Protein AF-A0A8S2TP00-F1 (afdb_monomer_lite)

Structure (mmCIF, N/CA/C/O backbone):
data_AF-A0A8S2TP00-F1
#
_entry.id   AF-A0A8S2TP00-F1
#
loop_
_atom_site.group_PDB
_atom_site.id
_atom_site.type_symbol
_atom_site.label_atom_id
_atom_site.label_alt_id
_atom_site.label_comp_id
_atom_site.label_asym_id
_atom_site.label_entity_id
_atom_site.label_seq_id
_atom_site.pdbx_PDB_ins_code
_atom_site.Cartn_x
_atom_site.Cartn_y
_atom_site.Cartn_z
_atom_site.occupancy
_atom_site.B_iso_or_equiv
_atom_site.auth_seq_id
_atom_site.auth_comp_id
_atom_site.auth_asym_id
_atom_site.auth_atom_id
_atom_site.pdbx_PDB_model_num
ATOM 1 N N . TYR A 1 1 ? -0.326 8.324 -39.942 1.00 64.06 1 TYR A N 1
ATOM 2 C CA . TYR A 1 1 ? -1.657 8.036 -39.369 1.00 64.06 1 TYR A CA 1
ATOM 3 C C . TYR A 1 1 ? -2.188 9.284 -38.681 1.00 64.06 1 TYR A C 1
ATOM 5 O O . TYR A 1 1 ? -1.411 9.909 -37.972 1.00 64.06 1 TYR A O 1
ATOM 13 N N . THR A 1 2 ? -3.453 9.662 -38.902 1.00 80.19 2 THR A N 1
ATOM 14 C CA . THR A 1 2 ? -4.056 10.900 -38.358 1.00 80.19 2 THR A CA 1
ATOM 15 C C . THR A 1 2 ? -4.770 10.684 -37.022 1.00 80.19 2 THR A C 1
ATOM 17 O O . THR A 1 2 ? -4.674 11.535 -36.150 1.00 80.19 2 THR A O 1
ATOM 20 N N . ASN A 1 3 ? -5.406 9.522 -36.819 1.00 90.06 3 ASN A N 1
ATOM 21 C CA . ASN A 1 3 ? -6.131 9.177 -35.587 1.00 90.06 3 ASN A CA 1
ATOM 22 C C . ASN A 1 3 ? -5.691 7.820 -35.016 1.00 90.06 3 ASN A C 1
ATOM 24 O O . ASN A 1 3 ? -5.372 6.902 -35.771 1.00 90.06 3 ASN A O 1
ATOM 28 N N . LEU A 1 4 ? -5.752 7.637 -33.692 1.00 88.31 4 LEU A N 1
ATOM 29 C CA . LEU A 1 4 ? -5.392 6.368 -33.029 1.00 88.31 4 LEU A CA 1
ATOM 30 C C . LEU A 1 4 ? -6.287 5.207 -33.504 1.00 88.31 4 LEU A C 1
ATOM 32 O O . LEU A 1 4 ? -5.800 4.117 -33.792 1.00 88.31 4 LEU A O 1
ATOM 36 N N . PHE A 1 5 ? -7.576 5.487 -33.720 1.00 88.88 5 PHE A N 1
ATOM 37 C CA . PHE A 1 5 ? -8.517 4.540 -34.322 1.00 88.88 5 PHE A CA 1
ATOM 38 C C . PHE A 1 5 ? -8.131 4.162 -35.760 1.00 88.88 5 PHE A C 1
ATOM 40 O O . PHE A 1 5 ? -8.208 2.995 -36.127 1.00 88.88 5 PHE A O 1
ATOM 47 N N . SER A 1 6 ? -7.630 5.118 -36.556 1.00 87.25 6 SER A N 1
ATOM 48 C CA . SER A 1 6 ? -7.151 4.834 -37.919 1.00 87.25 6 SER A CA 1
ATOM 49 C C . SER A 1 6 ? -5.919 3.922 -37.922 1.00 87.25 6 SER A C 1
ATOM 51 O O . SER A 1 6 ? -5.821 3.045 -38.775 1.00 87.25 6 SER A O 1
ATOM 53 N N . VAL A 1 7 ? -5.016 4.066 -36.939 1.00 86.06 7 VAL A N 1
ATOM 54 C CA . VAL A 1 7 ? -3.868 3.159 -36.754 1.00 86.06 7 VAL A CA 1
ATOM 55 C C . VAL A 1 7 ? -4.367 1.757 -36.437 1.00 86.06 7 VAL A C 1
ATOM 57 O O . VAL A 1 7 ? -3.971 0.804 -37.099 1.00 86.06 7 VAL A O 1
ATOM 60 N N . PHE A 1 8 ? -5.258 1.640 -35.450 1.00 87.00 8 PHE A N 1
ATOM 61 C CA . PHE A 1 8 ? -5.793 0.356 -35.011 1.00 87.00 8 PHE A CA 1
ATOM 62 C C . PHE A 1 8 ? -6.496 -0.387 -36.152 1.00 87.00 8 PHE A C 1
ATOM 64 O O . PHE A 1 8 ? -6.173 -1.543 -36.410 1.00 87.00 8 PHE A O 1
ATOM 71 N N . LEU A 1 9 ? -7.392 0.290 -36.882 1.00 87.38 9 LEU A N 1
ATOM 72 C CA . LEU A 1 9 ? -8.110 -0.309 -38.009 1.00 87.38 9 LEU A CA 1
ATOM 73 C C . LEU A 1 9 ? -7.167 -0.733 -39.139 1.00 87.38 9 LEU A C 1
ATOM 75 O O . LEU A 1 9 ? -7.379 -1.778 -39.752 1.00 87.38 9 LEU A O 1
ATOM 79 N N . THR A 1 10 ? -6.133 0.072 -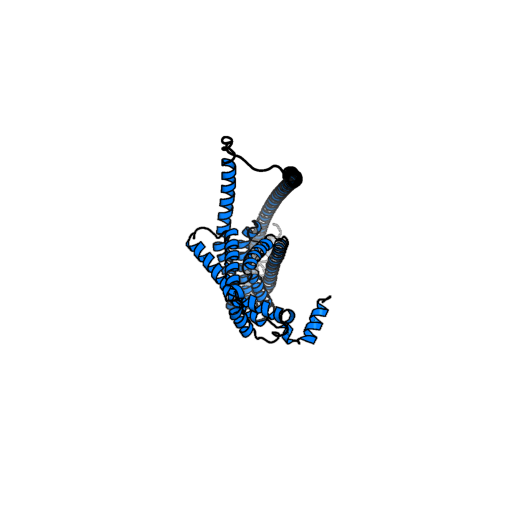39.411 1.00 85.25 10 THR A N 1
ATOM 80 C CA . THR A 1 10 ? -5.141 -0.249 -40.444 1.00 85.25 10 THR A CA 1
ATOM 81 C C . THR A 1 10 ? -4.357 -1.491 -40.045 1.00 85.25 10 THR A C 1
ATOM 83 O O . THR A 1 10 ? -4.354 -2.449 -40.802 1.00 85.25 10 THR A O 1
ATOM 86 N N . VAL A 1 11 ? -3.791 -1.529 -38.833 1.00 84.69 11 VAL A N 1
ATOM 87 C CA . VAL A 1 11 ? -3.021 -2.682 -38.329 1.00 84.69 11 VAL A CA 1
ATOM 88 C C . VAL A 1 11 ? -3.878 -3.949 -38.291 1.00 84.69 11 VAL A C 1
ATOM 90 O O . VAL A 1 11 ? -3.428 -5.007 -38.725 1.00 84.69 11 VAL A O 1
ATOM 93 N N . PHE A 1 12 ? -5.132 -3.838 -37.844 1.00 86.69 12 PHE A N 1
ATOM 94 C CA . PHE A 1 12 ? -6.063 -4.963 -37.799 1.00 86.69 12 PHE A CA 1
ATOM 95 C C . PHE A 1 12 ? -6.345 -5.542 -39.194 1.00 86.69 12 PHE A C 1
ATOM 97 O O . PHE A 1 12 ? -6.377 -6.760 -39.349 1.00 86.69 12 PHE A O 1
ATOM 104 N N . ARG A 1 13 ? -6.508 -4.688 -40.217 1.00 84.69 13 ARG A N 1
ATOM 105 C CA . ARG A 1 13 ? -6.754 -5.117 -41.604 1.00 84.69 13 ARG A CA 1
ATOM 106 C C . ARG A 1 13 ? -5.498 -5.585 -42.341 1.00 84.69 13 ARG A C 1
ATOM 108 O O . ARG A 1 13 ? -5.607 -6.487 -43.161 1.00 84.69 13 ARG A O 1
ATOM 115 N N . THR A 1 14 ? -4.333 -4.984 -42.091 1.00 82.19 14 THR A N 1
ATOM 116 C CA . THR A 1 14 ? -3.101 -5.282 -42.844 1.00 82.19 14 THR A CA 1
ATOM 117 C C . THR A 1 14 ? -2.278 -6.416 -42.247 1.00 82.19 14 THR A C 1
ATOM 119 O O . THR A 1 14 ? -1.632 -7.145 -42.992 1.00 82.19 14 THR A O 1
ATOM 122 N N . GLU A 1 15 ? -2.250 -6.550 -40.918 1.00 77.44 15 GLU A N 1
ATOM 123 C CA . GLU A 1 15 ? -1.380 -7.507 -40.213 1.00 77.44 15 GLU A CA 1
ATOM 124 C C . GLU A 1 15 ? -2.163 -8.556 -39.401 1.00 77.44 15 GLU A C 1
ATOM 126 O O . GLU A 1 15 ? -1.587 -9.542 -38.938 1.00 77.44 15 GLU A O 1
ATOM 131 N N . GLY A 1 16 ? -3.479 -8.372 -39.249 1.00 83.00 16 GLY A N 1
ATOM 132 C CA . GLY A 1 16 ? -4.364 -9.283 -38.526 1.00 83.00 16 GLY A CA 1
ATOM 133 C C . GLY A 1 16 ? -4.326 -9.121 -37.002 1.00 83.00 16 GLY A C 1
ATOM 134 O O . GLY A 1 16 ? -3.577 -8.326 -36.433 1.00 83.00 16 GLY A O 1
ATOM 135 N N . VAL A 1 17 ? -5.150 -9.913 -36.308 1.00 81.56 17 VAL A N 1
ATOM 136 C CA . VAL A 1 17 ? -5.346 -9.817 -34.845 1.00 81.56 17 VAL A CA 1
ATOM 137 C C . VAL A 1 17 ? -4.069 -10.154 -34.064 1.00 81.56 17 VAL A C 1
ATOM 139 O O . VAL A 1 17 ? -3.757 -9.519 -33.057 1.00 81.56 17 VAL A O 1
ATOM 142 N N . PHE A 1 18 ? -3.287 -11.122 -34.548 1.00 79.06 18 PHE A N 1
ATOM 143 C CA . PHE A 1 18 ? -2.065 -11.579 -33.879 1.00 79.06 18 PHE A CA 1
ATOM 144 C C . PHE A 1 18 ? -0.935 -10.542 -33.890 1.00 79.06 18 PHE A C 1
ATOM 146 O O . PHE A 1 18 ? -0.057 -10.584 -33.025 1.00 79.06 18 PHE A O 1
ATOM 153 N N . ALA A 1 19 ? -0.966 -9.575 -34.809 1.00 77.62 19 ALA A N 1
ATOM 154 C CA . ALA A 1 19 ? 0.017 -8.500 -34.853 1.00 77.62 19 ALA A CA 1
ATOM 155 C C . ALA A 1 19 ? -0.063 -7.579 -33.626 1.00 77.62 19 ALA A C 1
ATOM 157 O O . ALA A 1 19 ? 0.966 -7.109 -33.143 1.00 77.62 19 ALA A O 1
ATOM 158 N N . LEU A 1 20 ? -1.255 -7.401 -33.046 1.00 80.44 20 LEU A N 1
ATOM 159 C CA . LEU A 1 20 ? -1.452 -6.596 -31.833 1.00 80.44 20 LEU A CA 1
ATOM 160 C C . LEU A 1 20 ? -0.750 -7.198 -30.605 1.00 80.44 20 LEU A C 1
ATOM 162 O O . LEU A 1 20 ? -0.315 -6.470 -29.714 1.00 80.44 20 LEU A O 1
ATOM 166 N N . TYR A 1 21 ? -0.590 -8.523 -30.574 1.00 82.75 21 TYR A N 1
ATOM 167 C CA . TYR A 1 21 ? 0.076 -9.247 -29.487 1.00 82.75 21 TYR A CA 1
ATOM 168 C C . TYR A 1 21 ? 1.584 -9.415 -29.710 1.00 82.75 21 TYR A C 1
ATOM 170 O O . TYR A 1 21 ? 2.290 -10.002 -28.881 1.00 82.75 21 TYR A O 1
ATOM 178 N N . ARG A 1 22 ? 2.119 -8.876 -30.810 1.00 77.19 22 ARG A N 1
ATOM 179 C CA . ARG A 1 22 ? 3.536 -8.967 -31.143 1.00 77.19 22 ARG A CA 1
ATOM 180 C C . ARG A 1 22 ? 4.386 -8.270 -30.071 1.00 77.19 22 ARG A C 1
ATOM 182 O O . ARG A 1 22 ? 4.360 -7.055 -29.887 1.00 77.19 22 ARG A O 1
ATOM 189 N N . GLY A 1 23 ? 5.154 -9.073 -29.335 1.00 77.69 23 GLY A N 1
ATOM 190 C CA . GLY A 1 23 ? 6.022 -8.615 -28.243 1.00 77.69 23 GLY A CA 1
ATOM 191 C C . GLY A 1 23 ? 5.385 -8.649 -26.852 1.00 77.69 23 GLY A C 1
ATOM 192 O O . GLY A 1 23 ? 6.093 -8.401 -25.877 1.00 77.69 23 GLY A O 1
ATOM 193 N N . ALA A 1 24 ? 4.102 -9.011 -26.730 1.00 82.69 24 ALA A N 1
ATOM 194 C CA . ALA A 1 24 ? 3.435 -9.156 -25.434 1.00 82.69 24 ALA A CA 1
ATOM 195 C C . ALA A 1 24 ? 4.078 -10.263 -24.580 1.00 82.69 24 ALA A C 1
ATOM 197 O O . ALA A 1 24 ? 4.386 -10.035 -23.413 1.00 82.69 24 ALA A O 1
ATOM 198 N N . LEU A 1 25 ? 4.386 -11.416 -25.185 1.00 84.62 25 LEU A N 1
ATOM 199 C CA . LEU A 1 25 ? 5.043 -12.539 -24.503 1.00 84.62 25 LEU A CA 1
ATOM 200 C C . LEU A 1 25 ? 6.401 -12.140 -23.897 1.00 84.62 25 LEU A C 1
ATOM 202 O O . LEU A 1 25 ? 6.693 -12.449 -22.747 1.00 84.62 25 LEU A O 1
ATOM 206 N N . TRP A 1 26 ? 7.204 -11.378 -24.640 1.00 83.88 26 TRP A N 1
ATOM 207 C CA . TRP A 1 26 ? 8.517 -10.907 -24.183 1.00 83.88 26 TRP A CA 1
ATOM 208 C C . TRP A 1 26 ? 8.419 -9.838 -23.107 1.00 83.88 26 TRP A C 1
ATOM 210 O O . TRP A 1 26 ? 9.272 -9.779 -22.227 1.00 83.88 26 TRP A O 1
ATOM 220 N N . SER A 1 27 ? 7.352 -9.037 -23.130 1.00 84.50 27 SER A N 1
ATOM 221 C CA . SER A 1 27 ? 7.041 -8.155 -22.009 1.00 84.50 27 SER A CA 1
ATOM 222 C C . SER A 1 27 ? 6.787 -8.950 -20.732 1.00 84.50 27 SER A C 1
ATOM 224 O O . SER A 1 27 ? 7.265 -8.544 -19.683 1.00 84.50 27 SER A O 1
ATOM 226 N N . MET A 1 28 ? 6.046 -10.058 -20.803 1.00 86.62 28 MET A N 1
ATOM 227 C CA . MET A 1 28 ? 5.752 -10.881 -19.624 1.00 86.62 28 MET A CA 1
ATOM 228 C C . MET A 1 28 ? 7.015 -11.562 -19.094 1.00 86.62 28 MET A C 1
ATOM 230 O O . MET A 1 28 ? 7.300 -11.485 -17.901 1.00 86.62 28 MET A O 1
ATOM 234 N N . ILE A 1 29 ? 7.818 -12.145 -19.991 1.00 88.94 29 ILE A N 1
ATOM 235 C CA . ILE A 1 29 ? 9.091 -12.784 -19.634 1.00 88.94 29 ILE A CA 1
ATOM 236 C C . ILE A 1 29 ? 10.066 -11.777 -19.015 1.00 88.94 29 ILE A C 1
ATOM 238 O O . ILE A 1 29 ? 10.766 -12.143 -18.084 1.00 88.94 29 ILE A O 1
ATOM 242 N N . GLY A 1 30 ? 10.101 -10.522 -19.481 1.00 85.12 30 GLY A N 1
ATOM 243 C CA . GLY A 1 30 ? 10.967 -9.477 -18.918 1.00 85.12 30 GLY A CA 1
ATOM 244 C C . GLY A 1 30 ? 10.524 -8.959 -17.542 1.00 85.12 30 GLY A C 1
ATOM 245 O O . GLY A 1 30 ? 11.361 -8.604 -16.715 1.00 85.12 30 GLY A O 1
ATOM 246 N N . VAL A 1 31 ? 9.221 -8.966 -17.240 1.00 88.38 31 VAL A N 1
ATOM 247 C CA . VAL A 1 31 ? 8.714 -8.489 -15.939 1.00 88.38 31 VAL A CA 1
ATOM 248 C C . VAL A 1 31 ? 9.195 -9.368 -14.783 1.00 88.38 31 VAL A C 1
ATOM 250 O O . VAL A 1 31 ? 9.556 -8.831 -13.740 1.00 88.38 31 VAL A O 1
ATOM 253 N N . LEU A 1 32 ? 9.260 -10.689 -14.973 1.00 91.19 32 LEU A N 1
ATOM 254 C CA . LEU A 1 32 ? 9.692 -11.640 -13.942 1.00 91.19 32 LEU A CA 1
ATOM 255 C C . LEU A 1 32 ? 11.114 -11.365 -13.398 1.00 91.19 32 LEU A C 1
ATOM 257 O O . LEU A 1 32 ? 11.244 -11.136 -12.190 1.00 91.19 32 LEU A O 1
ATOM 261 N N . PRO A 1 33 ? 12.180 -11.328 -14.229 1.00 90.62 33 PRO A N 1
ATOM 262 C CA . PRO A 1 33 ? 13.526 -11.023 -13.765 1.00 90.62 33 PRO A CA 1
ATOM 263 C C . PRO A 1 33 ? 13.629 -9.585 -13.259 1.00 90.62 33 PRO A C 1
ATOM 265 O O . PRO A 1 33 ? 14.331 -9.354 -12.279 1.00 90.62 33 PRO A O 1
ATOM 268 N N . TYR A 1 34 ? 12.899 -8.631 -13.851 1.00 89.00 34 TYR A N 1
ATOM 269 C CA . TYR A 1 34 ? 12.852 -7.266 -13.331 1.00 89.00 34 TYR A CA 1
ATOM 270 C C . TYR A 1 34 ? 12.365 -7.243 -11.876 1.00 89.00 34 TYR A C 1
ATOM 272 O O . TYR A 1 34 ? 13.080 -6.762 -11.000 1.00 89.00 34 TYR A O 1
ATOM 280 N N . SER A 1 35 ? 11.184 -7.800 -11.591 1.00 87.94 35 SER A N 1
ATOM 281 C CA . SER A 1 35 ? 10.630 -7.800 -10.233 1.00 87.94 35 SER A CA 1
ATOM 282 C C . SER A 1 35 ? 11.483 -8.603 -9.255 1.00 87.94 35 SER A C 1
ATOM 284 O O . SER A 1 35 ? 11.704 -8.150 -8.133 1.00 87.94 35 SER A O 1
ATOM 286 N N . GLY A 1 36 ? 12.000 -9.757 -9.691 1.00 92.44 36 GLY A N 1
ATOM 287 C CA . GLY A 1 36 ? 12.833 -10.622 -8.859 1.00 92.44 36 GLY A CA 1
ATOM 288 C C . GLY A 1 36 ? 14.122 -9.925 -8.433 1.00 92.44 36 GLY A C 1
ATOM 289 O O . GLY A 1 36 ? 14.407 -9.840 -7.242 1.00 92.44 36 GLY A O 1
ATOM 290 N N . PHE A 1 37 ? 14.863 -9.348 -9.385 1.00 92.69 37 PHE A N 1
ATOM 291 C CA . PHE A 1 37 ? 16.110 -8.649 -9.077 1.00 92.69 37 PHE A CA 1
ATOM 292 C C . PHE A 1 37 ? 15.890 -7.346 -8.315 1.00 92.69 37 PHE A C 1
ATOM 294 O O . PHE A 1 37 ? 16.686 -7.048 -7.428 1.00 92.69 37 PHE A O 1
ATOM 301 N N . VAL A 1 38 ? 14.826 -6.582 -8.595 1.00 89.56 38 VAL A N 1
ATOM 302 C CA . VAL A 1 38 ? 14.499 -5.386 -7.797 1.00 89.56 38 VAL A CA 1
ATOM 303 C C . VAL A 1 38 ? 14.259 -5.770 -6.338 1.00 89.56 38 VAL A C 1
ATOM 305 O O . VAL A 1 38 ? 14.838 -5.154 -5.448 1.00 89.56 38 VAL A O 1
ATOM 308 N N . PHE A 1 39 ? 13.452 -6.802 -6.080 1.00 91.69 39 PHE A N 1
ATOM 309 C CA . PHE A 1 39 ? 13.169 -7.240 -4.714 1.00 91.69 39 PHE A CA 1
ATOM 310 C C . PHE A 1 39 ? 14.415 -7.803 -4.025 1.00 91.69 39 PHE A C 1
ATOM 312 O O . PHE A 1 39 ? 14.748 -7.379 -2.921 1.00 91.69 39 PHE A O 1
ATOM 319 N N . PHE A 1 40 ? 15.139 -8.693 -4.709 1.00 94.00 40 PHE A N 1
ATOM 320 C CA . PHE A 1 40 ? 16.367 -9.297 -4.201 1.00 94.00 40 PHE A CA 1
ATOM 321 C C . PHE A 1 40 ? 17.394 -8.230 -3.820 1.00 94.00 40 PHE A C 1
ATOM 323 O O . PHE A 1 40 ? 17.829 -8.169 -2.677 1.00 94.00 40 PHE A O 1
ATOM 330 N N . THR A 1 41 ? 17.726 -7.329 -4.746 1.00 92.88 41 THR A N 1
ATOM 331 C CA . THR A 1 41 ? 18.731 -6.287 -4.494 1.00 92.88 41 THR A CA 1
ATOM 332 C C . THR A 1 41 ? 18.291 -5.293 -3.427 1.00 92.88 41 THR A C 1
ATOM 334 O O . THR A 1 41 ? 19.120 -4.878 -2.621 1.00 92.88 41 THR A O 1
ATOM 337 N N . TYR A 1 42 ? 17.005 -4.928 -3.377 1.00 90.69 42 TYR A N 1
ATOM 338 C CA . TYR A 1 42 ? 16.477 -4.062 -2.325 1.00 90.69 42 TYR A CA 1
ATOM 339 C C . TYR A 1 42 ? 16.640 -4.695 -0.940 1.00 90.69 42 TYR A C 1
ATOM 341 O O . TYR A 1 42 ? 17.124 -4.034 -0.018 1.00 90.69 42 TYR A O 1
ATOM 349 N N . GLU A 1 43 ? 16.275 -5.971 -0.799 1.00 90.25 43 GLU A N 1
ATOM 350 C CA . GLU A 1 43 ? 16.356 -6.676 0.478 1.00 90.25 43 GLU A CA 1
ATOM 351 C C . GLU A 1 43 ? 17.814 -6.972 0.861 1.00 90.25 43 GLU A C 1
ATOM 353 O O . GLU A 1 43 ? 18.185 -6.769 2.014 1.00 90.25 43 GLU A O 1
ATOM 358 N N . SER A 1 44 ? 18.686 -7.306 -0.097 1.00 92.06 44 SER A N 1
ATOM 359 C CA . SER A 1 44 ? 20.131 -7.432 0.141 1.00 92.06 44 SER A CA 1
ATOM 360 C C . SER A 1 44 ? 20.756 -6.118 0.621 1.00 92.06 44 SER A C 1
ATOM 362 O O . SER A 1 44 ? 21.469 -6.110 1.621 1.00 92.06 44 SER A O 1
ATOM 364 N N . LEU A 1 45 ? 20.467 -4.986 -0.037 1.00 89.00 45 LEU A N 1
ATOM 365 C CA . LEU A 1 45 ? 20.955 -3.659 0.377 1.00 89.00 45 LEU A CA 1
ATOM 366 C C . LEU A 1 45 ? 20.475 -3.295 1.784 1.00 89.00 45 LEU A C 1
ATOM 368 O O . LEU A 1 45 ? 21.217 -2.718 2.581 1.00 89.00 45 LEU A O 1
ATOM 372 N N . LYS A 1 46 ? 19.228 -3.646 2.093 1.00 85.94 46 LYS A N 1
ATOM 373 C CA . LYS A 1 46 ? 18.629 -3.445 3.406 1.00 85.94 46 LYS A CA 1
ATOM 374 C C . LYS A 1 46 ? 19.300 -4.312 4.474 1.00 85.94 46 LYS A C 1
ATOM 376 O O . LYS A 1 46 ? 19.633 -3.766 5.521 1.00 85.94 46 LYS A O 1
ATOM 381 N N . HIS A 1 47 ? 19.542 -5.598 4.213 1.00 86.75 47 HIS A N 1
ATOM 382 C CA . HIS A 1 47 ? 20.257 -6.491 5.130 1.00 86.75 47 HIS A CA 1
ATOM 383 C C . HIS A 1 47 ? 21.678 -6.002 5.402 1.00 86.75 47 HIS A C 1
ATOM 385 O O . HIS A 1 47 ? 22.014 -5.754 6.553 1.00 86.75 47 HIS A O 1
ATOM 391 N N . ILE A 1 48 ? 22.452 -5.701 4.354 1.00 87.56 48 ILE A N 1
ATOM 392 C CA . ILE A 1 48 ? 23.818 -5.171 4.488 1.00 87.56 48 ILE A CA 1
ATOM 393 C C . ILE A 1 48 ? 23.830 -3.896 5.344 1.00 87.56 48 ILE A C 1
ATOM 395 O O . ILE A 1 48 ? 24.692 -3.713 6.202 1.00 87.56 48 ILE A O 1
ATOM 399 N N . ARG A 1 49 ? 22.856 -2.998 5.145 1.00 84.75 49 ARG A N 1
ATOM 400 C CA . ARG A 1 49 ? 22.742 -1.762 5.932 1.00 84.75 49 ARG A CA 1
ATOM 401 C C . ARG A 1 49 ? 22.436 -2.031 7.405 1.00 84.75 49 ARG A C 1
ATOM 403 O O . ARG A 1 49 ? 22.962 -1.315 8.261 1.00 84.75 49 ARG A O 1
ATOM 410 N N . LEU A 1 50 ? 21.557 -2.993 7.679 1.00 82.38 50 LEU A N 1
ATOM 411 C CA . LEU A 1 50 ? 21.151 -3.376 9.031 1.00 82.38 50 LEU A CA 1
ATOM 412 C C . LEU A 1 50 ? 22.283 -4.094 9.776 1.00 82.38 50 LEU A C 1
ATOM 414 O O . LEU A 1 50 ? 22.471 -3.820 10.959 1.00 82.38 50 LEU A O 1
ATOM 418 N N . ASP A 1 51 ? 23.076 -4.908 9.084 1.00 82.44 51 ASP A N 1
ATOM 419 C CA . ASP A 1 51 ? 24.244 -5.591 9.651 1.00 82.44 51 ASP A CA 1
ATOM 420 C C . ASP A 1 51 ? 25.354 -4.592 10.004 1.00 82.44 51 ASP A C 1
ATOM 422 O O . ASP A 1 51 ? 25.954 -4.663 11.074 1.00 82.44 51 ASP A O 1
ATOM 426 N N . TYR A 1 52 ? 25.582 -3.585 9.153 1.00 80.00 52 TYR A N 1
ATOM 427 C CA . TYR A 1 52 ? 26.616 -2.572 9.392 1.00 80.00 52 TYR A CA 1
ATOM 428 C C . TYR A 1 52 ? 26.243 -1.555 10.484 1.00 80.00 52 TYR A C 1
ATOM 430 O O . TYR A 1 52 ? 27.113 -0.912 11.073 1.00 80.00 52 TYR A O 1
ATOM 438 N N . GLN A 1 53 ? 24.947 -1.316 10.719 1.00 72.25 53 GLN A N 1
ATOM 439 C CA . GLN A 1 53 ? 24.501 -0.282 11.656 1.00 72.25 53 GLN A CA 1
ATOM 440 C C . GLN A 1 53 ? 23.157 -0.630 12.311 1.00 72.25 53 GLN A C 1
ATOM 442 O O . GLN A 1 53 ? 22.179 0.111 12.193 1.00 72.25 53 GLN A O 1
ATOM 447 N N . SER A 1 54 ? 23.126 -1.735 13.064 1.00 62.91 54 SER A N 1
ATOM 448 C CA . SER A 1 54 ? 21.901 -2.314 13.650 1.00 62.91 54 SER A CA 1
ATOM 449 C C . SER A 1 54 ? 21.124 -1.381 14.584 1.00 62.91 54 SER A C 1
ATOM 451 O O . SER A 1 54 ? 19.925 -1.551 14.780 1.00 62.91 54 SER A O 1
ATOM 453 N N . HIS A 1 55 ? 21.771 -0.349 15.131 1.00 58.34 55 HIS A N 1
ATOM 454 C CA . HIS A 1 55 ? 21.158 0.575 16.089 1.00 58.34 55 HIS A CA 1
ATOM 455 C C . HIS A 1 55 ? 20.479 1.793 15.445 1.00 58.34 55 HIS A C 1
ATOM 457 O O . HIS A 1 55 ? 19.906 2.620 16.161 1.00 58.34 55 HIS A O 1
ATOM 463 N N . ARG A 1 56 ? 20.541 1.957 14.111 1.00 65.56 56 ARG A N 1
ATOM 464 C CA . ARG A 1 56 ? 19.901 3.089 13.427 1.00 65.56 56 ARG A CA 1
ATOM 465 C C . ARG A 1 56 ? 18.835 2.640 12.436 1.00 65.56 56 ARG A C 1
ATOM 467 O O . ARG A 1 56 ? 19.086 1.809 11.569 1.00 65.56 56 ARG A O 1
ATOM 474 N N . PRO A 1 57 ? 17.637 3.234 12.506 1.00 68.06 57 PRO A N 1
ATOM 475 C CA . PRO A 1 57 ? 16.596 2.926 11.553 1.00 68.06 57 PRO A CA 1
ATOM 476 C C . PRO A 1 57 ? 16.886 3.536 10.185 1.00 68.06 57 PRO A C 1
ATOM 478 O O . PRO A 1 57 ? 17.303 4.686 10.094 1.00 68.06 57 PRO A O 1
ATOM 481 N N . ILE A 1 58 ? 16.588 2.780 9.127 1.00 74.06 58 ILE A N 1
ATOM 482 C CA . ILE A 1 58 ? 16.842 3.200 7.743 1.00 74.06 58 ILE A CA 1
ATOM 483 C C . ILE A 1 58 ? 16.082 4.491 7.435 1.00 74.06 58 ILE A C 1
ATOM 485 O O . ILE A 1 58 ? 14.841 4.518 7.475 1.00 74.06 58 ILE A O 1
ATOM 489 N N . ASN A 1 59 ? 16.839 5.531 7.095 1.00 74.88 59 ASN A N 1
ATOM 490 C CA . ASN A 1 59 ? 16.329 6.853 6.765 1.00 74.88 59 ASN A CA 1
ATOM 491 C C . ASN A 1 59 ? 15.485 6.818 5.487 1.00 74.88 59 ASN A C 1
ATOM 493 O O . ASN A 1 59 ? 15.664 5.980 4.604 1.00 74.88 59 ASN A O 1
ATOM 497 N N . LYS A 1 60 ? 14.567 7.781 5.343 1.00 70.69 60 LYS A N 1
ATOM 498 C CA . LYS A 1 60 ? 13.720 7.887 4.143 1.00 70.69 60 LYS A CA 1
ATOM 499 C C . LYS A 1 60 ? 14.554 8.064 2.866 1.00 70.69 60 LYS A C 1
ATOM 501 O O . LYS A 1 60 ? 14.221 7.476 1.845 1.00 70.69 60 LYS A O 1
ATOM 506 N N . THR A 1 61 ? 15.647 8.819 2.952 1.00 75.62 61 THR A N 1
ATOM 507 C CA . THR A 1 61 ? 16.616 9.010 1.864 1.00 75.62 61 THR A CA 1
ATOM 508 C C . THR A 1 61 ? 17.364 7.722 1.532 1.00 75.62 61 THR A C 1
ATOM 510 O O . THR A 1 61 ? 17.464 7.377 0.366 1.00 75.62 61 THR A O 1
ATOM 513 N N . GLU A 1 62 ? 17.801 6.954 2.532 1.00 81.12 62 GLU A N 1
ATOM 514 C CA . GLU A 1 62 ? 18.459 5.656 2.317 1.00 81.12 62 GLU A CA 1
ATOM 515 C C . GLU A 1 62 ? 17.521 4.658 1.630 1.00 81.12 62 GLU A C 1
ATOM 517 O O . GLU A 1 62 ? 17.912 4.021 0.659 1.00 81.12 62 GLU A O 1
ATOM 522 N N . ARG A 1 63 ? 16.247 4.585 2.046 1.00 80.50 63 ARG A N 1
ATOM 523 C CA . ARG A 1 63 ? 15.244 3.751 1.357 1.00 80.50 63 ARG A CA 1
ATOM 524 C C . ARG A 1 63 ? 15.027 4.181 -0.090 1.00 80.50 63 ARG A C 1
ATOM 526 O O . ARG A 1 63 ? 14.829 3.324 -0.946 1.00 80.50 63 ARG A O 1
ATOM 533 N N . MET A 1 64 ? 15.048 5.489 -0.359 1.00 80.12 64 MET A N 1
ATOM 534 C CA . MET A 1 64 ? 14.974 6.010 -1.725 1.00 80.12 64 MET A CA 1
ATOM 535 C C . MET A 1 64 ? 16.209 5.609 -2.535 1.00 80.12 64 MET A C 1
ATOM 537 O O . MET A 1 64 ? 16.051 5.151 -3.663 1.00 80.12 64 MET A O 1
ATOM 541 N N . CYS A 1 65 ? 17.408 5.696 -1.957 1.00 84.94 65 CYS A N 1
ATOM 542 C CA . CYS A 1 65 ? 18.639 5.249 -2.606 1.00 84.94 65 CYS A CA 1
ATOM 543 C C . CYS A 1 65 ? 18.610 3.744 -2.900 1.00 84.94 65 CYS A C 1
ATOM 545 O O . CYS A 1 65 ? 18.910 3.345 -4.020 1.00 84.94 65 CYS A O 1
ATOM 547 N N . PHE A 1 66 ? 18.184 2.908 -1.949 1.00 89.00 66 PHE A N 1
ATOM 548 C CA . PHE A 1 66 ? 18.058 1.462 -2.167 1.00 89.00 66 PHE A CA 1
ATOM 549 C C . PHE A 1 66 ? 17.028 1.139 -3.249 1.00 89.00 66 PHE A C 1
ATOM 551 O O . PHE A 1 66 ? 17.280 0.293 -4.103 1.00 89.00 66 PHE A O 1
ATOM 558 N N . GLY A 1 67 ? 15.900 1.855 -3.274 1.00 86.44 67 GLY A N 1
ATOM 559 C CA . GLY A 1 67 ? 14.905 1.748 -4.343 1.00 86.44 67 GLY A CA 1
ATOM 560 C C . GLY A 1 67 ? 15.452 2.160 -5.715 1.00 86.44 67 GLY A C 1
ATOM 561 O O . GLY A 1 67 ? 15.183 1.499 -6.713 1.00 86.44 67 GLY A O 1
ATOM 562 N N . ALA A 1 68 ? 16.259 3.221 -5.776 1.00 87.19 68 ALA A N 1
ATOM 563 C CA . ALA A 1 68 ? 16.883 3.665 -7.019 1.00 87.19 68 ALA A CA 1
ATOM 564 C C . ALA A 1 68 ? 17.926 2.655 -7.526 1.00 87.19 68 ALA A C 1
ATOM 566 O O . ALA A 1 68 ? 17.884 2.275 -8.693 1.00 87.19 68 ALA A O 1
ATOM 567 N N . ILE A 1 69 ? 18.820 2.180 -6.653 1.00 89.88 69 ILE A N 1
ATOM 568 C CA . ILE A 1 69 ? 19.878 1.218 -7.003 1.00 89.88 69 ILE A CA 1
ATOM 569 C C . ILE A 1 69 ? 19.273 -0.122 -7.433 1.00 89.88 69 ILE A C 1
ATOM 571 O O . ILE A 1 69 ? 19.636 -0.648 -8.483 1.00 89.88 69 ILE A O 1
ATOM 575 N N . SER A 1 70 ? 18.309 -0.646 -6.672 1.00 90.44 70 SER A N 1
ATOM 576 C CA . SER A 1 70 ? 17.610 -1.887 -7.032 1.00 90.44 70 SER A CA 1
ATOM 577 C C . SER A 1 70 ? 16.881 -1.770 -8.371 1.00 90.44 70 SER A C 1
ATOM 579 O O . SER A 1 70 ? 16.989 -2.661 -9.212 1.00 90.44 70 SER A O 1
ATOM 581 N N . GLY A 1 71 ? 16.220 -0.635 -8.621 1.00 88.50 71 GLY A N 1
ATOM 582 C CA . GLY A 1 71 ? 15.602 -0.321 -9.909 1.00 88.50 71 GLY A CA 1
ATOM 583 C C . GLY A 1 71 ? 16.599 -0.315 -11.070 1.00 88.50 71 GLY A C 1
ATOM 584 O O . GLY A 1 71 ? 16.311 -0.888 -12.119 1.00 88.50 71 GLY A O 1
ATOM 585 N N . LEU A 1 72 ? 17.782 0.282 -10.890 1.00 89.62 72 LEU A N 1
ATOM 586 C CA . LEU A 1 72 ? 18.838 0.305 -11.911 1.00 89.62 72 LEU A CA 1
ATOM 587 C C . LEU A 1 72 ? 19.362 -1.099 -12.231 1.00 89.62 72 LEU A C 1
ATOM 589 O O . LEU A 1 72 ? 19.517 -1.449 -13.405 1.00 89.62 72 LEU A O 1
ATOM 593 N N . ILE A 1 73 ? 19.596 -1.921 -11.206 1.00 91.00 73 ILE A N 1
ATOM 594 C CA . ILE A 1 73 ? 20.073 -3.297 -11.388 1.00 91.00 73 ILE A CA 1
ATOM 595 C C . ILE A 1 73 ? 18.990 -4.137 -12.069 1.00 91.00 73 ILE A C 1
ATOM 597 O O . ILE A 1 73 ? 19.262 -4.778 -13.084 1.00 91.00 73 ILE A O 1
ATOM 601 N N . GLY A 1 74 ? 17.745 -4.063 -11.590 1.00 89.88 74 GLY A N 1
ATOM 602 C CA . GLY A 1 74 ? 16.613 -4.765 -12.192 1.00 89.88 74 GLY A CA 1
ATOM 603 C C . GLY A 1 74 ? 16.393 -4.386 -13.657 1.00 89.88 74 GLY A C 1
ATOM 604 O O . GLY A 1 74 ? 16.192 -5.258 -14.503 1.00 89.88 74 GLY A O 1
ATOM 605 N N . GLN A 1 75 ? 16.500 -3.095 -13.991 1.00 88.19 75 GLN A N 1
ATOM 606 C CA . GLN A 1 75 ? 16.441 -2.636 -15.381 1.00 88.19 75 GLN A CA 1
ATOM 607 C C . GLN A 1 75 ? 17.581 -3.198 -16.221 1.00 88.19 75 GLN A C 1
ATOM 609 O O . GLN A 1 75 ? 17.341 -3.572 -17.361 1.00 88.19 75 GLN A O 1
ATOM 614 N N . THR A 1 76 ? 18.797 -3.271 -15.681 1.00 90.06 76 THR A N 1
ATOM 615 C CA . THR A 1 76 ? 19.966 -3.795 -16.403 1.00 90.06 76 THR A CA 1
ATOM 616 C C . THR A 1 76 ? 19.794 -5.276 -16.734 1.00 90.06 76 THR A C 1
ATOM 618 O O . THR A 1 76 ? 20.072 -5.689 -17.858 1.00 90.06 76 THR A O 1
ATOM 621 N N . VAL A 1 77 ? 19.261 -6.067 -15.799 1.00 91.00 77 VAL A N 1
ATOM 622 C CA . VAL A 1 77 ? 18.996 -7.496 -16.023 1.00 91.00 77 VAL A CA 1
ATOM 623 C C . VAL A 1 77 ? 17.860 -7.710 -17.027 1.00 91.00 77 VAL A C 1
ATOM 625 O O . VAL A 1 77 ? 17.963 -8.565 -17.902 1.00 91.00 77 VAL A O 1
ATOM 628 N N . SER A 1 78 ? 16.789 -6.917 -16.947 1.00 89.75 78 SER A N 1
ATOM 629 C CA . SER A 1 78 ? 15.642 -7.040 -17.858 1.00 89.75 78 SER A CA 1
ATOM 630 C C . SER A 1 78 ? 15.860 -6.379 -19.230 1.00 89.75 78 SER A C 1
ATOM 632 O O . SER A 1 78 ? 15.051 -6.566 -20.145 1.00 89.75 78 SER A O 1
ATOM 634 N N . TYR A 1 79 ? 16.935 -5.606 -19.400 1.00 90.00 79 TYR A N 1
ATOM 635 C CA . TYR A 1 79 ? 17.166 -4.788 -20.591 1.00 90.00 79 TYR A CA 1
ATOM 636 C C . TYR A 1 79 ? 17.209 -5.576 -21.918 1.00 90.00 79 TYR A C 1
ATOM 638 O O . TYR A 1 79 ? 16.598 -5.119 -22.889 1.00 90.00 79 TYR A O 1
ATOM 646 N N . PRO A 1 80 ? 17.837 -6.769 -21.996 1.00 89.62 80 PRO A N 1
ATOM 647 C CA . PRO A 1 80 ? 17.848 -7.575 -23.219 1.00 89.62 80 PRO A CA 1
ATOM 648 C C . PRO A 1 80 ? 16.439 -7.929 -23.716 1.00 89.62 80 PRO A C 1
ATOM 650 O O . PRO A 1 80 ? 16.151 -7.829 -24.912 1.00 89.62 80 PRO A O 1
ATOM 653 N N . PHE A 1 81 ? 15.532 -8.280 -22.799 1.00 89.38 81 PHE A N 1
ATOM 654 C CA . PHE A 1 81 ? 14.142 -8.610 -23.128 1.00 89.38 81 PHE A CA 1
ATOM 655 C C . PHE A 1 81 ? 13.376 -7.388 -23.641 1.00 89.38 81 PHE A C 1
ATOM 657 O O . PHE A 1 81 ? 12.614 -7.491 -24.608 1.00 89.38 81 PHE A O 1
ATOM 664 N N . ASP A 1 82 ? 13.635 -6.214 -23.063 1.00 88.44 82 ASP A N 1
ATOM 665 C CA . ASP A 1 82 ? 13.060 -4.956 -23.534 1.00 88.44 82 ASP A CA 1
ATOM 666 C C . ASP A 1 82 ? 13.529 -4.595 -24.947 1.00 88.44 82 ASP A C 1
ATOM 668 O O . ASP A 1 82 ? 12.728 -4.130 -25.763 1.00 88.44 82 ASP A O 1
ATOM 672 N N . VAL A 1 83 ? 14.809 -4.808 -25.269 1.00 88.62 83 VAL A N 1
ATOM 673 C CA . VAL A 1 83 ? 15.336 -4.538 -26.614 1.00 88.62 83 VAL A CA 1
ATOM 674 C C . VAL A 1 83 ? 14.716 -5.479 -27.642 1.00 88.62 83 VAL A C 1
ATOM 676 O O . VAL A 1 83 ? 14.254 -5.007 -28.683 1.00 88.62 83 VAL A O 1
ATOM 679 N N . ILE A 1 84 ? 14.617 -6.776 -27.339 1.00 88.38 84 ILE A N 1
ATOM 680 C CA . ILE A 1 84 ? 13.958 -7.758 -28.215 1.00 88.38 84 ILE A CA 1
ATOM 681 C C . ILE A 1 84 ? 12.495 -7.365 -28.449 1.00 88.38 84 ILE A C 1
ATOM 683 O O . ILE A 1 84 ? 12.046 -7.320 -29.597 1.00 88.38 84 ILE A O 1
ATOM 687 N N . ARG A 1 85 ?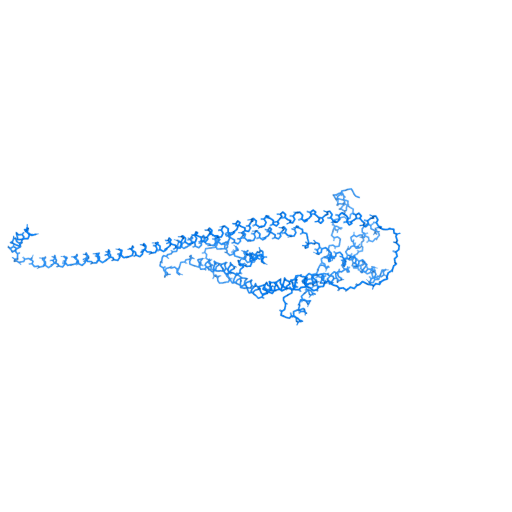 11.762 -6.996 -27.389 1.00 87.50 85 ARG A N 1
ATOM 688 C CA . ARG A 1 85 ? 10.380 -6.507 -27.490 1.00 87.50 85 ARG A CA 1
ATOM 689 C C . ARG A 1 85 ? 10.273 -5.290 -28.408 1.00 87.50 85 ARG A C 1
ATOM 691 O O . ARG A 1 85 ? 9.451 -5.296 -29.323 1.00 87.50 85 ARG A O 1
ATOM 698 N N . ARG A 1 86 ? 11.085 -4.249 -28.184 1.00 87.56 86 ARG A N 1
ATOM 699 C CA . ARG A 1 86 ? 11.051 -3.008 -28.984 1.00 87.56 86 ARG A CA 1
ATOM 700 C C . ARG A 1 86 ? 11.379 -3.281 -30.450 1.00 87.56 86 ARG A C 1
ATOM 702 O O . ARG A 1 86 ? 10.726 -2.734 -31.336 1.00 87.56 86 ARG A O 1
ATOM 709 N N . ARG A 1 87 ? 12.357 -4.149 -30.724 1.00 85.31 87 ARG A N 1
ATOM 710 C CA . ARG A 1 87 ? 12.725 -4.561 -32.088 1.00 85.31 87 ARG A CA 1
ATOM 711 C C . ARG A 1 87 ? 11.594 -5.328 -32.765 1.00 85.31 87 ARG A C 1
ATOM 713 O O . ARG A 1 87 ? 11.286 -5.042 -33.913 1.00 85.31 87 ARG A O 1
ATOM 720 N N . LEU A 1 88 ? 10.919 -6.223 -32.047 1.00 84.44 88 LEU A N 1
ATOM 721 C CA . LEU A 1 88 ? 9.789 -6.977 -32.585 1.00 84.44 88 LEU A CA 1
ATOM 722 C C . LEU A 1 88 ? 8.578 -6.075 -32.893 1.00 84.44 88 LEU A C 1
ATOM 724 O O . LEU A 1 88 ? 7.924 -6.257 -33.914 1.00 84.44 88 LEU A O 1
ATOM 728 N N . GLN A 1 89 ? 8.313 -5.070 -32.053 1.00 84.62 89 GLN A N 1
ATOM 729 C CA . GLN A 1 89 ? 7.237 -4.092 -32.272 1.00 84.62 89 GLN A CA 1
ATOM 730 C C . GLN A 1 89 ? 7.541 -3.108 -33.412 1.00 84.62 89 GLN A C 1
ATOM 732 O O . GLN A 1 89 ? 6.632 -2.664 -34.104 1.00 84.62 89 GLN A O 1
ATOM 737 N N . THR A 1 90 ? 8.816 -2.775 -33.633 1.00 83.75 90 THR A N 1
ATOM 738 C CA . THR A 1 90 ? 9.239 -1.843 -34.695 1.00 83.75 90 THR A CA 1
ATOM 739 C C . THR A 1 90 ? 9.567 -2.529 -36.022 1.00 83.75 90 THR A C 1
ATOM 741 O O . THR A 1 90 ? 9.586 -1.859 -37.055 1.00 83.75 90 THR A O 1
ATOM 744 N N . ALA A 1 91 ? 9.767 -3.852 -36.034 1.00 75.62 91 ALA A N 1
ATOM 745 C CA . ALA A 1 91 ? 10.065 -4.630 -37.238 1.00 75.62 91 ALA A CA 1
ATOM 746 C C . ALA A 1 91 ? 9.010 -4.442 -38.340 1.00 75.62 91 ALA A C 1
ATOM 748 O O . ALA A 1 91 ? 9.365 -4.322 -39.508 1.00 75.62 91 ALA A O 1
ATOM 749 N N . ALA A 1 92 ? 7.731 -4.323 -37.968 1.00 67.06 92 ALA A N 1
ATOM 750 C CA . ALA A 1 92 ? 6.626 -4.119 -38.908 1.00 67.06 92 ALA A CA 1
ATOM 751 C C . ALA A 1 92 ? 6.743 -2.828 -39.744 1.00 67.06 92 ALA A C 1
ATOM 753 O O . ALA A 1 92 ? 6.305 -2.800 -40.898 1.00 67.06 92 ALA A O 1
ATOM 754 N N . VAL A 1 93 ? 7.364 -1.792 -39.165 1.00 69.31 93 VAL A N 1
ATOM 755 C CA . VAL A 1 93 ? 7.499 -0.449 -39.749 1.00 69.31 93 VAL A CA 1
ATOM 756 C C . VAL A 1 93 ? 8.864 -0.255 -40.405 1.00 69.31 93 VAL A C 1
ATOM 758 O O . VAL A 1 93 ? 8.948 0.293 -41.496 1.00 69.31 93 VAL A O 1
ATOM 761 N N . ILE A 1 94 ? 9.939 -0.691 -39.743 1.00 68.12 94 ILE A N 1
ATOM 762 C CA . ILE A 1 94 ? 11.315 -0.380 -40.158 1.00 68.12 94 ILE A CA 1
ATOM 763 C C . ILE A 1 94 ? 11.845 -1.409 -41.166 1.00 68.12 94 ILE A C 1
ATOM 765 O O . ILE A 1 94 ? 12.695 -1.075 -41.988 1.00 68.12 94 ILE A O 1
ATOM 769 N N . ARG A 1 95 ? 11.382 -2.667 -41.109 1.00 66.00 95 ARG A N 1
ATOM 770 C CA . ARG A 1 95 ? 11.935 -3.768 -41.915 1.00 66.00 95 ARG A CA 1
ATOM 771 C C . ARG A 1 95 ? 10.827 -4.679 -42.463 1.00 66.00 95 ARG A C 1
ATOM 773 O O . ARG A 1 95 ? 10.584 -5.749 -41.903 1.00 66.00 95 ARG A O 1
ATOM 780 N N . PRO A 1 96 ? 10.170 -4.307 -43.577 1.00 63.38 96 PRO A N 1
ATOM 781 C CA . PRO A 1 96 ? 9.072 -5.091 -44.149 1.00 63.38 96 PRO A CA 1
ATOM 782 C C . PRO A 1 96 ? 9.468 -6.535 -44.517 1.00 63.38 96 PRO A C 1
ATOM 784 O O . PRO A 1 96 ? 8.657 -7.438 -44.329 1.00 63.38 96 PRO A O 1
ATOM 787 N N . ASN A 1 97 ? 10.723 -6.783 -44.920 1.00 64.31 97 ASN A N 1
ATOM 788 C CA . ASN A 1 97 ? 11.234 -8.134 -45.220 1.00 64.31 97 ASN A CA 1
ATOM 789 C C . ASN A 1 97 ? 11.452 -9.017 -43.977 1.00 64.31 97 ASN A C 1
ATOM 791 O O . ASN A 1 97 ? 11.577 -10.231 -44.093 1.00 64.31 97 ASN A O 1
ATOM 795 N N . GLU A 1 98 ? 11.482 -8.437 -42.776 1.00 63.28 98 GLU A N 1
ATOM 796 C CA . GLU A 1 98 ? 11.696 -9.160 -41.513 1.00 63.28 98 GLU A CA 1
ATOM 797 C C . GLU A 1 98 ? 10.399 -9.333 -40.716 1.00 63.28 98 GLU A C 1
ATOM 799 O O . GLU A 1 98 ? 10.417 -9.722 -39.545 1.00 63.28 98 GLU A O 1
ATOM 804 N N . ARG A 1 99 ? 9.253 -9.075 -41.359 1.00 59.81 99 ARG A N 1
ATOM 805 C CA . ARG A 1 99 ? 7.923 -9.116 -40.747 1.00 59.81 99 ARG A CA 1
ATOM 806 C C . ARG A 1 99 ? 7.559 -10.452 -40.112 1.00 59.81 99 ARG A C 1
ATOM 808 O O . ARG A 1 99 ? 6.579 -10.453 -39.384 1.00 59.81 99 ARG A O 1
ATOM 815 N N . TYR A 1 100 ? 8.303 -11.540 -40.311 1.00 57.38 100 TYR A N 1
ATOM 816 C CA . TYR A 1 100 ? 7.967 -12.871 -39.787 1.00 57.38 100 TYR A CA 1
ATOM 817 C C . TYR A 1 100 ? 9.054 -13.526 -38.927 1.00 57.38 100 TYR A C 1
ATOM 819 O O . TYR A 1 100 ? 8.920 -14.696 -38.573 1.00 57.38 100 TYR A O 1
ATOM 827 N N . LEU A 1 101 ? 10.113 -12.806 -38.532 1.00 66.25 101 LEU A N 1
ATOM 828 C CA . LEU A 1 101 ? 11.078 -13.396 -37.604 1.00 66.25 101 LEU A CA 1
ATOM 829 C C . LEU A 1 101 ? 10.456 -13.563 -36.210 1.00 66.25 101 LEU A C 1
ATOM 831 O O . LEU A 1 101 ? 10.000 -12.606 -35.581 1.00 66.25 101 LEU A O 1
ATOM 835 N N . GLY A 1 102 ? 10.473 -14.801 -35.713 1.00 77.00 102 GLY A N 1
ATOM 836 C CA . GLY A 1 102 ? 10.215 -15.092 -34.308 1.00 77.00 102 GLY A CA 1
ATOM 837 C C . GLY A 1 102 ? 11.259 -14.410 -33.425 1.00 77.00 102 GLY A C 1
ATOM 838 O O . GLY A 1 102 ? 12.408 -14.223 -33.815 1.00 77.00 102 GLY A O 1
ATOM 839 N N . ALA A 1 103 ? 10.891 -14.057 -32.201 1.00 80.12 103 ALA A N 1
ATOM 840 C CA . ALA A 1 103 ? 11.744 -13.232 -31.348 1.00 80.12 103 ALA A CA 1
ATOM 841 C C . ALA A 1 103 ? 13.106 -13.848 -30.986 1.00 80.12 103 ALA A C 1
ATOM 843 O O . ALA A 1 103 ? 14.071 -13.115 -30.792 1.00 80.12 103 ALA A O 1
ATOM 844 N N . ILE A 1 104 ? 13.212 -15.180 -30.945 1.00 84.88 104 ILE A N 1
ATOM 845 C CA . ILE A 1 104 ? 14.494 -15.883 -30.767 1.00 84.88 104 ILE A CA 1
ATOM 846 C C . ILE A 1 104 ? 15.388 -15.674 -31.996 1.00 84.88 104 ILE A C 1
ATOM 848 O O . ILE A 1 104 ? 16.591 -15.452 -31.862 1.00 84.88 104 ILE A O 1
ATOM 852 N N . ALA A 1 105 ? 14.804 -15.697 -33.196 1.00 85.75 105 ALA A N 1
ATOM 853 C CA . ALA A 1 105 ? 15.522 -15.395 -34.428 1.00 85.75 105 ALA A CA 1
ATOM 854 C C . ALA A 1 105 ? 15.959 -13.921 -34.453 1.00 85.75 105 ALA A C 1
ATOM 856 O O . ALA A 1 105 ? 17.108 -13.636 -34.780 1.00 85.75 105 ALA A O 1
ATOM 857 N N . THR A 1 106 ? 15.099 -13.000 -34.003 1.00 85.38 106 THR A N 1
ATOM 858 C CA . THR A 1 106 ? 15.448 -11.581 -33.832 1.00 85.38 106 THR A CA 1
ATOM 859 C C . THR A 1 106 ? 16.595 -11.395 -32.834 1.00 85.38 106 THR A C 1
ATOM 861 O O . THR A 1 106 ? 17.536 -10.664 -33.123 1.00 85.38 106 THR A O 1
ATOM 864 N N . ALA A 1 107 ? 16.571 -12.085 -31.689 1.00 86.75 107 ALA A N 1
ATOM 865 C CA . ALA A 1 107 ? 17.637 -12.021 -30.690 1.00 86.75 107 ALA A CA 1
ATOM 866 C C . ALA A 1 107 ? 18.978 -12.530 -31.243 1.00 86.75 107 ALA A C 1
ATOM 868 O O . ALA A 1 107 ? 19.991 -11.841 -31.129 1.00 86.75 107 ALA A O 1
ATOM 869 N N . ARG A 1 108 ? 18.982 -13.693 -31.912 1.00 88.62 108 ARG A N 1
ATOM 870 C CA . ARG A 1 108 ? 20.184 -14.235 -32.571 1.00 88.62 108 ARG A CA 1
ATOM 871 C C . ARG A 1 108 ? 20.728 -13.290 -33.636 1.00 88.62 108 ARG A C 1
ATOM 873 O O . ARG A 1 108 ? 21.938 -13.112 -33.728 1.00 88.62 108 ARG A O 1
ATOM 880 N N . LYS A 1 109 ? 19.841 -12.665 -34.413 1.00 86.31 109 LYS A N 1
ATOM 881 C CA . LYS A 1 109 ? 20.219 -11.695 -35.440 1.00 86.31 109 LYS A CA 1
ATOM 882 C C . LYS A 1 109 ? 20.888 -10.461 -34.836 1.00 86.31 109 LYS A C 1
ATOM 884 O O . LYS A 1 109 ? 21.961 -10.086 -35.289 1.00 86.31 109 LYS A O 1
ATOM 889 N N . ILE A 1 110 ? 20.315 -9.894 -33.771 1.00 87.12 110 ILE A N 1
ATOM 890 C CA . ILE A 1 110 ? 20.910 -8.757 -33.046 1.00 87.12 110 ILE A CA 1
ATOM 891 C C . ILE A 1 110 ? 22.307 -9.121 -32.538 1.00 87.12 110 ILE A C 1
ATOM 893 O O . ILE A 1 110 ? 23.244 -8.354 -32.733 1.00 87.12 110 ILE A O 1
ATOM 897 N N . ILE A 1 111 ? 22.461 -10.302 -31.936 1.00 88.81 111 ILE A N 1
ATOM 898 C CA . ILE A 1 111 ? 23.754 -10.760 -31.414 1.00 88.81 111 ILE A CA 1
ATOM 899 C C . ILE A 1 111 ? 24.783 -10.926 -32.542 1.00 88.81 111 ILE A C 1
ATOM 901 O O . ILE A 1 111 ? 25.942 -10.575 -32.352 1.00 88.81 111 ILE A O 1
ATOM 905 N N . ARG A 1 112 ? 24.371 -11.428 -33.712 1.00 89.19 112 ARG A N 1
ATOM 906 C CA . ARG A 1 112 ? 25.264 -11.657 -34.857 1.00 89.19 112 ARG A CA 1
ATOM 907 C C . ARG A 1 112 ? 25.658 -10.369 -35.591 1.00 89.19 112 ARG A C 1
ATOM 909 O O . ARG A 1 112 ? 26.789 -10.277 -36.045 1.00 89.19 112 ARG A O 1
ATOM 916 N N . GLU A 1 113 ? 24.740 -9.413 -35.731 1.00 87.44 113 GLU A N 1
ATOM 917 C CA . GLU A 1 113 ? 24.957 -8.178 -36.506 1.00 87.44 113 GLU A CA 1
ATOM 918 C C . GLU A 1 113 ? 25.499 -7.020 -35.659 1.00 87.44 113 GLU A C 1
ATOM 920 O O . GLU A 1 113 ? 26.370 -6.281 -36.105 1.00 87.44 113 GLU A O 1
ATOM 925 N N . GLU A 1 114 ? 24.971 -6.838 -34.447 1.00 86.19 114 GLU A N 1
ATOM 926 C CA . GLU A 1 114 ? 25.278 -5.691 -33.579 1.00 86.19 114 GLU A CA 1
ATOM 927 C C . GLU A 1 114 ? 26.095 -6.092 -32.338 1.00 86.19 114 GLU A C 1
ATOM 929 O O . GLU A 1 114 ? 26.588 -5.223 -31.617 1.00 86.19 114 GLU A O 1
ATOM 934 N N . GLY A 1 115 ? 26.255 -7.392 -32.071 1.00 87.94 115 GLY A N 1
ATOM 935 C CA . GLY A 1 115 ? 26.950 -7.902 -30.891 1.00 87.94 115 GLY A CA 1
ATOM 936 C C . GLY A 1 115 ? 26.103 -7.886 -29.611 1.00 87.94 115 GLY A C 1
ATOM 937 O O . GLY A 1 115 ? 25.002 -7.333 -29.547 1.00 87.94 115 GLY A O 1
ATOM 938 N N . ILE A 1 116 ? 26.634 -8.504 -28.551 1.00 83.94 116 ILE A N 1
ATOM 939 C CA . ILE A 1 116 ? 25.930 -8.656 -27.265 1.00 83.94 116 ILE A CA 1
ATOM 940 C C . ILE A 1 116 ? 25.815 -7.308 -26.539 1.00 83.94 116 ILE A C 1
ATOM 942 O O . ILE A 1 116 ? 24.720 -6.893 -26.174 1.00 83.94 116 ILE A O 1
ATOM 946 N N . THR A 1 117 ? 26.923 -6.592 -26.349 1.00 81.56 117 THR A N 1
ATOM 947 C CA . THR A 1 117 ? 26.945 -5.327 -25.594 1.00 81.56 117 THR A CA 1
ATOM 948 C C . THR A 1 117 ? 26.387 -4.163 -26.413 1.00 81.56 117 THR A C 1
ATOM 950 O O . THR A 1 117 ? 25.503 -3.443 -25.954 1.00 81.56 117 THR A O 1
ATOM 953 N N . SER A 1 118 ? 26.836 -4.009 -27.656 1.00 81.12 118 SER A N 1
ATOM 954 C CA . SER A 1 118 ? 26.430 -2.897 -28.523 1.00 81.12 118 SER A CA 1
ATOM 955 C C . SER A 1 118 ? 25.020 -3.047 -29.109 1.00 81.12 118 SER A C 1
ATOM 957 O O . SER A 1 118 ? 24.400 -2.033 -29.434 1.00 81.12 118 SER A O 1
ATOM 959 N N . GLY A 1 119 ? 24.490 -4.274 -29.204 1.00 85.19 119 GLY A N 1
ATOM 960 C CA . GLY A 1 119 ? 23.127 -4.563 -29.657 1.00 85.19 119 GLY A CA 1
ATOM 961 C C . GLY A 1 119 ? 22.108 -4.624 -28.516 1.00 85.19 119 GLY A C 1
ATOM 962 O O . GLY A 1 119 ? 21.214 -3.778 -28.428 1.00 85.19 119 GLY A O 1
ATOM 963 N N . LEU A 1 120 ? 22.237 -5.606 -27.610 1.00 85.50 120 LEU A N 1
ATOM 964 C CA . LEU A 1 120 ? 21.240 -5.846 -26.550 1.00 85.50 120 LEU A CA 1
ATOM 965 C C . LEU A 1 120 ? 21.230 -4.763 -25.469 1.00 85.50 120 LEU A C 1
ATOM 967 O O . LEU A 1 120 ? 20.186 -4.570 -24.858 1.00 85.50 120 LEU A O 1
ATOM 971 N N . TYR A 1 121 ? 22.332 -4.036 -25.255 1.00 88.94 121 TYR A N 1
ATOM 972 C CA . TYR A 1 121 ? 22.419 -2.948 -24.266 1.00 88.94 121 TYR A CA 1
ATOM 973 C C . TYR A 1 121 ? 22.412 -1.543 -24.882 1.00 88.94 121 TYR A C 1
ATOM 975 O O . TYR A 1 121 ? 22.630 -0.539 -24.196 1.00 88.94 121 TYR A O 1
ATOM 983 N N . LYS A 1 122 ? 22.065 -1.431 -26.168 1.00 84.56 122 LYS A N 1
ATOM 984 C CA . LYS A 1 122 ? 21.979 -0.143 -26.860 1.00 84.56 122 LYS A CA 1
ATOM 985 C C . LYS A 1 122 ? 20.951 0.773 -26.197 1.00 84.56 122 LYS A C 1
ATOM 987 O O . LYS A 1 122 ? 19.763 0.454 -26.150 1.00 84.56 122 LYS A O 1
ATOM 992 N N . GLY A 1 123 ? 21.397 1.925 -25.695 1.00 84.06 123 GLY A N 1
ATOM 993 C CA . GLY A 1 123 ? 20.537 2.925 -25.048 1.00 84.06 123 GLY A CA 1
ATOM 994 C C . GLY A 1 123 ? 20.222 2.671 -23.568 1.00 84.06 123 GLY A C 1
ATOM 995 O O . GLY A 1 123 ? 19.370 3.368 -23.016 1.00 84.06 123 GLY A O 1
ATOM 996 N N . VAL A 1 124 ? 20.903 1.720 -22.913 1.00 84.94 124 VAL A N 1
ATOM 997 C CA . VAL A 1 124 ? 20.702 1.423 -21.481 1.00 84.94 124 VAL A CA 1
ATOM 998 C C . VAL A 1 124 ? 20.959 2.643 -20.588 1.00 84.94 124 VAL A C 1
ATOM 1000 O O . VAL A 1 124 ? 20.218 2.884 -19.637 1.00 84.94 124 VAL A O 1
ATOM 1003 N N . THR A 1 125 ? 21.923 3.488 -20.964 1.00 86.31 125 THR A N 1
ATOM 1004 C CA . THR A 1 125 ? 22.282 4.718 -20.244 1.00 86.31 125 THR A CA 1
ATOM 1005 C C . THR A 1 125 ? 21.106 5.688 -20.125 1.00 86.31 125 THR A C 1
ATOM 1007 O O . THR A 1 125 ? 20.869 6.240 -19.055 1.00 86.31 125 THR A O 1
ATOM 1010 N N . MET A 1 126 ? 20.298 5.843 -21.179 1.00 84.31 126 MET A N 1
ATOM 1011 C CA . MET A 1 126 ? 19.093 6.681 -21.143 1.00 84.31 126 MET A CA 1
ATOM 1012 C C . MET A 1 126 ? 18.062 6.143 -20.143 1.00 84.31 126 MET A C 1
ATOM 1014 O O . MET A 1 126 ? 17.377 6.915 -19.470 1.00 84.31 126 MET A O 1
ATOM 1018 N N . ASN A 1 127 ? 17.959 4.817 -20.021 1.00 83.75 127 ASN A N 1
ATOM 1019 C CA . ASN A 1 127 ? 17.042 4.183 -19.080 1.00 83.75 127 ASN A CA 1
ATOM 1020 C C . ASN A 1 127 ? 17.503 4.387 -17.629 1.00 83.75 127 ASN A C 1
ATOM 1022 O O . ASN A 1 127 ? 16.684 4.723 -16.773 1.00 83.75 127 ASN A O 1
ATOM 1026 N N . TRP A 1 128 ? 18.817 4.304 -17.387 1.00 84.50 128 TRP A N 1
ATOM 1027 C CA . TRP A 1 128 ? 19.419 4.594 -16.085 1.00 84.50 128 TRP A CA 1
ATOM 1028 C C . TRP A 1 128 ? 19.208 6.032 -15.621 1.00 84.50 128 TRP A C 1
ATOM 1030 O O . TRP A 1 128 ? 19.037 6.256 -14.430 1.00 84.50 128 TRP A O 1
ATOM 1040 N N . PHE A 1 129 ? 19.164 7.010 -16.527 1.00 84.31 129 PHE A N 1
ATOM 1041 C CA . PHE A 1 129 ? 18.780 8.375 -16.157 1.00 84.31 129 PHE A CA 1
ATOM 1042 C C . PHE A 1 129 ? 17.268 8.497 -15.942 1.00 84.31 129 PHE A C 1
ATOM 1044 O O . PHE A 1 129 ? 16.815 9.056 -14.945 1.00 84.31 129 PHE A O 1
ATOM 1051 N N . LYS A 1 130 ? 16.459 7.945 -16.851 1.00 81.19 130 LYS A N 1
ATOM 1052 C CA . LYS A 1 130 ? 14.997 8.084 -16.817 1.00 81.19 130 LYS A CA 1
ATOM 1053 C C . LYS A 1 130 ? 14.356 7.449 -15.578 1.00 81.19 130 LYS A C 1
ATOM 1055 O O . LYS A 1 130 ? 13.430 8.035 -15.017 1.00 81.19 130 LYS A O 1
ATOM 1060 N N . GLY A 1 131 ? 14.807 6.262 -15.170 1.00 78.88 131 GLY A N 1
ATOM 1061 C CA . GLY A 1 131 ? 14.211 5.491 -14.074 1.00 78.88 131 GLY A CA 1
ATOM 1062 C C . GLY A 1 131 ? 14.223 6.233 -12.729 1.00 78.88 131 GLY A C 1
ATOM 1063 O O . GLY A 1 131 ? 13.149 6.566 -12.220 1.00 78.88 131 GLY A O 1
ATOM 1064 N N . PRO A 1 132 ? 15.405 6.550 -12.172 1.00 77.44 132 PRO A N 1
ATOM 1065 C CA . PRO A 1 132 ? 15.549 7.273 -10.909 1.00 77.44 132 PRO A CA 1
ATOM 1066 C C . PRO A 1 132 ? 14.880 8.650 -10.930 1.00 77.44 132 PRO A C 1
ATOM 1068 O O . PRO A 1 132 ? 14.136 8.975 -10.006 1.00 77.44 132 PRO A O 1
ATOM 1071 N N . ILE A 1 133 ? 15.046 9.417 -12.018 1.00 80.38 133 ILE A N 1
ATOM 1072 C CA . ILE A 1 133 ? 14.423 10.743 -12.166 1.00 80.38 133 ILE A CA 1
ATOM 1073 C C . ILE A 1 133 ? 12.895 10.629 -12.103 1.00 80.38 133 ILE A C 1
ATOM 1075 O O . ILE A 1 133 ? 12.240 11.428 -11.438 1.00 80.38 133 ILE A O 1
ATOM 1079 N N . SER A 1 134 ? 12.300 9.622 -12.751 1.00 76.12 134 SER A N 1
ATOM 1080 C CA . SER A 1 134 ? 10.849 9.409 -12.716 1.00 76.12 134 SER A CA 1
ATOM 1081 C C . SER A 1 134 ? 10.341 9.044 -11.317 1.00 76.12 134 SER A C 1
ATOM 1083 O O . SER A 1 134 ? 9.272 9.511 -10.915 1.00 76.12 134 SER A O 1
ATOM 1085 N N . ILE A 1 135 ? 11.081 8.216 -10.574 1.00 73.00 135 ILE A N 1
ATOM 1086 C CA . ILE A 1 135 ? 10.721 7.814 -9.205 1.00 73.00 135 ILE A CA 1
ATOM 1087 C C . ILE A 1 135 ? 10.791 9.023 -8.267 1.00 73.00 135 ILE A C 1
ATOM 1089 O O . ILE A 1 135 ? 9.844 9.290 -7.524 1.00 73.00 135 ILE A O 1
ATOM 1093 N N . GLU A 1 136 ? 11.871 9.798 -8.341 1.00 70.56 136 GLU A N 1
ATOM 1094 C CA . GLU A 1 136 ? 12.058 10.993 -7.520 1.00 70.56 136 GLU A CA 1
ATOM 1095 C C . GLU A 1 136 ? 10.997 12.060 -7.823 1.00 70.56 136 GLU A C 1
ATOM 1097 O O . GLU A 1 136 ? 10.353 12.590 -6.911 1.00 70.56 136 GLU A O 1
ATOM 1102 N N . LEU A 1 137 ? 10.709 12.296 -9.107 1.00 71.25 137 LEU A N 1
ATOM 1103 C CA . LEU A 1 137 ? 9.657 13.217 -9.529 1.00 71.25 137 LEU A CA 1
ATOM 1104 C C . LEU A 1 137 ? 8.269 12.752 -9.060 1.00 71.25 137 LEU A C 1
ATOM 1106 O O . LEU A 1 137 ? 7.449 13.579 -8.667 1.00 71.25 137 LEU A O 1
ATOM 1110 N N . SER A 1 138 ? 7.998 11.442 -9.051 1.00 71.06 138 SER A N 1
ATOM 1111 C CA . SER A 1 138 ? 6.741 10.880 -8.535 1.00 71.06 138 SER A CA 1
ATOM 1112 C C . SER A 1 138 ? 6.532 11.192 -7.049 1.00 71.06 138 SER A C 1
ATOM 1114 O O . SER A 1 138 ? 5.440 11.588 -6.640 1.00 71.06 138 SER A O 1
ATOM 1116 N N . CYS A 1 139 ? 7.594 11.109 -6.245 1.00 64.12 139 CYS A N 1
ATOM 1117 C CA . CYS A 1 139 ? 7.563 11.465 -4.825 1.00 64.12 139 CYS A CA 1
ATOM 1118 C C . CYS A 1 139 ? 7.369 12.974 -4.585 1.00 64.12 139 CYS A C 1
ATOM 1120 O O . CYS A 1 139 ? 6.790 13.378 -3.574 1.00 64.12 139 CYS A O 1
ATOM 1122 N N . LEU A 1 140 ? 7.834 13.812 -5.514 1.00 65.19 140 LEU A N 1
ATOM 1123 C CA . LEU A 1 140 ? 7.684 15.270 -5.463 1.00 65.19 140 LEU A CA 1
ATOM 1124 C C . LEU A 1 140 ? 6.318 15.752 -5.974 1.00 65.19 140 LEU A C 1
ATOM 1126 O O . LEU A 1 140 ? 5.898 16.867 -5.648 1.00 65.19 140 LEU A O 1
ATOM 1130 N N . ARG A 1 141 ? 5.598 14.927 -6.745 1.00 70.25 141 ARG A N 1
ATOM 1131 C CA . ARG A 1 141 ? 4.300 15.298 -7.317 1.00 70.25 141 ARG A CA 1
ATOM 1132 C C . ARG A 1 141 ? 3.258 15.554 -6.229 1.00 70.25 141 ARG A C 1
ATOM 1134 O O . ARG A 1 141 ? 2.984 14.718 -5.369 1.00 70.25 141 ARG A O 1
ATOM 1141 N N . SER A 1 142 ? 2.596 16.706 -6.341 1.00 65.69 142 SER A N 1
ATOM 1142 C CA . SER A 1 142 ? 1.462 17.091 -5.489 1.00 65.69 142 SER A CA 1
ATOM 1143 C C . SER A 1 142 ? 0.325 16.056 -5.522 1.00 65.69 142 SER A C 1
ATOM 1145 O O . SER A 1 142 ? -0.320 15.814 -4.505 1.00 65.69 142 SER A O 1
ATOM 1147 N N . THR A 1 143 ? 0.134 15.366 -6.653 1.00 69.19 143 THR A N 1
ATOM 1148 C CA . THR A 1 143 ? -0.871 14.301 -6.808 1.00 69.19 143 THR A CA 1
ATOM 1149 C C . THR A 1 143 ? -0.637 13.121 -5.868 1.00 69.19 143 THR A C 1
ATOM 1151 O O . THR A 1 143 ? -1.598 12.609 -5.308 1.00 69.19 143 THR A O 1
ATOM 1154 N N . SER A 1 144 ? 0.620 12.741 -5.611 1.00 67.81 144 SER A N 1
ATOM 1155 C CA . SER A 1 144 ? 0.962 11.682 -4.651 1.00 67.81 144 SER A CA 1
ATOM 1156 C C . SER A 1 144 ? 0.583 12.084 -3.221 1.00 67.81 144 SER A C 1
ATOM 1158 O O . SER A 1 144 ? -0.024 11.307 -2.486 1.00 67.81 144 SER A O 1
ATOM 1160 N N . LYS A 1 145 ? 0.829 13.348 -2.844 1.00 71.69 145 LYS A N 1
ATOM 1161 C CA . LYS A 1 145 ? 0.418 13.890 -1.536 1.00 71.69 145 LYS A CA 1
ATOM 1162 C C . LYS A 1 145 ? -1.102 13.972 -1.396 1.00 71.69 145 LYS A C 1
ATOM 1164 O O . LYS A 1 145 ? -1.631 13.662 -0.332 1.00 71.69 145 LYS A O 1
ATOM 1169 N N . HIS A 1 146 ? -1.797 14.381 -2.456 1.00 77.06 146 HIS A N 1
ATOM 1170 C CA . HIS A 1 146 ? -3.257 14.439 -2.478 1.00 77.06 146 HIS A CA 1
ATOM 1171 C C . HIS A 1 146 ? -3.876 13.041 -2.371 1.00 77.06 146 HIS A C 1
ATOM 1173 O O . HIS A 1 146 ? -4.742 12.821 -1.532 1.00 77.06 146 HIS A O 1
ATOM 1179 N N . PHE A 1 147 ? -3.369 12.076 -3.141 1.00 78.31 147 PHE A N 1
ATOM 1180 C CA . PHE A 1 147 ? -3.788 10.679 -3.065 1.00 78.31 147 PHE A CA 1
ATOM 1181 C C . PHE A 1 147 ? -3.542 10.087 -1.673 1.00 78.31 147 PHE A C 1
ATOM 1183 O O . PHE A 1 147 ? -4.421 9.436 -1.115 1.00 78.31 147 PHE A O 1
ATOM 1190 N N . HIS A 1 148 ? -2.382 10.371 -1.075 1.00 77.06 148 HIS A N 1
ATOM 1191 C CA . HIS A 1 148 ? -2.066 9.932 0.281 1.00 77.06 148 HIS A CA 1
ATOM 1192 C C . HIS A 1 148 ? -3.041 10.507 1.316 1.00 77.06 148 HIS A C 1
ATOM 1194 O O . HIS A 1 148 ? -3.515 9.773 2.181 1.00 77.06 148 HIS A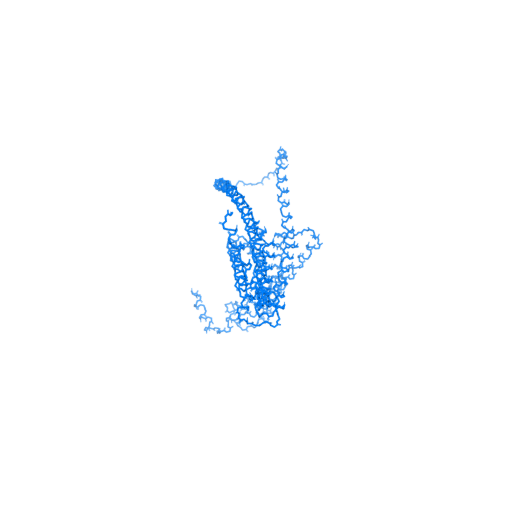 O 1
ATOM 1200 N N . ARG A 1 149 ? -3.394 11.795 1.195 1.00 80.81 149 ARG A N 1
ATOM 1201 C CA . ARG A 1 149 ? -4.412 12.432 2.041 1.00 80.81 149 ARG A CA 1
ATOM 1202 C C . ARG A 1 149 ? -5.784 11.776 1.859 1.00 80.81 149 ARG A C 1
ATOM 1204 O O . ARG A 1 149 ? -6.398 11.412 2.852 1.00 80.81 149 ARG A O 1
ATOM 1211 N N . LEU A 1 150 ? -6.232 11.564 0.621 1.00 84.44 150 LEU A N 1
ATOM 1212 C CA . LEU A 1 150 ? -7.526 10.931 0.340 1.00 84.44 150 LEU A CA 1
ATOM 1213 C C . LEU A 1 150 ? -7.606 9.495 0.871 1.00 84.44 150 LEU A C 1
ATOM 1215 O O . LEU A 1 150 ? -8.609 9.118 1.472 1.00 84.44 150 LEU A O 1
ATOM 1219 N N . CYS A 1 151 ? -6.556 8.694 0.675 1.00 81.00 151 CYS A N 1
ATOM 1220 C CA . CYS A 1 151 ? -6.506 7.328 1.197 1.00 81.00 151 CYS A CA 1
ATOM 1221 C C . CYS A 1 151 ? -6.525 7.323 2.725 1.00 81.00 151 CYS A C 1
ATOM 1223 O O . CYS A 1 151 ? -7.278 6.564 3.326 1.00 81.00 151 CYS A O 1
ATOM 1225 N N . SER A 1 152 ? -5.741 8.207 3.346 1.00 83.44 152 SER A N 1
ATOM 1226 C CA . SER A 1 152 ? -5.728 8.408 4.796 1.00 83.44 152 SER A CA 1
ATOM 1227 C C . SER A 1 152 ? -7.117 8.756 5.336 1.00 83.44 152 SER A C 1
ATOM 1229 O O . SER A 1 152 ? -7.596 8.108 6.264 1.00 83.44 152 SER A O 1
ATOM 1231 N N . GLU A 1 153 ? -7.807 9.714 4.715 1.00 84.62 153 GLU A N 1
ATOM 1232 C CA . GLU A 1 153 ? -9.167 10.104 5.095 1.00 84.62 153 GLU A CA 1
ATOM 1233 C C . GLU A 1 153 ? -10.165 8.951 4.932 1.00 84.62 153 GLU A C 1
ATOM 1235 O O . GLU A 1 153 ? -10.952 8.687 5.842 1.00 84.62 153 GLU A O 1
ATOM 1240 N N . LYS A 1 154 ? -10.111 8.227 3.807 1.00 85.50 154 LYS A N 1
ATOM 1241 C CA . LYS A 1 154 ? -10.966 7.060 3.536 1.00 85.50 154 LYS A CA 1
ATOM 1242 C C . LYS A 1 154 ? -10.770 5.952 4.571 1.00 85.50 154 LYS A C 1
ATOM 1244 O O . LYS A 1 154 ? -11.757 5.465 5.113 1.00 85.50 154 LYS A O 1
ATOM 1249 N N . LEU A 1 155 ? -9.524 5.583 4.867 1.00 84.38 155 LEU A N 1
ATOM 1250 C CA . LEU A 1 155 ? -9.188 4.524 5.826 1.00 84.38 155 LEU A CA 1
ATOM 1251 C C . LEU A 1 155 ? -9.567 4.911 7.258 1.00 84.38 155 LEU A C 1
ATOM 1253 O O . LEU A 1 155 ? -10.175 4.114 7.966 1.00 84.38 155 LEU A O 1
ATOM 1257 N N . ASN A 1 156 ? -9.282 6.147 7.674 1.00 86.25 156 ASN A N 1
ATOM 1258 C CA . ASN A 1 156 ? -9.651 6.628 9.007 1.00 86.25 156 ASN A CA 1
ATOM 1259 C C . ASN A 1 156 ? -11.174 6.710 9.174 1.00 86.25 156 ASN A C 1
ATOM 1261 O O . ASN A 1 156 ? -11.700 6.333 10.217 1.00 86.25 156 ASN A O 1
ATOM 1265 N N . ARG A 1 157 ? -11.898 7.135 8.130 1.00 87.19 157 ARG A N 1
ATOM 1266 C CA . ARG A 1 157 ? -13.365 7.094 8.120 1.00 87.19 157 ARG A CA 1
ATOM 1267 C C . ARG A 1 157 ? -13.886 5.659 8.184 1.00 87.19 157 ARG A C 1
ATOM 1269 O O . ARG A 1 157 ? -14.815 5.407 8.944 1.00 87.19 157 ARG A O 1
ATOM 1276 N N . GLY A 1 158 ? -13.284 4.743 7.426 1.00 84.56 158 GLY A N 1
ATOM 1277 C CA . GLY A 1 158 ? -13.625 3.321 7.435 1.00 84.56 158 GLY A CA 1
ATOM 1278 C C . GLY A 1 158 ? -13.454 2.696 8.817 1.00 84.56 158 GLY A C 1
ATOM 1279 O O . GLY A 1 158 ? -14.366 2.018 9.278 1.00 84.56 158 GLY A O 1
ATOM 1280 N N . TYR A 1 159 ? -12.351 3.001 9.508 1.00 87.38 159 TYR A N 1
ATOM 1281 C CA . TYR A 1 159 ? -12.109 2.596 10.896 1.00 87.38 159 TYR A CA 1
ATOM 1282 C C . TYR A 1 159 ? -13.187 3.136 11.850 1.00 87.38 159 TYR A C 1
ATOM 1284 O O . TYR A 1 159 ? -13.782 2.363 12.597 1.00 87.38 159 TYR A O 1
ATOM 1292 N N . SER A 1 160 ? -13.492 4.440 11.802 1.00 86.19 160 SER A N 1
ATOM 1293 C CA . SER A 1 160 ? -14.509 5.038 12.682 1.00 86.19 160 SER A CA 1
ATOM 1294 C C . SER A 1 160 ? -15.906 4.470 12.432 1.00 86.19 160 SER A C 1
ATOM 1296 O O . SER A 1 160 ? -16.680 4.289 13.366 1.00 86.19 160 SER A O 1
ATOM 1298 N N . GLN A 1 161 ? -16.240 4.179 11.172 1.00 88.00 161 GLN A N 1
ATOM 1299 C CA . GLN A 1 161 ? -17.490 3.503 10.823 1.00 88.00 161 GLN A CA 1
ATOM 1300 C C . GLN A 1 161 ? -17.532 2.082 11.388 1.00 88.00 161 GLN A C 1
ATOM 1302 O O . GLN A 1 161 ? -18.559 1.672 11.922 1.00 88.00 161 GLN A O 1
ATOM 1307 N N . LEU A 1 162 ? -16.413 1.360 11.320 1.00 86.81 162 LEU A N 1
ATOM 1308 C CA . LEU A 1 162 ? -16.288 0.013 11.865 1.00 86.81 162 LEU A CA 1
ATOM 1309 C C . LEU A 1 162 ? -16.497 -0.002 13.388 1.00 86.81 162 LEU A C 1
ATOM 1311 O O . LEU A 1 162 ? -17.263 -0.819 13.891 1.00 86.81 162 LEU A O 1
ATOM 1315 N N . GLU A 1 163 ? -15.889 0.947 14.107 1.00 87.44 163 GLU A N 1
ATOM 1316 C CA . GLU A 1 163 ? -16.050 1.111 15.560 1.00 87.44 163 GLU A CA 1
ATOM 1317 C C . GLU A 1 163 ? -17.529 1.301 15.949 1.00 87.44 163 GLU A C 1
ATOM 1319 O O . GLU A 1 163 ? -18.022 0.641 16.863 1.00 87.44 163 GLU A O 1
ATOM 1324 N N . ILE A 1 164 ? -18.266 2.134 15.205 1.00 88.56 164 ILE A N 1
ATOM 1325 C CA . ILE A 1 164 ? -19.703 2.359 15.432 1.00 88.56 164 ILE A CA 1
ATOM 1326 C C . ILE A 1 164 ? -20.513 1.085 15.159 1.00 88.56 164 ILE A C 1
ATOM 1328 O O . ILE A 1 164 ? -21.345 0.702 15.979 1.00 88.56 164 ILE A O 1
ATOM 1332 N N . ILE A 1 165 ? -20.259 0.405 14.034 1.00 87.75 165 ILE A N 1
ATOM 1333 C CA . ILE A 1 165 ? -20.990 -0.812 13.645 1.00 87.75 165 ILE A CA 1
ATOM 1334 C C . ILE A 1 165 ? -20.824 -1.911 14.698 1.00 87.75 165 ILE A C 1
ATOM 1336 O O . ILE A 1 165 ? -21.807 -2.548 15.076 1.00 87.75 165 ILE A O 1
ATOM 1340 N N . ILE A 1 166 ? -19.598 -2.142 15.174 1.00 85.81 166 ILE A N 1
ATOM 1341 C CA . ILE A 1 166 ? -19.329 -3.167 16.189 1.00 85.81 166 ILE A CA 1
ATOM 1342 C C . ILE A 1 166 ? -20.024 -2.825 17.505 1.00 85.81 166 ILE A C 1
ATOM 1344 O O . ILE A 1 166 ? -20.700 -3.686 18.069 1.00 85.81 166 ILE A O 1
ATOM 1348 N N . HIS A 1 167 ? -19.931 -1.573 17.956 1.00 87.31 167 HIS A N 1
ATOM 1349 C CA . HIS A 1 167 ? -20.574 -1.130 19.189 1.00 87.31 167 HIS A CA 1
ATOM 1350 C C . HIS A 1 167 ? -22.109 -1.265 19.128 1.00 87.31 167 HIS A C 1
ATOM 1352 O O . HIS A 1 167 ? -22.736 -1.755 20.072 1.00 87.31 167 HIS A O 1
ATOM 1358 N N . ASP A 1 168 ? -22.728 -0.898 18.004 1.00 87.06 168 ASP A N 1
ATOM 1359 C CA . ASP A 1 168 ? -24.173 -1.043 17.810 1.00 87.06 168 ASP A CA 1
ATOM 13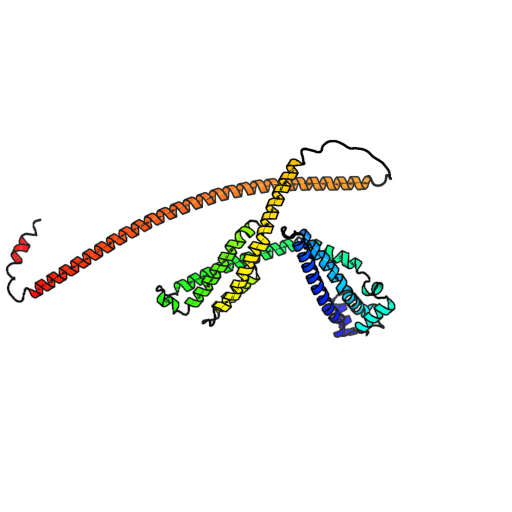60 C C . ASP A 1 168 ? -24.607 -2.513 17.767 1.00 87.06 168 ASP A C 1
ATOM 1362 O O . ASP A 1 168 ? -25.596 -2.879 18.407 1.00 87.06 168 ASP A O 1
ATOM 1366 N N . LEU A 1 169 ? -23.856 -3.383 17.081 1.00 84.31 169 LEU A N 1
ATOM 1367 C CA . LEU A 1 169 ? -24.126 -4.825 17.063 1.00 84.31 169 LEU A CA 1
ATOM 1368 C C . LEU A 1 169 ? -23.993 -5.444 18.457 1.00 84.31 169 LEU A C 1
ATOM 1370 O O . LEU A 1 169 ? -24.846 -6.232 18.870 1.00 84.31 169 LEU A O 1
ATOM 1374 N N . GLN A 1 170 ? -22.968 -5.053 19.213 1.00 84.50 170 GLN A N 1
ATOM 1375 C CA . GLN A 1 170 ? -22.768 -5.509 20.585 1.00 84.50 170 GLN A CA 1
ATOM 1376 C C . GLN A 1 170 ? -23.935 -5.080 21.483 1.00 84.50 170 GLN A C 1
ATOM 1378 O O . GLN A 1 170 ? -24.443 -5.891 22.260 1.00 84.50 170 GLN A O 1
ATOM 1383 N N . LYS A 1 171 ? -24.425 -3.842 21.336 1.00 85.31 171 LYS A N 1
ATOM 1384 C CA . LYS A 1 171 ? -25.599 -3.341 22.063 1.00 85.31 171 LYS A CA 1
ATOM 1385 C C . LYS A 1 171 ? -26.871 -4.112 21.694 1.00 85.31 171 LYS A C 1
ATOM 1387 O O . LYS A 1 171 ? -27.599 -4.521 22.594 1.00 85.31 171 LYS A O 1
ATOM 1392 N N . GLN A 1 172 ? -27.116 -4.355 20.405 1.00 83.88 172 GLN A N 1
ATOM 1393 C CA . GLN A 1 172 ? -28.287 -5.101 19.918 1.00 83.88 172 GLN A CA 1
ATOM 1394 C C . GLN A 1 172 ? -28.302 -6.567 20.364 1.00 83.88 172 GLN A C 1
ATOM 1396 O O . GLN A 1 172 ? -29.366 -7.131 20.604 1.00 83.88 172 GLN A O 1
ATOM 1401 N N . ILE A 1 173 ? -27.137 -7.208 20.449 1.00 82.19 173 ILE A N 1
ATOM 1402 C CA . ILE A 1 173 ? -27.044 -8.597 20.906 1.00 82.19 173 ILE A CA 1
ATOM 1403 C C . ILE A 1 173 ? -27.169 -8.656 22.430 1.00 82.19 173 ILE A C 1
ATOM 1405 O O . ILE A 1 173 ? -27.879 -9.516 22.946 1.00 82.19 173 ILE A O 1
ATOM 1409 N N . LYS A 1 174 ? -26.580 -7.695 23.156 1.00 82.88 174 LYS A N 1
ATOM 1410 C CA . LYS A 1 174 ? -26.681 -7.597 24.620 1.00 82.88 174 LYS A CA 1
ATOM 1411 C C . LYS A 1 174 ? -28.117 -7.405 25.112 1.00 82.88 174 LYS A C 1
ATOM 1413 O O . LYS A 1 174 ? -28.452 -7.936 26.165 1.00 82.88 174 LYS A O 1
ATOM 1418 N N . THR A 1 175 ? -28.972 -6.701 24.367 1.00 81.81 175 THR A N 1
ATOM 1419 C CA . THR A 1 175 ? -30.401 -6.559 24.713 1.00 81.81 175 THR A CA 1
ATOM 1420 C C . THR A 1 175 ? -31.218 -7.828 24.468 1.00 81.81 175 THR A C 1
ATOM 1422 O O . THR A 1 175 ? -32.246 -8.008 25.111 1.00 81.81 175 THR A O 1
ATOM 1425 N N . LYS A 1 176 ? -30.768 -8.707 23.563 1.00 80.38 176 LYS A N 1
ATOM 1426 C CA . LYS A 1 176 ? -31.424 -9.984 23.229 1.00 80.38 176 LYS A CA 1
ATOM 1427 C C . LYS A 1 176 ? -30.913 -11.169 24.057 1.00 80.38 176 LYS A C 1
ATOM 1429 O O . LYS A 1 176 ? -31.462 -12.260 23.948 1.00 80.38 176 LYS A O 1
ATOM 1434 N N . LEU A 1 177 ? -29.852 -10.981 24.843 1.00 78.25 177 LEU A N 1
ATOM 1435 C CA . LEU A 1 177 ? -29.255 -12.029 25.669 1.00 78.25 177 LEU A CA 1
ATOM 1436 C C . LEU A 1 177 ? -29.985 -12.164 27.020 1.00 78.25 177 LEU A C 1
ATOM 1438 O O . LEU A 1 177 ? -30.350 -11.150 27.622 1.00 78.25 177 LEU A O 1
ATOM 1442 N N . PRO A 1 178 ? -30.143 -13.394 27.545 1.00 71.88 178 PRO A N 1
ATOM 1443 C CA . PRO A 1 178 ? -30.712 -13.621 28.870 1.00 71.88 178 PRO A CA 1
ATOM 1444 C C . PRO A 1 178 ? -29.905 -12.918 29.973 1.00 71.88 178 PRO A C 1
ATOM 1446 O O . PRO A 1 178 ? -28.666 -12.858 29.939 1.00 71.88 178 PRO A O 1
ATOM 1449 N N . ARG A 1 179 ? -30.605 -12.401 30.994 1.00 66.31 179 ARG A N 1
ATOM 1450 C CA . ARG A 1 179 ? -29.970 -11.738 32.149 1.00 66.31 179 ARG A CA 1
ATOM 1451 C C . ARG A 1 179 ? -29.132 -12.705 32.992 1.00 66.31 179 ARG A C 1
ATOM 1453 O O . ARG A 1 179 ? -28.104 -12.276 33.504 1.00 66.31 179 ARG A O 1
ATOM 1460 N N . ARG A 1 180 ? -29.521 -13.982 33.092 1.00 66.31 180 ARG A N 1
ATOM 1461 C CA . ARG A 1 180 ? -28.770 -15.022 33.815 1.00 66.31 180 ARG A CA 1
ATOM 1462 C C . ARG A 1 180 ? -27.596 -15.543 32.982 1.00 66.31 180 ARG A C 1
ATOM 1464 O O . ARG A 1 180 ? -27.761 -15.933 31.831 1.00 66.31 180 ARG A O 1
ATOM 1471 N N . GLU A 1 181 ? -26.410 -15.560 33.580 1.00 62.41 181 GLU A N 1
ATOM 1472 C CA . GLU A 1 181 ? -25.147 -15.936 32.926 1.00 62.41 181 GLU A CA 1
ATOM 1473 C C . GLU A 1 181 ? -25.081 -17.432 32.571 1.00 62.41 181 GLU A C 1
ATOM 1475 O O . GLU A 1 181 ? -24.642 -17.804 31.485 1.00 62.41 181 GLU A O 1
ATOM 1480 N N . SER A 1 182 ? -25.660 -18.289 33.411 1.00 67.00 182 SER A N 1
ATOM 1481 C CA . SER A 1 182 ? -25.783 -19.736 33.188 1.00 67.00 182 SER A CA 1
ATOM 1482 C C . SER A 1 182 ? -26.693 -20.117 32.007 1.00 67.00 182 SER A C 1
ATOM 1484 O O . SER A 1 182 ? -26.462 -21.135 31.354 1.00 67.00 182 SER A O 1
ATOM 1486 N N . GLU A 1 183 ? -27.694 -19.293 31.685 1.00 63.06 183 GLU A N 1
ATOM 1487 C CA . GLU A 1 183 ? -28.545 -19.442 30.489 1.00 63.06 183 GLU A CA 1
ATOM 1488 C C . GLU A 1 183 ? -27.877 -18.857 29.238 1.00 63.06 183 GLU A C 1
ATOM 1490 O O . GLU A 1 183 ? -28.175 -19.255 28.111 1.00 63.06 183 GLU A O 1
ATOM 1495 N N . ARG A 1 184 ? -26.930 -17.933 29.433 1.00 66.12 184 ARG A N 1
ATOM 1496 C CA . ARG A 1 184 ? -26.228 -17.233 28.362 1.00 66.12 184 ARG A CA 1
ATOM 1497 C C . ARG A 1 184 ? -25.289 -18.165 27.605 1.00 66.12 184 ARG A C 1
ATOM 1499 O O . ARG A 1 184 ? -25.367 -18.209 26.385 1.00 66.12 184 ARG A O 1
ATOM 1506 N N . HIS A 1 185 ? -24.504 -18.983 28.305 1.00 64.00 185 HIS A N 1
ATOM 1507 C CA . HIS A 1 185 ? -23.565 -19.925 27.678 1.00 64.00 185 HIS A CA 1
ATOM 1508 C C . HIS A 1 185 ? -24.226 -20.987 26.786 1.00 64.00 185 HIS A C 1
ATOM 1510 O O . HIS A 1 185 ? -23.578 -21.526 25.895 1.00 64.00 185 HIS A O 1
ATOM 1516 N N . LYS A 1 186 ? -25.515 -21.278 26.995 1.00 64.69 186 LYS A N 1
ATOM 1517 C CA . LYS A 1 186 ? -26.281 -22.242 26.186 1.00 64.69 186 LYS A CA 1
ATOM 1518 C C . LYS A 1 186 ? -26.969 -21.597 24.975 1.00 64.69 186 LYS A C 1
ATOM 1520 O O . LYS A 1 186 ? -27.553 -22.298 24.155 1.00 64.69 186 LYS A O 1
ATOM 1525 N N . HIS A 1 187 ? -26.931 -20.270 24.862 1.00 71.31 187 HIS A N 1
ATOM 1526 C CA . HIS A 1 187 ? -27.680 -19.522 23.860 1.00 71.31 187 HIS A CA 1
ATOM 1527 C C . HIS A 1 187 ? -26.891 -19.364 22.550 1.00 71.31 187 HIS A C 1
ATOM 1529 O O . HIS A 1 187 ? -25.734 -18.950 22.557 1.00 71.31 187 HIS A O 1
ATOM 1535 N N . ILE A 1 188 ? -27.545 -19.574 21.401 1.00 68.38 188 ILE A N 1
ATOM 1536 C CA . ILE A 1 188 ? -26.947 -19.481 20.047 1.00 68.38 188 ILE A CA 1
ATOM 1537 C C . ILE A 1 188 ? -26.309 -18.101 19.774 1.00 68.38 188 ILE A C 1
ATOM 1539 O O . ILE A 1 188 ? -25.335 -17.978 19.031 1.00 68.38 188 ILE A O 1
ATOM 1543 N N . LEU A 1 189 ? -26.826 -17.039 20.405 1.00 75.50 189 LEU A N 1
ATOM 1544 C CA . LEU A 1 189 ? -26.267 -15.683 20.292 1.00 75.50 189 LEU A CA 1
ATOM 1545 C C . LEU A 1 189 ? -25.038 -15.424 21.180 1.00 75.50 189 LEU A C 1
ATOM 1547 O O . LEU A 1 189 ? -24.384 -14.404 20.976 1.00 75.50 189 LEU A O 1
ATOM 1551 N N . SER A 1 190 ? -24.705 -16.303 22.131 1.00 75.38 190 SER A N 1
ATOM 1552 C CA . SER A 1 190 ? -23.521 -16.135 22.990 1.00 75.38 190 SER A CA 1
ATOM 1553 C C . SER A 1 190 ? -22.243 -16.196 22.171 1.00 75.38 190 SER A C 1
ATOM 1555 O O . SER A 1 190 ? -21.423 -15.292 22.246 1.00 75.38 190 SER A O 1
ATOM 1557 N N . THR A 1 191 ? -22.134 -17.174 21.272 1.00 75.38 191 THR A N 1
ATOM 1558 C CA . THR A 1 191 ? -20.980 -17.300 20.376 1.00 75.38 191 THR A CA 1
ATOM 1559 C C . THR A 1 191 ? -20.832 -16.077 19.468 1.00 75.38 191 THR A C 1
ATOM 1561 O O . THR A 1 191 ? -19.726 -15.586 19.261 1.00 75.38 191 THR A O 1
ATOM 1564 N N . LYS A 1 192 ? -21.947 -15.524 18.964 1.00 79.50 192 LYS A N 1
ATOM 1565 C CA . LYS A 1 192 ? -21.932 -14.268 18.190 1.00 79.50 192 LYS A CA 1
ATOM 1566 C C . LYS A 1 192 ? -21.442 -13.089 19.035 1.00 79.50 192 LYS A C 1
ATOM 1568 O O . LYS A 1 192 ? -20.668 -12.272 18.542 1.00 79.50 192 LYS A O 1
ATOM 1573 N N . PHE A 1 193 ? -21.881 -13.002 20.289 1.00 82.12 193 PHE A N 1
ATOM 1574 C CA . PHE A 1 193 ? -21.450 -11.966 21.225 1.00 82.12 193 PHE A CA 1
ATOM 1575 C C . PHE A 1 193 ? -19.957 -12.070 21.552 1.00 82.12 193 PHE A C 1
ATOM 1577 O O . PHE A 1 193 ? -19.266 -11.055 21.511 1.00 82.12 193 PHE A O 1
ATOM 1584 N N . ASP A 1 194 ? -19.447 -13.278 21.790 1.00 82.06 194 ASP A N 1
ATOM 1585 C CA . ASP A 1 194 ? -18.037 -13.517 22.109 1.00 82.06 194 ASP A CA 1
ATOM 1586 C C . ASP A 1 194 ? -17.123 -13.134 20.937 1.00 82.06 194 ASP A C 1
ATOM 1588 O O . ASP A 1 194 ? -16.107 -12.460 21.129 1.00 82.06 194 ASP A O 1
ATOM 1592 N N . ILE A 1 195 ? -17.521 -13.471 19.701 1.00 82.81 195 ILE A N 1
ATOM 1593 C CA . ILE A 1 195 ? -16.794 -13.065 18.489 1.00 82.81 195 ILE A CA 1
ATOM 1594 C C . ILE A 1 195 ? -16.756 -11.537 18.370 1.00 82.81 195 ILE A C 1
ATOM 1596 O O . ILE A 1 195 ? -15.689 -10.957 18.170 1.00 82.81 195 ILE A O 1
ATOM 1600 N N . ILE A 1 196 ? -17.898 -10.869 18.541 1.00 84.69 196 ILE A N 1
ATOM 1601 C CA . ILE A 1 196 ? -17.994 -9.405 18.447 1.00 84.69 196 ILE A CA 1
ATOM 1602 C C . ILE A 1 196 ? -17.197 -8.724 19.564 1.00 84.69 196 ILE A C 1
ATOM 1604 O O . ILE A 1 196 ? -16.491 -7.756 19.295 1.00 84.69 196 ILE A O 1
ATOM 1608 N N . SER A 1 197 ? -17.234 -9.252 20.790 1.00 83.31 197 SER A N 1
ATOM 1609 C CA . SER A 1 197 ? -16.452 -8.734 21.919 1.00 83.31 197 SER A CA 1
ATOM 1610 C C . SER A 1 197 ? -14.942 -8.907 21.707 1.00 83.31 197 SER A C 1
ATOM 1612 O O . SER A 1 197 ? -14.148 -8.052 22.112 1.00 83.31 197 SER A O 1
ATOM 1614 N N . SER A 1 198 ? -14.528 -9.991 21.041 1.00 83.81 198 SER A N 1
ATOM 1615 C CA . SER A 1 198 ? -13.133 -10.199 20.636 1.00 83.81 198 SER A CA 1
ATOM 1616 C C . SER A 1 198 ? -12.696 -9.179 19.578 1.00 83.81 198 SER A C 1
ATOM 1618 O O . SER A 1 198 ? -11.612 -8.601 19.689 1.00 83.81 198 SER A O 1
ATOM 1620 N N . LEU A 1 199 ? -13.547 -8.905 18.581 1.00 85.56 199 LEU A N 1
ATOM 1621 C CA . LEU A 1 199 ? -13.283 -7.896 17.550 1.00 85.56 199 LEU A CA 1
ATOM 1622 C C . LEU A 1 199 ? -13.230 -6.472 18.125 1.00 85.56 199 LEU A C 1
ATOM 1624 O O . LEU A 1 199 ? -12.307 -5.731 17.792 1.00 85.56 199 LEU A O 1
ATOM 1628 N N . ASP A 1 200 ? -14.156 -6.109 19.019 1.00 85.88 200 ASP A N 1
ATOM 1629 C CA . ASP A 1 200 ? -14.163 -4.811 19.714 1.00 85.88 200 ASP A CA 1
ATOM 1630 C C . ASP A 1 200 ? -12.851 -4.584 20.471 1.00 85.88 200 ASP A C 1
ATOM 1632 O O . ASP A 1 200 ? -12.161 -3.585 20.257 1.00 85.88 200 ASP A O 1
ATOM 1636 N N . SER A 1 201 ? -12.428 -5.580 21.256 1.00 84.56 201 SER A N 1
ATOM 1637 C CA . SER A 1 201 ? -11.149 -5.532 21.968 1.00 84.56 201 SER A CA 1
ATOM 1638 C C . SER A 1 201 ? -9.996 -5.233 21.003 1.00 84.56 201 SER A C 1
ATOM 1640 O O . SER A 1 201 ? -9.187 -4.341 21.255 1.00 84.56 201 SER A O 1
ATOM 1642 N N . ARG A 1 202 ? -9.926 -5.916 19.853 1.00 83.62 202 ARG A N 1
ATOM 1643 C CA . ARG A 1 202 ? -8.850 -5.717 18.861 1.00 83.62 202 ARG A CA 1
ATOM 1644 C C . ARG A 1 202 ? -8.880 -4.339 18.206 1.00 83.62 202 ARG A C 1
ATOM 1646 O O . ARG A 1 202 ? -7.821 -3.738 18.022 1.00 83.62 202 ARG A O 1
ATOM 1653 N N . ILE A 1 203 ? -10.063 -3.808 17.902 1.00 84.75 203 ILE A N 1
ATOM 1654 C CA . ILE A 1 203 ? -10.211 -2.433 17.409 1.00 84.75 203 ILE A CA 1
ATOM 1655 C C . ILE A 1 203 ? -9.728 -1.432 18.458 1.00 84.75 203 ILE A C 1
ATOM 1657 O O . ILE A 1 203 ? -8.960 -0.526 18.134 1.00 84.75 203 ILE A O 1
ATOM 1661 N N . GLN A 1 204 ? -10.071 -1.627 19.729 1.00 85.06 204 GLN A N 1
ATOM 1662 C CA . GLN A 1 204 ? -9.587 -0.771 20.811 1.00 85.06 204 GLN A CA 1
ATOM 1663 C C . GLN A 1 204 ? -8.060 -0.848 20.975 1.00 85.06 204 GLN A C 1
ATOM 1665 O O . GLN A 1 204 ? -7.408 0.188 21.131 1.00 85.06 204 GLN A O 1
ATOM 1670 N N . TRP A 1 205 ? -7.457 -2.035 20.849 1.00 83.50 205 TRP A N 1
ATOM 1671 C CA . TRP A 1 205 ? -5.997 -2.201 20.841 1.00 83.50 205 TRP A CA 1
ATOM 1672 C C . TRP A 1 205 ? -5.325 -1.448 19.682 1.00 83.50 205 TRP A C 1
ATOM 1674 O O . TRP A 1 205 ? -4.293 -0.792 19.882 1.00 83.50 205 TRP A O 1
ATOM 1684 N N . LEU A 1 206 ? -5.922 -1.472 18.485 1.00 81.88 206 LEU A N 1
ATOM 1685 C CA . LEU A 1 206 ? -5.470 -0.666 17.346 1.00 81.88 206 LEU A CA 1
ATOM 1686 C C . LEU A 1 206 ? -5.591 0.829 17.644 1.00 81.88 206 LEU A C 1
ATOM 1688 O O . LEU A 1 206 ? -4.642 1.578 17.398 1.00 81.88 206 LEU A O 1
ATOM 1692 N N . LYS A 1 207 ? -6.711 1.275 18.225 1.00 83.94 207 LYS A N 1
ATOM 1693 C CA . LYS A 1 207 ? -6.907 2.668 18.647 1.00 83.94 207 LYS A CA 1
ATOM 1694 C C . LYS A 1 207 ? -5.803 3.119 19.587 1.00 83.94 207 LYS A C 1
ATOM 1696 O O . LYS A 1 207 ? -5.151 4.124 19.323 1.00 83.94 207 LYS A O 1
ATOM 1701 N N . LEU A 1 208 ? -5.572 2.366 20.660 1.00 81.25 208 LEU A N 1
ATOM 1702 C CA . LEU A 1 208 ? -4.590 2.690 21.693 1.00 81.25 208 LEU A CA 1
ATOM 1703 C C . LEU A 1 208 ? -3.171 2.763 21.122 1.00 81.25 208 LEU A C 1
ATOM 1705 O O . LEU A 1 208 ? -2.387 3.628 21.509 1.00 81.25 208 LEU A O 1
ATOM 1709 N N . THR A 1 209 ? -2.856 1.891 20.166 1.00 79.12 209 THR A N 1
ATOM 1710 C CA . THR A 1 209 ? -1.522 1.814 19.567 1.00 79.12 209 THR A CA 1
ATOM 1711 C C . THR A 1 209 ? -1.281 2.925 18.542 1.00 79.12 209 THR A C 1
ATOM 1713 O O . THR A 1 209 ? -0.244 3.589 18.583 1.00 79.12 209 THR A O 1
ATOM 1716 N N . PHE A 1 210 ? -2.233 3.163 17.638 1.00 79.19 210 PHE A N 1
ATOM 1717 C CA . PHE A 1 210 ? -2.037 4.049 16.487 1.00 79.19 210 PHE A CA 1
ATOM 1718 C C . PHE A 1 210 ? -2.561 5.476 16.696 1.00 79.19 210 PHE A C 1
ATOM 1720 O O . PHE A 1 210 ? -2.053 6.392 16.051 1.00 79.19 210 PHE A O 1
ATOM 1727 N N . SER A 1 211 ? -3.505 5.720 17.614 1.00 78.06 211 SER A N 1
ATOM 1728 C CA . SER A 1 211 ? -4.124 7.047 17.808 1.00 78.06 211 SER A CA 1
ATOM 1729 C C . SER A 1 211 ? -3.093 8.135 18.119 1.00 78.06 211 SER A C 1
ATOM 1731 O O . SER A 1 211 ? -3.068 9.180 17.469 1.00 78.06 211 SER A O 1
ATOM 1733 N N . SER A 1 212 ? -2.153 7.860 19.031 1.00 69.56 212 SER A N 1
ATOM 1734 C CA . SER A 1 212 ? -1.077 8.807 19.351 1.00 69.56 212 SER A CA 1
ATOM 1735 C C . SER A 1 212 ? -0.157 9.072 18.148 1.00 69.56 212 SER A C 1
ATOM 1737 O O . SER A 1 212 ? 0.319 10.189 17.948 1.00 69.56 212 SER A O 1
ATOM 1739 N N . ALA A 1 213 ? 0.074 8.070 17.300 1.00 68.69 213 ALA A N 1
ATOM 1740 C CA . ALA A 1 213 ? 0.909 8.201 16.107 1.00 68.69 213 ALA A CA 1
ATOM 1741 C C . ALA A 1 213 ? 0.233 9.029 15.005 1.00 68.69 213 ALA A C 1
ATOM 1743 O O . ALA A 1 213 ? 0.894 9.815 14.325 1.00 68.69 213 ALA A O 1
ATOM 1744 N N . ILE A 1 214 ? -1.083 8.870 14.859 1.00 73.12 214 ILE A N 1
ATOM 1745 C CA . ILE A 1 214 ? -1.911 9.605 13.901 1.00 73.12 214 ILE A CA 1
ATOM 1746 C C . ILE A 1 214 ? -2.046 11.069 14.328 1.00 73.12 214 ILE A C 1
ATOM 1748 O O . ILE A 1 214 ? -1.826 11.969 13.521 1.00 73.12 214 ILE A O 1
ATOM 1752 N N . GLN A 1 215 ? -2.301 11.329 15.615 1.00 68.56 215 GLN A N 1
ATOM 1753 C CA . GLN A 1 215 ? -2.390 12.691 16.161 1.00 68.56 215 GLN A CA 1
ATOM 1754 C C . GLN A 1 215 ? -1.092 13.484 15.980 1.00 68.56 215 GLN A C 1
ATOM 1756 O O . GLN A 1 215 ? -1.119 14.679 15.696 1.00 68.56 215 GLN A O 1
ATOM 1761 N N . ASN A 1 216 ? 0.053 12.810 16.082 1.00 63.53 216 ASN A N 1
ATOM 1762 C CA . ASN A 1 216 ? 1.356 13.425 15.864 1.00 63.53 216 ASN A CA 1
ATOM 1763 C C . ASN A 1 216 ? 1.779 13.477 14.375 1.00 63.53 216 ASN A C 1
ATOM 1765 O O . ASN A 1 216 ? 2.919 13.828 14.080 1.00 63.53 216 ASN A O 1
ATOM 1769 N N . SER A 1 217 ? 0.882 13.154 13.429 1.00 60.16 217 SER A N 1
ATOM 1770 C CA . SER A 1 217 ? 1.135 13.138 11.973 1.00 60.16 217 SER A CA 1
ATOM 1771 C C . SER A 1 217 ? 2.261 12.193 11.521 1.00 60.16 217 SER A C 1
ATOM 1773 O O . SER A 1 217 ? 2.861 12.391 10.464 1.00 60.16 217 SER A O 1
ATOM 1775 N N . PHE A 1 218 ? 2.564 11.160 12.311 1.00 60.16 218 PHE A N 1
ATOM 1776 C CA . PHE A 1 218 ? 3.626 10.193 12.015 1.00 60.16 218 PHE A CA 1
ATOM 1777 C C . PHE A 1 218 ? 3.126 8.968 11.247 1.00 60.16 218 PHE A C 1
ATOM 1779 O O . PHE A 1 218 ? 3.866 8.400 10.446 1.00 60.16 218 PHE A O 1
ATOM 1786 N N . CYS A 1 219 ? 1.872 8.575 11.469 1.00 61.66 219 CYS A N 1
ATOM 1787 C CA . CYS A 1 219 ? 1.167 7.574 10.677 1.00 61.66 219 CYS A CA 1
ATOM 1788 C C . CYS A 1 219 ? -0.092 8.212 10.089 1.00 61.66 219 CYS A C 1
ATOM 1790 O O . CYS A 1 219 ? -0.747 9.004 10.761 1.00 61.66 219 CYS A O 1
ATOM 1792 N N . CYS A 1 220 ? -0.425 7.890 8.841 1.00 63.47 220 CYS A N 1
ATOM 1793 C CA . CYS A 1 220 ? -1.568 8.505 8.169 1.00 63.47 220 CYS A CA 1
ATOM 1794 C C . CYS A 1 220 ? -2.823 7.618 8.188 1.00 63.47 220 CYS A C 1
ATOM 1796 O O . CYS A 1 220 ? -3.915 8.141 7.986 1.00 63.47 220 CYS A O 1
ATOM 1798 N N . PHE A 1 221 ? -2.720 6.308 8.431 1.00 73.31 221 PHE A N 1
ATOM 1799 C CA . PHE A 1 221 ? -3.870 5.408 8.308 1.00 73.31 221 PHE A CA 1
ATOM 1800 C C . PHE A 1 221 ? -3.764 4.153 9.180 1.00 73.31 221 PHE A C 1
ATOM 1802 O O . PHE A 1 221 ? -2.668 3.697 9.507 1.00 73.31 221 PHE A O 1
ATOM 1809 N N . TYR A 1 222 ? -4.923 3.589 9.518 1.00 80.19 222 TYR A N 1
ATOM 1810 C CA . TYR A 1 222 ? -5.055 2.237 10.065 1.00 80.19 222 TYR A CA 1
ATOM 1811 C C . TYR A 1 222 ? -4.840 1.182 8.964 1.00 80.19 222 TYR A C 1
ATOM 1813 O O . TYR A 1 222 ? -5.193 1.444 7.813 1.00 80.19 222 TYR A O 1
ATOM 1821 N N . PRO A 1 223 ? -4.268 0.003 9.275 1.00 78.88 223 PRO A N 1
ATOM 1822 C CA . PRO A 1 223 ? -3.966 -1.028 8.279 1.00 78.88 223 PRO A CA 1
ATOM 1823 C C . PRO A 1 223 ? -5.232 -1.499 7.545 1.00 78.88 223 PRO A C 1
ATOM 1825 O O . PRO A 1 223 ? -6.121 -2.085 8.154 1.00 78.88 223 PRO A O 1
ATOM 1828 N N . GLY A 1 224 ? -5.298 -1.248 6.232 1.00 82.62 224 GLY A N 1
ATOM 1829 C CA . GLY A 1 224 ? -6.482 -1.525 5.407 1.00 82.62 224 GLY A CA 1
ATOM 1830 C C . GLY A 1 224 ? -6.860 -3.003 5.357 1.00 82.62 224 GLY A C 1
ATOM 1831 O O . GLY A 1 224 ? -7.998 -3.336 5.647 1.00 82.62 224 GLY A O 1
ATOM 1832 N N . GLN A 1 225 ? -5.885 -3.889 5.136 1.00 81.19 225 GLN A N 1
ATOM 1833 C CA . GLN A 1 225 ? -6.118 -5.338 5.086 1.00 81.19 225 GLN A CA 1
ATOM 1834 C C . GLN A 1 225 ? -6.750 -5.886 6.376 1.00 81.19 225 GLN A C 1
ATOM 1836 O O . GLN A 1 225 ? -7.573 -6.790 6.332 1.00 81.19 225 GLN A O 1
ATOM 1841 N N . LEU A 1 226 ? -6.404 -5.311 7.533 1.00 84.25 226 LEU A N 1
ATOM 1842 C CA . LEU A 1 226 ? -7.013 -5.687 8.807 1.00 84.25 226 LEU A CA 1
ATOM 1843 C C . LEU A 1 226 ? -8.462 -5.194 8.912 1.00 84.25 226 LEU A C 1
ATOM 1845 O O . LEU A 1 226 ? -9.307 -5.908 9.438 1.00 84.25 226 LEU A O 1
ATOM 1849 N N . LEU A 1 227 ? -8.758 -3.988 8.417 1.00 84.31 227 LEU A N 1
ATOM 1850 C CA . LEU A 1 227 ? -10.131 -3.478 8.357 1.00 84.31 227 LEU A CA 1
ATOM 1851 C C . LEU A 1 227 ? -10.994 -4.334 7.431 1.00 84.31 227 LEU A C 1
ATOM 1853 O O . LEU A 1 227 ? -12.115 -4.669 7.803 1.00 84.31 227 LEU A O 1
ATOM 1857 N N . ASP A 1 228 ? -10.462 -4.705 6.268 1.00 86.81 228 ASP A N 1
ATOM 1858 C CA . ASP A 1 228 ? -11.147 -5.543 5.284 1.00 86.81 228 ASP A CA 1
ATOM 1859 C C . ASP A 1 228 ? -11.476 -6.923 5.871 1.00 86.81 228 ASP A C 1
ATOM 1861 O O . ASP A 1 228 ? -12.609 -7.387 5.744 1.00 86.81 228 ASP A O 1
ATOM 1865 N N . GLU A 1 229 ? -10.542 -7.529 6.610 1.00 85.56 229 GLU A N 1
ATOM 1866 C CA . GLU A 1 229 ? -10.767 -8.817 7.275 1.00 85.56 229 GLU A CA 1
ATOM 1867 C C . GLU A 1 229 ? -11.821 -8.718 8.389 1.00 85.56 229 GLU A C 1
ATOM 1869 O O . GLU A 1 229 ? -12.713 -9.557 8.503 1.00 85.56 229 GLU A O 1
ATOM 1874 N N . ILE A 1 230 ? -11.809 -7.641 9.183 1.00 84.19 230 ILE A N 1
ATOM 1875 C CA . ILE A 1 230 ? -12.856 -7.413 10.190 1.00 84.19 230 ILE A CA 1
ATOM 1876 C C . ILE A 1 230 ? -14.223 -7.211 9.509 1.00 84.19 230 ILE A C 1
ATOM 1878 O O . ILE A 1 230 ? -15.226 -7.755 9.976 1.00 84.19 230 ILE A O 1
ATOM 1882 N N . TYR A 1 231 ? -14.288 -6.473 8.395 1.00 86.19 231 TYR A N 1
ATOM 1883 C CA . TYR A 1 231 ? -15.518 -6.335 7.607 1.00 86.19 231 TYR A CA 1
ATOM 1884 C C . TYR A 1 231 ? -15.995 -7.679 7.046 1.00 86.19 231 TYR A C 1
ATOM 1886 O O . TYR A 1 231 ? -17.197 -7.953 7.089 1.00 86.19 231 TYR A O 1
ATOM 1894 N N . SER A 1 232 ? -15.075 -8.525 6.575 1.00 85.56 232 SER A N 1
ATOM 1895 C CA . SER A 1 232 ? -15.364 -9.887 6.124 1.00 85.56 232 SER A CA 1
ATOM 1896 C C . SER A 1 232 ? -16.017 -10.696 7.244 1.00 85.56 232 SER A C 1
ATOM 1898 O O . SER A 1 232 ? -17.135 -11.190 7.074 1.00 85.56 232 SER A O 1
ATOM 1900 N N . VAL A 1 233 ? -15.404 -10.746 8.431 1.00 84.12 233 VAL A N 1
ATOM 1901 C CA . VAL A 1 233 ? -15.952 -11.463 9.595 1.00 84.12 233 VAL A CA 1
ATOM 1902 C C . VAL A 1 233 ? -17.329 -10.919 9.994 1.00 84.12 233 VAL A C 1
ATOM 1904 O O . VAL A 1 233 ? -18.256 -11.694 10.234 1.00 84.12 233 VAL A O 1
ATOM 1907 N N . LEU A 1 234 ? -17.523 -9.595 10.001 1.00 83.44 234 LEU A N 1
ATOM 1908 C CA . LEU A 1 234 ? -18.829 -8.986 10.287 1.00 83.44 234 LEU A CA 1
ATOM 1909 C C . LEU A 1 234 ? -19.902 -9.356 9.256 1.00 83.44 234 LEU A C 1
ATOM 1911 O O . LEU A 1 234 ? -21.069 -9.525 9.618 1.00 83.44 234 LEU A O 1
ATOM 1915 N N . ASN A 1 235 ? -19.534 -9.492 7.983 1.00 84.12 235 ASN A N 1
ATOM 1916 C CA . ASN A 1 235 ? -20.470 -9.893 6.938 1.00 84.12 235 ASN A CA 1
ATOM 1917 C C . ASN A 1 235 ? -20.864 -11.376 7.071 1.00 84.12 235 ASN A C 1
ATOM 1919 O O . ASN A 1 235 ? -22.040 -11.728 6.944 1.00 84.12 235 ASN A O 1
ATOM 1923 N N . HIS A 1 236 ? -19.913 -12.237 7.444 1.00 81.38 236 HIS A N 1
ATOM 1924 C CA . HIS A 1 236 ? -20.184 -13.638 7.779 1.00 81.38 236 HIS A CA 1
ATOM 1925 C C . HIS A 1 236 ? -21.097 -13.767 9.012 1.00 81.38 236 HIS A C 1
ATOM 1927 O O . HIS A 1 236 ? -22.029 -14.572 9.008 1.00 81.38 236 HIS A O 1
ATOM 1933 N N . LEU A 1 237 ? -20.916 -12.913 10.027 1.00 76.75 237 LEU A N 1
ATOM 1934 C CA . LEU A 1 237 ? -21.772 -12.858 11.222 1.00 76.75 237 LEU A CA 1
ATOM 1935 C C . LEU A 1 237 ? -23.230 -12.470 10.928 1.00 76.75 237 LEU A C 1
ATOM 1937 O O . LEU A 1 237 ? -24.147 -12.934 11.620 1.00 76.75 237 LEU A O 1
ATOM 1941 N N . LYS A 1 238 ? -23.446 -11.625 9.911 1.00 75.88 238 LYS A N 1
ATOM 1942 C CA . LYS A 1 238 ? -24.784 -11.250 9.431 1.00 75.88 238 LYS A CA 1
ATOM 1943 C C . LYS A 1 238 ? -25.456 -12.370 8.639 1.00 75.88 238 LYS A C 1
ATOM 1945 O O . LYS A 1 238 ? -26.669 -12.516 8.738 1.00 75.88 238 LYS A O 1
ATOM 1950 N N . THR A 1 239 ? -24.678 -13.148 7.889 1.00 75.31 239 THR A N 1
ATOM 1951 C CA . THR A 1 239 ? -25.200 -14.121 6.916 1.00 75.31 239 THR A CA 1
ATOM 1952 C C . THR A 1 239 ? -25.436 -15.507 7.526 1.00 75.31 239 THR A C 1
ATOM 1954 O O . THR A 1 239 ? -26.357 -16.201 7.108 1.00 75.31 239 THR A O 1
ATOM 1957 N N . GLN A 1 240 ? -24.656 -15.919 8.535 1.00 64.75 240 GLN A N 1
ATOM 1958 C CA . GLN A 1 240 ? -24.766 -17.260 9.128 1.00 64.75 240 GLN A CA 1
ATOM 1959 C C . GLN A 1 240 ? -25.370 -17.274 10.541 1.00 64.75 240 GLN A C 1
ATOM 1961 O O . GLN A 1 240 ? -25.131 -16.389 11.370 1.00 64.75 240 GLN A O 1
ATOM 1966 N N . GLN A 1 241 ? -26.185 -18.297 10.825 1.00 57.38 241 GLN A N 1
ATOM 1967 C CA . GLN A 1 241 ? -26.901 -18.483 12.096 1.00 57.38 241 GLN A CA 1
ATOM 1968 C C . GLN A 1 241 ? -26.142 -19.370 13.103 1.00 57.38 241 GLN A C 1
ATOM 1970 O O . GLN A 1 241 ? -26.317 -19.171 14.303 1.00 57.38 241 GLN A O 1
ATOM 1975 N N . SER A 1 242 ? -25.251 -20.257 12.644 1.00 56.44 242 SER A N 1
ATOM 1976 C CA . SER A 1 242 ? -24.460 -21.185 13.471 1.00 56.44 242 SER A CA 1
ATOM 1977 C C . SER A 1 242 ? -22.999 -21.244 13.010 1.00 56.44 242 SER A C 1
ATOM 1979 O O . SER A 1 242 ? -22.750 -21.356 11.813 1.00 56.44 242 SER A O 1
ATOM 1981 N N . PHE A 1 243 ? -22.039 -21.214 13.942 1.00 61.72 243 PHE A N 1
ATOM 1982 C CA . PHE A 1 243 ? -20.602 -21.288 13.638 1.00 61.72 243 PHE A CA 1
ATOM 1983 C C . PHE A 1 243 ? -20.010 -22.589 14.163 1.00 61.72 243 PHE A C 1
ATOM 1985 O O . PHE A 1 243 ? -20.089 -22.851 15.359 1.00 61.72 243 PHE A O 1
ATOM 1992 N N . SER A 1 244 ? -19.380 -23.370 13.282 1.00 54.50 244 SER A N 1
ATOM 1993 C CA . SER A 1 244 ? -18.718 -24.616 13.684 1.00 54.50 244 SER A CA 1
ATOM 1994 C C . SER A 1 244 ? -17.355 -24.367 14.341 1.00 54.50 244 SER A C 1
ATOM 1996 O O . SER A 1 244 ? -16.987 -25.135 15.216 1.00 54.50 244 SER A O 1
ATOM 1998 N N . ASN A 1 245 ? -16.626 -23.299 13.963 1.00 64.12 245 ASN A N 1
ATOM 1999 C CA . ASN A 1 245 ? -15.303 -22.972 14.520 1.00 64.12 245 ASN A CA 1
ATOM 2000 C C . ASN A 1 245 ? -15.057 -21.443 14.648 1.00 64.12 245 ASN A C 1
ATOM 2002 O O . ASN A 1 245 ? -14.463 -20.824 13.765 1.00 64.12 245 ASN A O 1
ATOM 2006 N N . PRO A 1 246 ? -15.488 -20.806 15.753 1.00 63.28 246 PRO A N 1
ATOM 2007 C CA . PRO A 1 246 ? -15.262 -19.379 16.023 1.00 63.28 246 PRO A CA 1
ATOM 2008 C C . PRO A 1 246 ? -13.780 -18.990 16.128 1.00 63.28 246 PRO A C 1
ATOM 2010 O O . PRO A 1 246 ? -13.394 -17.885 15.749 1.00 63.28 246 PRO A O 1
ATOM 2013 N N . CYS A 1 247 ? -12.945 -19.898 16.643 1.00 61.41 247 CYS A N 1
ATOM 2014 C CA . CYS A 1 247 ? -11.534 -19.627 16.899 1.00 61.41 247 CYS A CA 1
ATOM 2015 C C . CYS A 1 247 ? -10.714 -19.460 15.619 1.00 61.41 247 CYS A C 1
ATOM 2017 O O . CYS A 1 247 ? -9.919 -18.529 15.562 1.00 61.41 247 CYS A O 1
ATOM 2019 N N . THR A 1 248 ? -10.932 -20.288 14.592 1.00 68.25 248 THR A N 1
ATOM 2020 C CA . THR A 1 248 ? -10.225 -20.170 13.304 1.00 68.25 248 THR A CA 1
ATOM 2021 C C . THR A 1 248 ? -10.625 -18.905 12.553 1.00 68.25 248 THR A C 1
ATOM 2023 O O . THR A 1 248 ? -9.753 -18.205 12.052 1.00 68.25 248 THR A O 1
ATOM 2026 N N . LEU A 1 249 ? -11.912 -18.535 12.564 1.00 70.19 249 LEU A N 1
ATOM 2027 C CA . LEU A 1 249 ? -12.394 -17.279 11.965 1.00 70.19 249 LEU A CA 1
ATOM 2028 C C . LEU A 1 249 ? -11.760 -16.036 12.621 1.00 70.19 249 LEU A C 1
ATOM 2030 O O . LEU A 1 249 ? -11.492 -15.025 11.976 1.00 70.19 249 LEU A O 1
ATOM 2034 N N . LEU A 1 250 ? -11.513 -16.102 13.930 1.00 75.06 250 LEU A N 1
ATOM 2035 C CA . LEU A 1 250 ? -10.865 -15.033 14.685 1.00 75.06 250 LEU A CA 1
ATOM 2036 C C . LEU A 1 250 ? -9.337 -15.110 14.668 1.00 75.06 250 LEU A C 1
ATOM 2038 O O . LEU A 1 250 ? -8.707 -14.184 15.177 1.00 75.06 250 LEU A O 1
ATOM 2042 N N . GLN A 1 251 ? -8.736 -16.183 14.161 1.00 76.81 251 GLN A N 1
ATOM 2043 C CA . GLN A 1 251 ? -7.294 -16.394 14.236 1.00 76.81 251 GLN A CA 1
ATOM 2044 C C . GLN A 1 251 ? -6.560 -15.449 13.289 1.00 76.81 251 GLN A C 1
ATOM 2046 O O . GLN A 1 251 ? -5.709 -14.687 13.733 1.00 76.81 251 GLN A O 1
ATOM 2051 N N . GLU A 1 252 ? -7.000 -15.361 12.036 1.00 75.75 252 GLU A N 1
ATOM 2052 C CA . GLU A 1 252 ? -6.397 -14.469 11.039 1.00 75.75 252 GLU A CA 1
ATOM 2053 C C . GLU A 1 252 ? -6.482 -12.997 11.464 1.00 75.75 252 GLU A C 1
ATOM 2055 O O . GLU A 1 252 ? -5.489 -12.271 11.459 1.00 75.75 252 GLU A O 1
ATOM 2060 N N . THR A 1 253 ? -7.644 -12.557 11.957 1.00 74.69 253 THR A N 1
ATOM 2061 C CA . THR A 1 253 ? -7.799 -11.198 12.502 1.00 74.69 253 THR A CA 1
ATOM 2062 C C . THR A 1 253 ? -6.932 -10.959 13.746 1.00 74.69 253 THR A C 1
ATOM 2064 O O . THR A 1 253 ? -6.485 -9.831 13.973 1.00 74.69 253 THR A O 1
ATOM 2067 N N . ARG A 1 254 ? -6.657 -11.990 14.561 1.00 79.25 254 ARG A N 1
ATOM 2068 C CA . ARG A 1 254 ? -5.770 -11.898 15.735 1.00 79.25 254 ARG A CA 1
ATOM 2069 C C . ARG A 1 254 ? -4.323 -11.741 15.310 1.00 79.25 254 ARG A C 1
ATOM 2071 O O . ARG A 1 254 ? -3.654 -10.829 15.799 1.00 79.25 254 ARG A O 1
ATOM 2078 N N . ASP A 1 255 ? -3.878 -12.597 14.406 1.00 81.75 255 ASP A N 1
ATOM 2079 C CA . ASP A 1 255 ? -2.499 -12.675 13.946 1.00 81.75 255 ASP A CA 1
ATOM 2080 C C . ASP A 1 255 ? -2.146 -11.402 13.178 1.00 81.75 255 ASP A C 1
ATOM 2082 O O . ASP A 1 255 ? -1.153 -10.747 13.488 1.00 81.75 255 ASP A O 1
ATOM 2086 N N . MET A 1 256 ? -3.045 -10.936 12.304 1.00 78.44 256 MET A N 1
ATOM 2087 C CA . MET A 1 256 ? -2.892 -9.666 11.590 1.00 78.44 256 MET A CA 1
ATOM 2088 C C . MET A 1 256 ? -2.857 -8.460 12.537 1.00 78.44 256 MET A C 1
ATOM 2090 O O . MET A 1 256 ? -2.040 -7.555 12.354 1.00 78.44 256 MET A O 1
ATOM 2094 N N . SER A 1 257 ? -3.710 -8.428 13.571 1.00 79.19 257 SER A N 1
ATOM 2095 C CA . SER A 1 257 ? -3.699 -7.336 14.556 1.00 79.19 257 SER A CA 1
ATOM 2096 C C . SER A 1 257 ? -2.431 -7.336 15.418 1.00 79.19 257 SER A C 1
ATOM 2098 O O . SER A 1 257 ? -1.850 -6.273 15.645 1.00 79.19 257 SER A O 1
ATOM 2100 N N . SER A 1 258 ? -1.961 -8.515 15.834 1.00 81.75 258 SER A N 1
ATOM 2101 C CA . SER A 1 258 ? -0.742 -8.687 16.632 1.00 81.75 258 SER A CA 1
ATOM 2102 C C . SER A 1 258 ? 0.488 -8.295 15.820 1.00 81.75 258 SER A C 1
ATOM 2104 O O . SER A 1 258 ? 1.240 -7.422 16.248 1.00 81.75 258 SER A O 1
ATOM 2106 N N . MET A 1 259 ? 0.610 -8.816 14.594 1.00 81.62 259 MET A N 1
ATOM 2107 C CA . MET A 1 259 ? 1.692 -8.493 13.664 1.00 81.62 259 MET A CA 1
ATOM 2108 C C . MET A 1 259 ? 1.735 -6.993 13.345 1.00 81.62 259 MET A C 1
ATOM 2110 O O . MET A 1 259 ? 2.805 -6.387 13.335 1.00 81.62 259 MET A O 1
ATOM 2114 N N . ALA A 1 260 ? 0.580 -6.351 13.129 1.00 77.50 260 ALA A N 1
ATOM 2115 C CA . ALA A 1 260 ? 0.521 -4.913 12.868 1.00 77.50 260 ALA A CA 1
ATOM 2116 C C . ALA A 1 260 ? 0.961 -4.070 14.080 1.00 77.50 260 ALA A C 1
ATOM 2118 O O . ALA A 1 260 ? 1.666 -3.069 13.916 1.00 77.50 260 ALA A O 1
ATOM 2119 N N . ILE A 1 261 ? 0.553 -4.453 15.295 1.00 80.12 261 ILE A N 1
ATOM 2120 C CA . ILE A 1 261 ? 0.901 -3.751 16.539 1.00 80.12 261 ILE A CA 1
ATOM 2121 C C . ILE A 1 261 ? 2.381 -3.939 16.879 1.00 80.12 261 ILE A C 1
ATOM 2123 O O . ILE A 1 261 ? 3.047 -2.970 17.249 1.00 80.12 261 ILE A O 1
ATOM 2127 N N . GLU A 1 262 ? 2.896 -5.155 16.739 1.00 81.25 262 GLU A N 1
ATOM 2128 C CA . GLU A 1 262 ? 4.294 -5.503 16.982 1.00 81.25 262 GLU A CA 1
ATOM 2129 C C . GLU A 1 262 ? 5.204 -4.793 15.984 1.00 81.25 262 GLU A C 1
ATOM 2131 O O . GLU A 1 262 ? 6.078 -4.025 16.386 1.00 81.25 262 GLU A O 1
ATOM 2136 N N . HIS A 1 263 ? 4.884 -4.875 14.689 1.00 78.00 263 HIS A N 1
ATOM 2137 C CA . HIS A 1 263 ? 5.588 -4.111 13.666 1.00 78.00 263 HIS A CA 1
ATOM 2138 C C . HIS A 1 263 ? 5.562 -2.609 13.973 1.00 78.00 263 HIS A C 1
ATOM 2140 O O . HIS A 1 263 ? 6.578 -1.921 13.874 1.00 78.00 263 HIS A O 1
ATOM 2146 N N . PHE A 1 264 ? 4.427 -2.058 14.406 1.00 76.12 264 PHE A N 1
ATOM 2147 C CA . PHE A 1 264 ? 4.384 -0.650 14.778 1.00 76.12 264 PHE A CA 1
ATOM 2148 C C . PHE A 1 264 ? 5.279 -0.331 15.986 1.00 76.12 264 PHE A C 1
ATOM 2150 O O . PHE A 1 264 ? 6.007 0.667 15.967 1.00 76.12 264 PHE A O 1
ATOM 2157 N N . ARG A 1 265 ? 5.263 -1.157 17.033 1.00 74.69 265 ARG A N 1
ATOM 2158 C CA . ARG A 1 265 ? 6.052 -0.934 18.252 1.00 74.69 265 ARG A CA 1
ATOM 2159 C C . ARG A 1 265 ? 7.548 -1.111 18.030 1.00 74.69 265 ARG A C 1
ATOM 2161 O O . ARG A 1 265 ? 8.303 -0.289 18.535 1.00 74.69 265 ARG A O 1
ATOM 2168 N N . GLU A 1 266 ? 7.962 -2.114 17.272 1.00 74.44 266 GLU A N 1
ATOM 2169 C CA . GLU A 1 266 ? 9.373 -2.450 17.071 1.00 74.44 266 GLU A CA 1
ATOM 2170 C C . GLU A 1 266 ? 9.993 -1.700 15.898 1.00 74.44 266 GLU A C 1
ATOM 2172 O O . GLU A 1 266 ? 11.106 -1.187 15.975 1.00 74.44 266 GLU A O 1
ATOM 2177 N N . GLN A 1 267 ? 9.263 -1.596 14.789 1.00 66.31 267 GLN A N 1
ATOM 2178 C CA . GLN A 1 267 ? 9.817 -1.081 13.543 1.00 66.31 267 GLN A CA 1
ATOM 2179 C C . GLN A 1 267 ? 9.451 0.363 13.273 1.00 66.31 267 GLN A C 1
ATOM 2181 O O . GLN A 1 267 ? 10.114 0.970 12.436 1.00 66.31 267 GLN A O 1
ATOM 2186 N N . ILE A 1 268 ? 8.407 0.918 13.889 1.00 66.75 268 ILE A N 1
ATOM 2187 C CA . ILE A 1 268 ? 7.932 2.270 13.566 1.00 66.75 268 ILE A CA 1
ATOM 2188 C C . ILE A 1 268 ? 8.182 3.216 14.743 1.00 66.75 268 ILE A C 1
ATOM 2190 O O . ILE A 1 268 ? 8.860 4.227 14.574 1.00 66.75 268 ILE A O 1
ATOM 2194 N N . LYS A 1 269 ? 7.735 2.877 15.953 1.00 67.62 269 LYS A N 1
A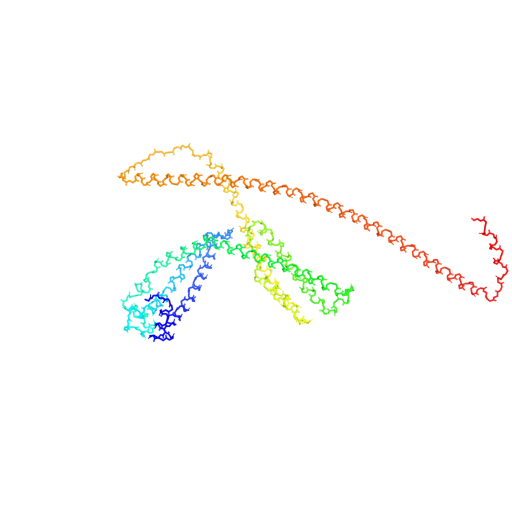TOM 2195 C CA . LYS A 1 269 ? 7.840 3.718 17.157 1.00 67.62 269 LYS A CA 1
ATOM 2196 C C . LYS A 1 269 ? 9.275 4.158 17.517 1.00 67.62 269 LYS A C 1
ATOM 2198 O O . LYS A 1 269 ? 9.461 5.362 17.717 1.00 67.62 269 LYS A O 1
ATOM 2203 N N . PRO A 1 270 ? 10.308 3.292 17.545 1.00 62.75 270 PRO A N 1
ATOM 2204 C CA . PRO A 1 270 ? 11.679 3.730 17.828 1.00 62.75 270 PRO A CA 1
ATOM 2205 C C . PRO A 1 270 ? 12.261 4.603 16.708 1.00 62.75 270 PRO A C 1
ATOM 2207 O O . PRO A 1 270 ? 13.004 5.545 16.993 1.00 62.75 270 PRO A O 1
ATOM 2210 N N . LYS A 1 271 ? 11.848 4.394 15.443 1.00 59.91 271 LYS A N 1
ATOM 2211 C CA . LYS A 1 271 ? 12.226 5.283 14.323 1.00 59.91 271 LYS A CA 1
ATOM 2212 C C . LYS A 1 271 ? 11.698 6.703 14.506 1.00 59.91 271 LYS A C 1
ATOM 2214 O O . LYS A 1 271 ? 12.316 7.660 14.053 1.00 59.91 271 LYS A O 1
ATOM 2219 N N . LEU A 1 272 ? 10.563 6.841 15.184 1.00 57.06 272 LEU A N 1
ATOM 2220 C CA . LEU A 1 272 ? 9.921 8.126 15.446 1.00 57.06 272 LEU A CA 1
ATOM 2221 C C . LEU A 1 272 ? 10.570 8.874 16.618 1.00 57.06 272 LEU A C 1
ATOM 2223 O O . LEU A 1 272 ? 10.723 10.096 16.562 1.00 57.06 272 LEU A O 1
ATOM 2227 N N . GLN A 1 273 ? 10.998 8.160 17.662 1.00 56.81 273 GLN A N 1
ATOM 2228 C CA . GLN A 1 273 ? 11.689 8.763 18.808 1.00 56.81 273 GLN A CA 1
ATOM 2229 C C . GLN A 1 273 ? 13.093 9.267 18.439 1.00 56.81 273 GLN A C 1
ATOM 2231 O O . GLN A 1 273 ? 13.474 10.367 18.850 1.00 56.81 273 GLN A O 1
ATOM 2236 N N . SER A 1 274 ? 13.828 8.536 17.596 1.00 52.69 274 SER A N 1
ATOM 2237 C CA . SER A 1 274 ? 15.152 8.961 17.121 1.00 52.69 274 SER A CA 1
ATOM 2238 C C . SER A 1 274 ? 15.087 10.197 16.208 1.00 52.69 274 SER A C 1
ATOM 2240 O O . SER A 1 274 ? 15.919 11.101 16.322 1.00 52.69 274 SER A O 1
ATOM 2242 N N . MET A 1 275 ? 14.059 10.311 15.360 1.00 46.72 275 MET A N 1
ATOM 2243 C CA . MET A 1 275 ? 13.845 11.471 14.484 1.00 46.72 275 MET A CA 1
ATOM 2244 C C . MET A 1 275 ? 13.526 12.752 15.278 1.00 46.72 275 MET A C 1
ATOM 2246 O O . MET A 1 275 ? 14.031 13.831 14.959 1.00 46.72 275 MET A O 1
ATOM 2250 N N . ARG A 1 276 ? 12.761 12.629 16.373 1.00 45.97 276 ARG A N 1
ATOM 2251 C CA . ARG A 1 276 ? 12.468 13.735 17.300 1.00 45.97 276 ARG A CA 1
ATOM 2252 C C . ARG A 1 276 ? 13.724 14.216 18.039 1.00 45.97 276 ARG A C 1
ATOM 2254 O O . ARG A 1 276 ? 13.949 15.424 18.100 1.00 45.97 276 ARG A O 1
ATOM 2261 N N . MET A 1 277 ? 14.571 13.300 18.516 1.00 39.72 277 MET A N 1
ATOM 2262 C CA . MET A 1 277 ? 15.844 13.630 19.183 1.00 39.72 277 MET A CA 1
ATOM 2263 C C . MET A 1 277 ? 16.852 14.294 18.236 1.00 39.72 277 MET A C 1
ATOM 2265 O O . MET A 1 277 ? 17.510 15.265 18.604 1.00 39.72 277 MET A O 1
ATOM 2269 N N . THR A 1 278 ? 16.914 13.835 16.985 1.00 44.19 278 THR A N 1
ATOM 2270 C CA . THR A 1 278 ? 17.810 14.414 15.974 1.00 44.19 278 THR A CA 1
ATOM 2271 C C . THR A 1 278 ? 17.406 15.853 15.641 1.00 44.19 278 THR A C 1
ATOM 2273 O O . THR A 1 278 ? 18.258 16.734 15.635 1.00 44.19 278 THR A O 1
ATOM 2276 N N . SER A 1 279 ? 16.102 16.128 15.480 1.00 33.44 279 SER A N 1
ATOM 2277 C CA . SER A 1 279 ? 15.592 17.484 15.205 1.00 33.44 279 SER A CA 1
ATOM 2278 C C . SER A 1 279 ? 15.893 18.495 16.322 1.00 33.44 279 SER A C 1
ATOM 2280 O O . SER A 1 279 ? 16.174 19.662 16.048 1.00 33.44 279 SER A O 1
ATOM 2282 N N . LEU A 1 280 ? 15.893 18.040 17.581 1.00 35.00 280 LEU A N 1
ATOM 2283 C CA . LEU A 1 280 ? 16.223 18.866 18.743 1.00 35.00 280 LEU A CA 1
ATOM 2284 C C . LEU A 1 280 ? 17.725 19.170 18.806 1.00 35.00 280 LEU A C 1
ATOM 2286 O O . LEU A 1 280 ? 18.100 20.306 19.087 1.00 35.00 280 LEU A O 1
ATOM 2290 N N . ASN A 1 281 ? 18.579 18.201 18.466 1.00 40.28 281 ASN A N 1
ATOM 2291 C CA . ASN A 1 281 ? 20.028 18.406 18.410 1.00 40.28 281 ASN A CA 1
ATOM 2292 C C . ASN A 1 281 ? 20.454 19.306 17.239 1.00 40.28 281 ASN A C 1
ATOM 2294 O O . ASN A 1 281 ? 21.344 20.135 17.413 1.00 40.28 281 ASN A O 1
ATOM 2298 N N . THR A 1 282 ? 19.794 19.232 16.077 1.00 38.81 282 THR A N 1
ATOM 2299 C CA . THR A 1 282 ? 20.069 20.148 14.951 1.00 38.81 282 THR A CA 1
ATOM 2300 C C . THR A 1 282 ? 19.656 21.589 15.274 1.00 38.81 282 THR A C 1
ATOM 2302 O O . THR A 1 282 ? 20.361 22.529 14.916 1.00 38.81 282 THR A O 1
ATOM 2305 N N . MET A 1 283 ? 18.559 21.782 16.016 1.00 30.81 283 MET A N 1
ATOM 2306 C CA . MET A 1 283 ? 18.164 23.106 16.518 1.00 30.81 283 MET A CA 1
ATOM 2307 C C . MET A 1 283 ? 19.141 23.639 17.577 1.00 30.81 283 MET A C 1
ATOM 2309 O O . MET A 1 283 ? 19.395 24.839 17.611 1.00 30.81 283 MET A O 1
ATOM 2313 N N . ARG A 1 284 ? 19.734 22.765 18.403 1.00 31.42 284 ARG A N 1
ATOM 2314 C CA . ARG A 1 284 ? 20.742 23.146 19.409 1.00 31.42 284 ARG A CA 1
ATOM 2315 C C . ARG A 1 284 ? 22.080 23.542 18.775 1.00 31.42 284 ARG A C 1
ATOM 2317 O O . ARG A 1 284 ? 22.653 24.550 19.172 1.00 31.42 284 ARG A O 1
ATOM 2324 N N . HIS A 1 285 ? 22.527 22.814 17.750 1.00 35.84 285 HIS A N 1
ATOM 2325 C CA . HIS A 1 285 ? 23.774 23.116 17.037 1.00 35.84 285 HIS A CA 1
ATOM 2326 C C . HIS A 1 285 ? 23.691 24.350 16.130 1.00 35.84 285 HIS A C 1
ATOM 2328 O O . HIS A 1 285 ? 24.686 25.056 15.991 1.00 35.84 285 HIS A O 1
ATOM 2334 N N . ASN A 1 286 ? 22.519 24.668 15.568 1.00 37.84 286 ASN A N 1
ATOM 2335 C CA . ASN A 1 286 ? 22.331 25.888 14.770 1.00 37.84 286 ASN A CA 1
ATOM 2336 C C . ASN A 1 286 ? 22.288 27.173 15.620 1.00 37.84 286 ASN A C 1
ATOM 2338 O O . ASN A 1 286 ? 22.499 28.259 15.089 1.00 37.84 286 ASN A O 1
ATOM 2342 N N . ILE A 1 287 ? 22.036 27.064 16.930 1.00 36.56 287 ILE A N 1
ATOM 2343 C CA . ILE A 1 287 ? 22.116 28.197 17.868 1.00 36.56 287 ILE A CA 1
ATOM 2344 C C . ILE A 1 287 ? 23.562 28.401 18.349 1.00 36.56 287 ILE A C 1
ATOM 2346 O O . ILE A 1 287 ? 23.972 29.538 18.561 1.00 36.56 287 ILE A O 1
ATOM 2350 N N . SER A 1 288 ? 24.365 27.335 18.457 1.00 33.84 288 SER A N 1
ATOM 2351 C CA . SER A 1 288 ? 25.774 27.429 18.874 1.00 33.84 288 SER A CA 1
ATOM 2352 C C . SER A 1 288 ? 26.752 27.789 17.746 1.00 33.84 288 SER A C 1
ATOM 2354 O O . SER A 1 288 ? 27.869 28.196 18.033 1.00 33.84 288 SER A O 1
ATOM 2356 N N . THR A 1 289 ? 26.365 27.640 16.473 1.00 33.44 289 THR A N 1
ATOM 2357 C CA . THR A 1 289 ? 27.221 27.959 15.306 1.00 33.44 289 THR A CA 1
ATOM 2358 C C . THR A 1 289 ? 27.049 29.382 14.772 1.00 33.44 289 THR A C 1
ATOM 2360 O O . THR A 1 289 ? 27.855 29.819 13.959 1.00 33.44 289 THR A O 1
ATOM 2363 N N . PHE A 1 290 ? 26.054 30.145 15.238 1.00 30.73 290 PHE A N 1
ATOM 2364 C CA . PHE A 1 290 ? 25.844 31.528 14.781 1.00 30.73 290 PHE A CA 1
ATOM 2365 C C . PHE A 1 290 ? 26.710 32.566 15.520 1.00 30.73 290 PHE A C 1
ATOM 2367 O O . PHE A 1 290 ? 26.783 33.716 15.099 1.00 30.73 290 PHE A O 1
ATOM 2374 N N . SER A 1 291 ? 27.375 32.178 16.612 1.00 28.83 291 SER A N 1
ATOM 2375 C CA . SER A 1 291 ? 28.191 33.065 17.457 1.00 28.83 291 SER A CA 1
ATOM 2376 C C . SER A 1 291 ? 29.698 33.003 17.178 1.00 28.83 291 SER A C 1
ATOM 2378 O O . SER A 1 291 ? 30.453 33.758 17.779 1.00 28.83 291 SER A O 1
ATOM 2380 N N . THR A 1 292 ? 30.162 32.150 16.261 1.00 31.84 292 THR A N 1
ATOM 2381 C CA . THR A 1 292 ? 31.595 31.990 15.960 1.00 31.84 292 THR A CA 1
ATOM 2382 C C . THR A 1 292 ? 31.819 31.714 14.478 1.00 31.84 292 THR A C 1
ATOM 2384 O O . THR A 1 292 ? 32.023 30.576 14.085 1.00 31.84 292 THR A O 1
ATOM 2387 N N . THR A 1 293 ? 31.742 32.741 13.626 1.00 29.36 293 THR A N 1
ATOM 2388 C CA . THR A 1 293 ? 32.487 32.823 12.343 1.00 29.36 293 THR A CA 1
ATOM 2389 C C . THR A 1 293 ? 32.187 34.146 11.633 1.00 29.36 293 THR A C 1
ATOM 2391 O O . THR A 1 293 ? 31.517 34.218 10.609 1.00 29.36 293 THR A O 1
ATOM 2394 N N . THR A 1 294 ? 32.731 35.234 12.168 1.00 31.34 294 THR A N 1
ATOM 2395 C CA . THR A 1 294 ? 33.030 36.433 11.377 1.00 31.34 294 THR A CA 1
ATOM 2396 C C . THR A 1 294 ? 34.455 36.832 11.689 1.00 31.34 294 THR A C 1
ATOM 2398 O O . THR A 1 294 ? 34.692 37.542 12.660 1.00 31.34 294 THR A O 1
ATOM 2401 N N . THR A 1 295 ? 35.398 36.308 10.909 1.00 31.72 295 THR A N 1
ATOM 2402 C CA . THR A 1 295 ? 36.628 36.976 10.451 1.00 31.72 295 THR A CA 1
ATOM 2403 C C . THR A 1 295 ? 37.535 35.957 9.759 1.00 31.72 295 THR A C 1
ATOM 2405 O O . THR A 1 295 ? 37.546 34.780 10.101 1.00 31.72 295 THR A O 1
ATOM 2408 N N . SER A 1 296 ? 38.311 36.452 8.795 1.00 27.62 296 SER A N 1
ATOM 2409 C CA . SER A 1 296 ? 39.420 35.792 8.091 1.00 27.62 296 SER A CA 1
ATOM 2410 C C . SER A 1 296 ? 39.060 34.788 6.985 1.00 27.62 296 SER A C 1
ATOM 2412 O O . SER A 1 296 ? 38.853 33.601 7.198 1.00 27.62 296 SER A O 1
ATOM 2414 N N . SER A 1 297 ? 39.063 35.252 5.736 1.00 26.73 297 SER A N 1
ATOM 2415 C CA . SER A 1 297 ? 40.254 35.162 4.869 1.00 26.73 297 SER A CA 1
ATOM 2416 C C . SER A 1 297 ? 39.870 35.401 3.404 1.00 26.73 297 SER A C 1
ATOM 2418 O O . SER A 1 297 ? 39.019 34.736 2.819 1.00 26.73 297 SER A O 1
ATOM 2420 N N . LEU A 1 298 ? 40.496 36.429 2.838 1.00 31.64 298 LEU A N 1
ATOM 2421 C CA . LEU A 1 298 ? 40.356 36.922 1.477 1.00 31.64 298 LEU A CA 1
ATOM 2422 C C . LEU A 1 298 ? 41.748 36.847 0.844 1.00 31.64 298 LEU A C 1
ATOM 2424 O O . LEU A 1 298 ? 42.572 37.687 1.183 1.00 31.64 298 LEU A O 1
ATOM 2428 N N . SER A 1 299 ? 42.000 35.890 -0.056 1.00 27.05 299 SER A N 1
ATOM 2429 C CA . SER A 1 299 ? 43.051 35.975 -1.094 1.00 27.05 299 SER A CA 1
ATOM 2430 C C . SER A 1 299 ? 43.187 34.667 -1.892 1.00 27.05 299 SER A C 1
ATOM 2432 O O . SER A 1 299 ? 43.602 33.651 -1.354 1.00 27.05 299 SER A O 1
ATOM 2434 N N . HIS A 1 300 ? 42.844 34.690 -3.188 1.00 26.20 300 HIS A N 1
ATOM 2435 C CA . HIS A 1 300 ? 43.787 34.518 -4.313 1.00 26.20 300 HIS A CA 1
ATOM 2436 C C . HIS A 1 300 ? 43.118 34.105 -5.652 1.00 26.20 300 HIS A C 1
ATOM 2438 O O . HIS A 1 300 ? 42.426 33.101 -5.752 1.00 26.20 300 HIS A O 1
ATOM 2444 N N . TYR A 1 301 ? 43.435 34.917 -6.675 1.00 25.62 301 TYR A N 1
ATOM 2445 C CA . TYR A 1 301 ? 43.698 34.643 -8.105 1.00 25.62 301 TYR A CA 1
ATOM 2446 C C . TYR A 1 301 ? 42.612 34.178 -9.113 1.00 25.62 301 TYR A C 1
ATOM 2448 O O . TYR A 1 301 ? 42.338 33.003 -9.301 1.00 25.62 301 TYR A O 1
ATOM 2456 N N . HIS A 1 302 ? 42.126 35.187 -9.858 1.00 28.69 302 HIS A N 1
ATOM 2457 C CA . HIS A 1 302 ? 42.275 35.456 -11.310 1.00 28.69 302 HIS A CA 1
ATOM 2458 C C . HIS A 1 302 ? 41.700 34.575 -12.456 1.00 28.69 302 HIS A C 1
ATOM 2460 O O . HIS A 1 302 ? 41.996 33.401 -12.616 1.00 28.69 302 HIS A O 1
ATOM 2466 N N . HIS A 1 303 ? 41.074 35.331 -13.384 1.00 28.42 303 HIS A N 1
ATOM 2467 C CA . HIS A 1 303 ? 40.925 35.185 -14.851 1.00 28.42 303 HIS A CA 1
ATOM 2468 C C . HIS A 1 303 ? 39.858 34.249 -15.464 1.00 28.42 303 HIS A C 1
ATOM 2470 O O . HIS A 1 303 ? 40.094 33.067 -15.646 1.00 28.42 303 HIS A O 1
ATOM 2476 N N . HIS A 1 304 ? 38.758 34.825 -15.996 1.00 27.44 304 HIS A N 1
ATOM 2477 C CA . HIS A 1 304 ? 38.561 35.026 -17.454 1.00 27.44 304 HIS A CA 1
ATOM 2478 C C . HIS A 1 304 ? 37.222 35.720 -17.836 1.00 27.44 304 HIS A C 1
ATOM 2480 O O . HIS A 1 304 ? 36.152 35.366 -17.357 1.00 27.44 304 HIS A O 1
ATOM 2486 N N . LYS A 1 305 ? 37.322 36.656 -18.799 1.00 29.77 305 LYS A N 1
ATOM 2487 C CA . LYS A 1 305 ? 36.330 37.129 -19.801 1.00 29.77 305 LYS A CA 1
ATOM 2488 C C . LYS A 1 305 ? 34.976 37.737 -19.359 1.00 29.77 305 LYS A C 1
ATOM 2490 O O . LYS A 1 305 ? 33.982 37.068 -19.096 1.00 29.77 305 LYS A O 1
ATOM 2495 N N . ARG A 1 306 ? 34.912 39.070 -19.505 1.00 34.62 306 ARG A N 1
ATOM 2496 C CA . ARG A 1 306 ? 33.701 39.889 -19.698 1.00 34.62 306 ARG A CA 1
ATOM 2497 C C . ARG A 1 306 ? 32.933 39.443 -20.957 1.00 34.62 306 ARG A C 1
ATOM 2499 O O . ARG A 1 306 ? 33.413 39.694 -22.053 1.00 34.62 306 ARG A O 1
ATOM 2506 N N . SER A 1 307 ? 31.749 38.841 -20.794 1.00 40.34 307 SER A N 1
ATOM 2507 C CA . SER A 1 307 ? 30.562 39.014 -21.672 1.00 40.34 307 SER A CA 1
ATOM 2508 C C . SER A 1 307 ? 29.323 38.275 -21.117 1.00 40.34 307 SER A C 1
ATOM 2510 O O . SER A 1 307 ? 28.663 37.501 -21.801 1.00 40.34 307 SER A O 1
ATOM 2512 N N . THR A 1 308 ? 29.018 38.427 -19.823 1.00 44.38 308 THR A N 1
ATOM 2513 C CA . THR A 1 308 ? 27.882 37.722 -19.172 1.00 44.38 308 THR A CA 1
ATOM 2514 C C . THR A 1 308 ? 27.157 38.566 -18.114 1.00 44.38 308 THR A C 1
ATOM 2516 O O . THR A 1 308 ? 26.207 38.111 -17.475 1.00 44.38 308 THR A O 1
ATOM 2519 N N . ASN A 1 309 ? 27.554 39.832 -17.940 1.00 47.94 309 ASN A N 1
ATOM 2520 C CA . ASN A 1 309 ? 27.142 40.643 -16.790 1.00 47.94 309 ASN A CA 1
ATOM 2521 C C . ASN A 1 309 ? 25.687 41.143 -16.856 1.00 47.94 309 ASN A C 1
ATOM 2523 O O . ASN A 1 309 ? 25.075 41.351 -15.811 1.00 47.94 309 ASN A O 1
ATOM 2527 N N . GLY A 1 310 ? 25.101 41.298 -18.049 1.00 49.62 310 GLY A N 1
ATOM 2528 C CA . GLY A 1 310 ? 23.718 41.777 -18.199 1.00 49.62 310 GLY A CA 1
ATOM 2529 C C . GLY A 1 310 ? 22.659 40.716 -17.878 1.00 49.62 310 GLY A C 1
ATOM 2530 O O . GLY A 1 310 ? 21.683 40.986 -17.179 1.00 49.62 310 GLY A O 1
ATOM 2531 N N . ILE A 1 311 ? 22.873 39.480 -18.341 1.00 53.81 311 ILE A N 1
ATOM 2532 C CA . ILE A 1 311 ? 21.937 38.362 -18.136 1.00 53.81 311 ILE A CA 1
ATOM 2533 C C . ILE A 1 311 ? 21.994 37.881 -16.683 1.00 53.81 311 ILE A C 1
ATOM 2535 O O . ILE A 1 311 ? 20.956 37.593 -16.084 1.00 53.81 311 ILE A O 1
ATOM 2539 N N . PHE A 1 312 ? 23.191 37.839 -16.092 1.00 49.66 312 PHE A N 1
ATOM 2540 C CA . PHE A 1 312 ? 23.371 37.428 -14.703 1.00 49.66 312 PHE A CA 1
ATOM 2541 C C . PHE A 1 312 ? 22.749 38.432 -13.719 1.00 49.66 312 PHE A C 1
ATOM 2543 O O . PHE A 1 312 ? 22.023 38.018 -12.818 1.00 49.66 312 PHE A O 1
ATOM 2550 N N . ARG A 1 313 ? 22.914 39.748 -13.946 1.00 54.97 313 ARG A N 1
ATOM 2551 C CA . ARG A 1 313 ? 22.253 40.784 -13.129 1.00 54.97 313 ARG A CA 1
ATOM 2552 C C . ARG A 1 313 ? 20.728 40.712 -13.223 1.00 54.97 313 ARG A C 1
ATOM 2554 O O . ARG A 1 313 ? 20.075 40.617 -12.191 1.00 54.97 313 ARG A O 1
ATOM 2561 N N . ARG A 1 314 ? 20.162 40.598 -14.434 1.00 57.91 314 ARG A N 1
ATOM 2562 C CA . ARG A 1 314 ? 18.703 40.434 -14.608 1.00 57.91 314 ARG A CA 1
ATOM 2563 C C . ARG A 1 314 ? 18.160 39.185 -13.907 1.00 57.91 314 ARG A C 1
ATOM 2565 O O . ARG A 1 314 ? 17.084 39.231 -13.319 1.00 57.91 314 ARG A O 1
ATOM 2572 N N . ARG A 1 315 ? 18.895 38.066 -13.928 1.00 58.97 315 ARG A N 1
ATOM 2573 C CA . ARG A 1 315 ? 18.499 36.841 -13.209 1.00 58.97 315 ARG A CA 1
ATOM 2574 C C . ARG A 1 315 ? 18.567 37.008 -11.689 1.00 58.97 315 ARG A C 1
ATOM 2576 O O . ARG A 1 315 ? 17.671 36.520 -11.003 1.00 58.97 315 ARG A O 1
ATOM 2583 N N . ILE A 1 316 ? 19.572 37.718 -11.175 1.00 67.75 316 ILE A N 1
ATOM 2584 C CA . ILE A 1 316 ? 19.680 38.051 -9.748 1.00 67.75 316 ILE A CA 1
ATOM 2585 C C . ILE A 1 316 ? 18.526 38.953 -9.306 1.00 67.75 316 ILE A C 1
ATOM 2587 O O . ILE A 1 316 ? 17.940 38.701 -8.257 1.00 67.75 316 ILE A O 1
ATOM 2591 N N . ASP A 1 317 ? 18.143 39.944 -10.108 1.00 69.00 317 ASP A N 1
ATOM 2592 C CA . ASP A 1 317 ? 17.054 40.862 -9.757 1.00 69.00 317 ASP A CA 1
ATOM 2593 C C . ASP A 1 317 ? 15.685 40.163 -9.770 1.00 69.00 317 ASP A C 1
ATOM 2595 O O . ASP A 1 317 ? 14.871 40.354 -8.863 1.00 69.00 317 ASP A O 1
ATOM 2599 N N . ILE A 1 318 ? 15.454 39.250 -10.723 1.00 72.81 318 ILE A N 1
ATOM 2600 C CA . ILE A 1 318 ? 14.258 38.390 -10.736 1.00 72.81 318 ILE A CA 1
ATOM 2601 C C . ILE A 1 318 ? 14.224 37.481 -9.498 1.00 72.81 318 ILE A C 1
ATOM 2603 O O . ILE A 1 318 ? 13.165 37.303 -8.889 1.00 72.81 318 ILE A O 1
ATOM 2607 N N . LEU A 1 319 ? 15.366 36.911 -9.104 1.00 69.69 319 LEU A N 1
ATOM 2608 C CA . LEU A 1 319 ? 15.474 36.084 -7.900 1.00 69.69 319 LEU A CA 1
ATOM 2609 C C . LEU A 1 319 ? 15.229 36.900 -6.627 1.00 69.69 319 LEU A C 1
ATOM 2611 O O . LEU A 1 319 ? 14.456 36.459 -5.779 1.00 69.69 319 LEU A O 1
ATOM 2615 N N . LYS A 1 320 ? 15.792 38.108 -6.517 1.00 73.88 320 LYS A N 1
ATOM 2616 C CA . LYS A 1 320 ? 15.546 39.023 -5.391 1.00 73.88 320 LYS A CA 1
ATOM 2617 C C . LYS A 1 320 ? 14.068 39.385 -5.271 1.00 73.88 320 LYS A C 1
ATOM 2619 O O . LYS A 1 320 ? 13.509 39.267 -4.183 1.00 73.88 320 LYS A O 1
ATOM 2624 N N . ASN A 1 321 ? 13.408 39.720 -6.380 1.00 77.62 321 ASN A N 1
ATOM 2625 C CA . ASN A 1 321 ? 11.973 40.011 -6.380 1.00 77.62 321 ASN A CA 1
ATOM 2626 C C . ASN A 1 321 ? 11.120 38.786 -6.012 1.00 77.62 321 ASN A C 1
ATOM 2628 O O . ASN A 1 321 ? 10.133 38.918 -5.285 1.00 77.62 321 ASN A O 1
ATOM 2632 N N . ARG A 1 322 ? 11.506 37.576 -6.440 1.00 75.19 322 ARG A N 1
ATOM 2633 C CA . ARG A 1 322 ? 10.831 36.332 -6.021 1.00 75.19 322 ARG A CA 1
ATOM 2634 C C . ARG A 1 322 ? 11.011 36.049 -4.530 1.00 75.19 322 ARG A C 1
ATOM 2636 O O . ARG A 1 322 ? 10.033 35.698 -3.874 1.00 75.19 322 ARG A O 1
ATOM 2643 N N . ILE A 1 323 ? 12.217 36.239 -3.996 1.00 73.31 323 ILE A N 1
ATOM 2644 C CA . ILE A 1 323 ? 12.519 36.064 -2.568 1.00 73.31 323 ILE A CA 1
ATOM 2645 C C . ILE A 1 323 ? 11.751 37.093 -1.732 1.00 73.31 323 ILE A C 1
ATOM 2647 O O . ILE A 1 323 ? 11.141 36.736 -0.727 1.00 73.31 323 ILE A O 1
ATOM 2651 N N . TYR A 1 324 ? 11.699 38.351 -2.172 1.00 80.50 324 TYR A N 1
ATOM 2652 C CA . TYR A 1 324 ? 10.931 39.400 -1.503 1.00 80.50 324 TYR A CA 1
ATOM 2653 C C . TYR A 1 324 ? 9.431 39.069 -1.460 1.00 80.50 324 TYR A C 1
ATOM 2655 O O . TYR A 1 324 ? 8.814 39.100 -0.392 1.00 80.50 324 TYR A O 1
ATOM 2663 N N . LYS A 1 325 ? 8.856 38.638 -2.593 1.00 79.12 325 LYS A N 1
ATOM 2664 C CA . LYS A 1 325 ? 7.447 38.223 -2.670 1.00 79.12 325 LYS A CA 1
ATOM 2665 C C . LYS A 1 325 ? 7.158 36.994 -1.799 1.00 79.12 325 LYS A C 1
ATOM 2667 O O . LYS A 1 325 ? 6.134 36.960 -1.119 1.00 79.12 325 LYS A O 1
ATOM 2672 N N . GLN A 1 326 ? 8.066 36.015 -1.757 1.00 73.62 326 GLN A N 1
ATOM 2673 C CA . GLN A 1 326 ? 7.948 34.864 -0.855 1.00 73.62 326 GLN A CA 1
ATOM 2674 C C . GLN A 1 326 ? 8.036 35.269 0.622 1.00 73.62 326 GLN A C 1
ATOM 2676 O O . GLN A 1 326 ? 7.254 34.770 1.426 1.00 73.62 326 GLN A O 1
ATOM 2681 N N . ASN A 1 327 ? 8.909 36.209 0.987 1.00 81.38 327 ASN A N 1
ATOM 2682 C CA . ASN A 1 327 ? 9.034 36.683 2.366 1.00 81.38 327 ASN A CA 1
ATOM 2683 C C . ASN A 1 327 ? 7.768 37.389 2.870 1.00 81.38 327 ASN A C 1
ATOM 2685 O O . ASN A 1 327 ? 7.381 37.194 4.024 1.00 81.38 327 ASN A O 1
ATOM 2689 N N . ILE A 1 328 ? 7.078 38.149 2.015 1.00 84.19 328 ILE A N 1
ATOM 2690 C CA . ILE A 1 328 ? 5.787 38.767 2.361 1.00 84.19 328 ILE A CA 1
ATOM 2691 C C . ILE A 1 328 ? 4.725 37.694 2.635 1.00 84.19 328 ILE A C 1
ATOM 2693 O O . ILE A 1 328 ? 4.041 37.748 3.661 1.00 84.19 328 ILE A O 1
ATOM 2697 N N . ILE A 1 329 ? 4.628 36.680 1.767 1.00 81.75 329 ILE A N 1
ATOM 2698 C CA . ILE A 1 329 ? 3.689 35.561 1.943 1.00 81.75 329 ILE A CA 1
ATOM 2699 C C . ILE A 1 329 ? 4.005 34.799 3.238 1.00 81.75 329 ILE A C 1
ATOM 2701 O O . ILE A 1 329 ? 3.107 34.535 4.036 1.00 81.75 329 ILE A O 1
ATOM 2705 N N . MET A 1 330 ? 5.284 34.526 3.502 1.00 71.75 330 MET A N 1
ATOM 2706 C CA . MET A 1 330 ? 5.740 33.866 4.729 1.00 71.75 330 MET A CA 1
ATOM 2707 C C . MET A 1 330 ? 5.413 34.677 5.990 1.00 71.75 330 MET A C 1
ATOM 2709 O O . MET A 1 330 ? 5.051 34.101 7.018 1.00 71.75 330 MET A O 1
ATOM 2713 N N . LYS A 1 331 ? 5.503 36.012 5.937 1.00 79.94 331 LYS A N 1
ATOM 2714 C CA . LYS A 1 331 ? 5.148 36.895 7.061 1.00 79.94 331 LYS A CA 1
ATOM 2715 C C . LYS A 1 331 ? 3.642 36.865 7.343 1.00 79.94 331 LYS A C 1
ATOM 2717 O O . LYS A 1 331 ? 3.248 36.754 8.504 1.00 79.94 331 LYS A O 1
ATOM 2722 N N . SER A 1 332 ? 2.818 36.874 6.293 1.00 79.75 332 SER A N 1
ATOM 2723 C CA . SER A 1 332 ? 1.361 36.713 6.401 1.00 79.75 332 SER A CA 1
ATOM 2724 C C . SER A 1 332 ? 0.982 35.350 7.000 1.00 79.75 332 SER A C 1
ATOM 2726 O O . SER A 1 332 ? 0.245 35.283 7.986 1.00 79.75 332 SER A O 1
ATOM 2728 N N . GLN A 1 333 ? 1.585 34.261 6.509 1.00 79.19 333 GLN A N 1
ATOM 2729 C CA . GLN A 1 333 ? 1.351 32.910 7.031 1.00 79.19 333 GLN A CA 1
ATOM 2730 C C . GLN A 1 333 ? 1.766 32.762 8.503 1.00 79.19 333 GLN A C 1
ATOM 2732 O O . GLN A 1 333 ? 1.035 32.160 9.288 1.00 79.19 333 GLN A O 1
ATOM 2737 N N . LYS A 1 334 ? 2.892 33.358 8.923 1.00 81.00 334 LYS A N 1
ATOM 2738 C CA . LYS A 1 334 ? 3.303 33.372 10.341 1.00 81.00 334 LYS A CA 1
ATOM 2739 C C . LYS A 1 334 ? 2.274 34.063 11.242 1.00 81.00 334 LYS A C 1
ATOM 2741 O O . LYS A 1 334 ? 2.029 33.585 12.349 1.00 81.00 334 LYS A O 1
ATOM 2746 N N . SER A 1 335 ? 1.662 35.154 10.775 1.00 77.00 335 SER A N 1
ATOM 2747 C CA . SER A 1 335 ? 0.608 35.856 11.520 1.00 77.00 335 SER A CA 1
ATOM 2748 C C . SER A 1 335 ? -0.648 34.989 11.675 1.00 77.00 335 SER A C 1
ATOM 2750 O O . SER A 1 335 ? -1.161 34.833 12.784 1.00 77.00 335 SER A O 1
ATOM 2752 N N . GLN A 1 336 ? -1.078 34.319 10.598 1.00 81.25 336 GLN A N 1
ATOM 2753 C CA . GLN A 1 336 ? -2.211 33.386 10.643 1.00 81.25 336 GLN A CA 1
ATOM 2754 C C . GLN A 1 336 ? -1.956 32.218 11.603 1.00 81.25 336 GLN A C 1
ATOM 2756 O O . GLN A 1 336 ? -2.809 31.897 12.428 1.00 81.25 336 GLN A O 1
ATOM 2761 N N . ILE A 1 337 ? -0.762 31.619 11.570 1.00 84.00 337 ILE A N 1
ATOM 2762 C CA . ILE A 1 337 ? -0.385 30.534 12.491 1.00 84.00 337 ILE A CA 1
ATOM 2763 C C . ILE A 1 337 ? -0.435 31.005 13.952 1.00 84.00 337 ILE A C 1
ATOM 2765 O O . ILE A 1 337 ? -0.902 30.267 14.821 1.00 84.00 337 ILE A O 1
ATOM 2769 N N . LYS A 1 338 ? 0.002 32.239 14.239 1.00 87.44 338 LYS A N 1
ATOM 2770 C CA . LYS A 1 338 ? -0.076 32.820 15.587 1.00 87.44 338 LYS A CA 1
ATOM 2771 C C . LYS A 1 338 ? -1.529 32.954 16.056 1.00 87.44 338 LYS A C 1
ATOM 2773 O O . LYS A 1 338 ? -1.827 32.570 17.186 1.00 87.44 338 LYS A O 1
ATOM 2778 N N . HIS A 1 339 ? -2.421 33.421 15.183 1.00 88.75 339 HIS A N 1
ATOM 2779 C CA . HIS A 1 339 ? -3.849 33.535 15.478 1.00 88.75 339 HIS A CA 1
ATOM 2780 C C . HIS A 1 339 ? -4.496 32.164 15.741 1.00 88.75 339 HIS A C 1
ATOM 2782 O O . HIS A 1 339 ? -5.137 31.967 16.773 1.00 88.75 339 HIS A O 1
ATOM 2788 N N . TYR A 1 340 ? -4.242 31.169 14.884 1.00 82.50 340 TYR A N 1
ATOM 2789 C CA . TYR A 1 340 ? -4.764 29.812 15.087 1.00 82.50 340 TYR A CA 1
ATOM 2790 C C . TYR A 1 340 ? -4.236 29.157 16.368 1.00 82.50 340 TYR A C 1
ATOM 2792 O O . TYR A 1 340 ? -4.979 28.453 17.053 1.00 82.50 340 TYR A O 1
ATOM 2800 N N . LYS A 1 341 ? -2.981 29.425 16.749 1.00 87.62 341 LYS A N 1
ATOM 2801 C CA . LYS A 1 341 ? -2.411 28.945 18.015 1.00 87.62 341 LYS A CA 1
ATOM 2802 C C . LYS A 1 341 ? -3.128 29.544 19.231 1.00 87.62 341 LYS A C 1
ATOM 2804 O O . LYS A 1 341 ? -3.366 28.830 20.203 1.00 87.62 341 LYS A O 1
ATOM 2809 N N . GLN A 1 342 ? -3.505 30.822 19.173 1.00 86.94 342 GLN A N 1
ATOM 2810 C CA . GLN A 1 342 ? -4.298 31.473 20.223 1.00 86.94 342 GLN A CA 1
ATOM 2811 C C . GLN A 1 342 ? -5.719 30.897 20.301 1.00 86.94 342 GLN A C 1
ATOM 2813 O O . GLN A 1 342 ? -6.180 30.575 21.395 1.00 86.94 342 GLN A O 1
ATOM 2818 N N . LEU A 1 343 ? -6.378 30.683 19.156 1.00 92.25 343 LEU A N 1
ATOM 2819 C CA . LEU A 1 343 ? -7.713 30.077 19.094 1.00 92.25 343 LEU A CA 1
ATOM 2820 C C . LEU A 1 343 ? -7.726 28.656 19.683 1.00 92.25 343 LEU A C 1
ATOM 2822 O O . LEU A 1 343 ? -8.609 28.309 20.469 1.00 92.25 343 LEU A O 1
ATOM 2826 N N . LEU A 1 344 ? -6.718 27.846 19.343 1.00 83.94 344 LEU A N 1
ATOM 2827 C CA . LEU A 1 344 ? -6.535 26.511 19.911 1.00 83.94 344 LEU A CA 1
ATOM 2828 C C . LEU A 1 344 ? -6.348 26.574 21.427 1.00 83.94 344 LEU A C 1
ATOM 2830 O O . LEU A 1 344 ? -6.993 25.815 22.146 1.00 83.94 344 LEU A O 1
ATOM 2834 N N . HIS A 1 345 ? -5.534 27.509 21.924 1.00 89.94 345 HIS A N 1
ATOM 2835 C CA . HIS A 1 345 ? -5.320 27.664 23.361 1.00 89.94 345 HIS A CA 1
ATOM 2836 C C . HIS A 1 345 ? -6.616 28.039 24.105 1.00 89.94 345 HIS A C 1
ATOM 2838 O O . HIS A 1 345 ? -6.927 27.450 25.143 1.00 89.94 345 HIS A O 1
ATOM 2844 N N . MET A 1 346 ? -7.423 28.939 23.537 1.00 90.06 346 MET A N 1
ATOM 2845 C CA . MET A 1 346 ? -8.738 29.297 24.083 1.00 90.06 346 MET A CA 1
ATOM 2846 C C . MET A 1 346 ? -9.693 28.098 24.118 1.00 90.06 346 MET A C 1
ATOM 2848 O O . MET A 1 346 ? -10.287 27.819 25.162 1.00 90.06 346 MET A O 1
ATOM 2852 N N . ARG A 1 347 ? -9.788 27.325 23.025 1.00 87.56 347 ARG A N 1
ATOM 2853 C CA . ARG A 1 347 ? -10.620 26.109 22.997 1.00 87.56 347 ARG A CA 1
ATOM 2854 C C . ARG A 1 347 ? -10.151 25.057 23.999 1.00 87.56 347 ARG A C 1
ATOM 2856 O O . ARG A 1 347 ? -10.990 24.436 24.640 1.00 87.56 347 ARG A O 1
ATOM 2863 N N . THR A 1 348 ? -8.840 24.881 24.185 1.00 85.50 348 THR A N 1
ATOM 2864 C CA . THR A 1 348 ? -8.324 23.931 25.184 1.00 85.50 348 THR A CA 1
ATOM 2865 C C . THR A 1 348 ? -8.686 24.327 26.612 1.00 85.50 348 THR A C 1
ATOM 2867 O O . THR A 1 348 ? -9.080 23.459 27.384 1.00 85.50 348 THR A O 1
ATOM 2870 N N . LYS A 1 349 ? -8.632 25.623 26.958 1.00 90.56 349 LYS A N 1
ATOM 2871 C CA . LYS A 1 349 ? -9.068 26.103 28.279 1.00 90.56 349 LYS A CA 1
ATOM 2872 C C . LYS A 1 349 ? -10.557 25.839 28.506 1.00 90.56 349 LYS A C 1
ATOM 2874 O O . LYS A 1 349 ? -10.916 25.238 29.511 1.00 90.56 349 LYS A O 1
ATOM 2879 N N . SER A 1 350 ? -11.397 26.185 27.529 1.00 88.44 350 SER A N 1
ATOM 2880 C CA . SER A 1 350 ? -12.841 25.921 27.593 1.00 88.44 350 SER A CA 1
ATOM 2881 C C . SER A 1 350 ? -13.154 24.424 27.741 1.00 88.44 350 SER A C 1
ATOM 2883 O O . SER A 1 350 ? -13.992 24.050 28.558 1.00 88.44 350 SER A O 1
ATOM 2885 N N . LEU A 1 351 ? -12.443 23.548 27.023 1.00 90.19 351 LEU A N 1
ATOM 2886 C CA . LEU A 1 351 ? -12.646 22.098 27.100 1.00 90.19 351 LEU A CA 1
ATOM 2887 C C . LEU A 1 351 ? -12.253 21.527 28.474 1.00 90.19 351 LEU A C 1
ATOM 2889 O O . LEU A 1 351 ? -12.951 20.660 29.000 1.00 90.19 351 LEU A O 1
ATOM 2893 N N . ILE A 1 352 ? -11.187 22.052 29.089 1.00 91.88 352 ILE A N 1
ATOM 2894 C CA . ILE A 1 352 ? -10.795 21.705 30.464 1.00 91.88 352 ILE A CA 1
ATOM 2895 C C . ILE A 1 352 ? -11.887 22.117 31.459 1.00 91.88 352 ILE A C 1
ATOM 2897 O O . ILE A 1 352 ? -12.238 21.326 32.337 1.00 91.88 352 ILE A O 1
ATOM 2901 N N . ASP A 1 353 ? -12.462 23.310 31.312 1.00 90.94 353 ASP A N 1
ATOM 2902 C CA . ASP A 1 353 ? -13.530 23.778 32.200 1.00 90.94 353 ASP A CA 1
ATOM 2903 C C . ASP A 1 353 ? -14.821 22.965 32.037 1.00 90.94 353 ASP A C 1
ATOM 2905 O O . ASP A 1 353 ? -15.455 22.604 33.033 1.00 90.94 353 ASP A O 1
ATOM 2909 N N . HIS A 1 354 ? -15.175 22.573 30.810 1.00 86.94 354 HIS A N 1
ATOM 2910 C CA . HIS A 1 354 ? -16.273 21.631 30.577 1.00 86.94 354 HIS A CA 1
ATOM 2911 C C . HIS A 1 354 ? -16.015 20.273 31.241 1.00 86.94 354 HIS A C 1
ATOM 2913 O O . HIS A 1 354 ? -16.914 19.718 31.873 1.00 86.94 354 HIS A O 1
ATOM 2919 N N . HIS A 1 355 ? -14.786 19.758 31.169 1.00 88.88 355 HIS A N 1
ATOM 2920 C CA . HIS A 1 355 ? -14.430 18.492 31.806 1.00 88.88 355 HIS A CA 1
ATOM 2921 C C . HIS A 1 355 ? -14.512 18.565 33.341 1.00 88.88 355 HIS A C 1
ATOM 2923 O O . HIS A 1 355 ? -14.988 17.629 33.982 1.00 88.88 355 HIS A O 1
ATOM 2929 N N . ARG A 1 356 ? -14.120 19.697 33.943 1.00 91.75 356 ARG A N 1
ATOM 2930 C CA . ARG A 1 356 ? -14.297 19.942 35.385 1.00 91.75 356 ARG A CA 1
ATOM 2931 C C . ARG A 1 356 ? -15.772 19.950 35.788 1.00 91.75 356 ARG A C 1
ATOM 2933 O O . ARG A 1 356 ? -16.123 19.318 36.781 1.00 91.75 356 ARG A O 1
ATOM 2940 N N . ARG A 1 357 ? -16.639 20.609 35.008 1.00 92.50 357 ARG A N 1
ATOM 2941 C CA . ARG A 1 357 ? -18.093 20.627 35.259 1.00 92.50 357 ARG A CA 1
ATOM 2942 C C . ARG A 1 357 ? -18.707 19.231 35.178 1.00 92.50 357 ARG A C 1
ATOM 2944 O O . ARG A 1 357 ? -19.499 18.878 36.044 1.00 92.50 357 ARG A O 1
ATOM 2951 N N . LEU A 1 358 ? -18.309 18.424 34.193 1.00 89.50 358 LEU A N 1
ATOM 2952 C CA . LEU A 1 358 ? -18.781 17.041 34.078 1.00 89.50 358 LEU A CA 1
ATOM 2953 C C . LEU A 1 358 ? -18.367 16.190 35.283 1.00 89.50 358 LEU A C 1
ATOM 2955 O O . LEU A 1 358 ? -19.210 15.492 35.835 1.00 89.50 358 LEU A O 1
ATOM 2959 N N . LYS A 1 359 ? -17.119 16.311 35.758 1.00 91.44 359 LYS A N 1
ATOM 2960 C CA . LYS A 1 359 ? -16.672 15.617 36.980 1.00 91.44 359 LYS A CA 1
ATOM 2961 C C . LYS A 1 359 ? -17.474 16.019 38.218 1.00 91.44 359 LYS A C 1
ATOM 2963 O O . LYS A 1 359 ? -17.788 15.169 39.046 1.00 91.44 359 LYS A O 1
ATOM 2968 N 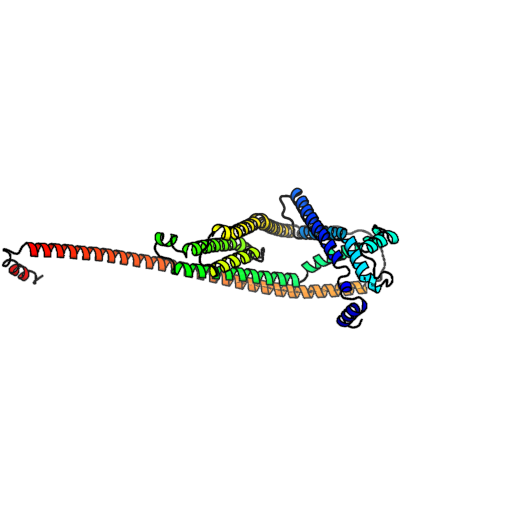N . TYR A 1 360 ? -17.801 17.304 38.351 1.00 91.50 360 TYR A N 1
ATOM 2969 C CA . TYR A 1 360 ? -18.635 17.788 39.451 1.00 91.50 360 TYR A CA 1
ATOM 2970 C C . TYR A 1 360 ? -20.049 17.188 39.399 1.00 91.50 360 TYR A C 1
ATOM 2972 O O . TYR A 1 360 ? -20.540 16.690 40.411 1.00 91.50 360 TYR A O 1
ATOM 2980 N N . LEU A 1 361 ? -20.677 17.176 38.218 1.00 89.44 361 LEU A N 1
ATOM 2981 C CA . LEU A 1 361 ? -22.003 16.581 38.031 1.00 89.44 361 LEU A CA 1
ATOM 2982 C C . LEU A 1 361 ? -21.999 15.072 38.293 1.00 89.44 361 LEU A C 1
ATOM 2984 O O . LEU A 1 361 ? -22.907 14.573 38.947 1.00 89.44 361 LEU A O 1
ATOM 2988 N N . GLU A 1 362 ? -20.964 14.356 37.852 1.00 90.81 362 GLU A N 1
ATOM 2989 C CA . GLU A 1 362 ? -20.820 12.921 38.113 1.00 90.81 362 GLU A CA 1
ATOM 2990 C C . GLU A 1 362 ? -20.723 12.626 39.617 1.00 90.81 362 GLU A C 1
ATOM 2992 O O . GLU A 1 362 ? -21.351 11.688 40.105 1.00 90.81 362 GLU A O 1
ATOM 2997 N N . LYS A 1 363 ? -19.986 13.454 40.373 1.00 94.44 363 LYS A N 1
ATOM 2998 C CA . LYS A 1 363 ? -19.901 13.326 41.833 1.00 94.44 363 LYS A CA 1
ATOM 2999 C C . LYS A 1 363 ? -21.267 13.531 42.492 1.00 94.44 363 LYS A C 1
ATOM 3001 O O . LYS A 1 363 ? -21.681 12.694 43.286 1.00 94.44 363 LYS A O 1
ATOM 3006 N N . LYS A 1 364 ? -21.990 14.587 42.106 1.00 91.94 364 LYS A N 1
ATOM 3007 C CA . LYS A 1 364 ? -23.334 14.871 42.633 1.00 91.94 364 LYS A CA 1
ATOM 3008 C C . LYS A 1 364 ? -24.334 13.756 42.297 1.00 91.94 364 LYS A C 1
ATOM 3010 O O . LYS A 1 364 ? -25.206 13.439 43.104 1.00 91.94 364 LYS A O 1
ATOM 3015 N N . ASN A 1 365 ? -24.196 13.139 41.123 1.00 89.44 365 ASN A N 1
ATOM 3016 C CA . ASN A 1 365 ? -25.038 12.015 40.726 1.00 89.44 365 ASN A CA 1
ATOM 3017 C C . ASN A 1 365 ? -24.759 10.769 41.585 1.00 89.44 365 ASN A C 1
ATOM 3019 O O . ASN A 1 365 ? -25.700 10.138 42.047 1.00 89.44 365 ASN A O 1
ATOM 3023 N N . LYS A 1 366 ? -23.485 10.472 41.887 1.00 91.75 366 LYS A N 1
ATOM 3024 C CA . LYS A 1 366 ? -23.102 9.379 42.805 1.00 91.75 366 LYS A CA 1
ATOM 3025 C C . LYS A 1 366 ? -23.614 9.597 44.229 1.00 91.75 366 LYS A C 1
ATOM 3027 O O . LYS A 1 366 ? -24.086 8.652 44.850 1.00 91.75 366 LYS A O 1
ATOM 3032 N N . GLU A 1 367 ? -23.549 10.829 44.731 1.00 93.75 367 GLU A N 1
ATOM 3033 C CA . GLU A 1 367 ? -24.123 11.189 46.037 1.00 93.75 367 GLU A CA 1
ATOM 3034 C C . GLU A 1 367 ? -25.644 10.955 46.050 1.00 93.75 367 GLU A C 1
ATOM 3036 O O . GLU A 1 367 ? -26.176 10.357 46.980 1.00 93.75 367 GLU A O 1
ATOM 3041 N N . SER A 1 368 ? -26.342 11.336 44.975 1.00 87.62 368 SER A N 1
ATOM 3042 C CA . SER A 1 368 ? -27.789 11.103 44.842 1.00 87.62 368 SER A CA 1
ATOM 3043 C C . SER A 1 368 ? -28.137 9.608 44.763 1.00 87.62 368 SER A C 1
ATOM 3045 O O . SER A 1 368 ? -29.114 9.168 45.364 1.00 87.62 368 SER A O 1
ATOM 3047 N N . GLU A 1 369 ? -27.330 8.808 44.060 1.00 90.06 369 GLU A N 1
ATOM 3048 C CA . GLU A 1 369 ? -27.494 7.349 43.995 1.00 90.06 369 GLU A CA 1
ATOM 3049 C C . GLU A 1 369 ? -27.294 6.678 45.360 1.00 90.06 369 GLU A C 1
ATOM 3051 O O . GLU A 1 369 ? -28.035 5.754 45.695 1.00 90.06 369 GLU A O 1
ATOM 3056 N N . GLN A 1 370 ? -26.343 7.152 46.174 1.00 92.56 370 GLN A N 1
ATOM 3057 C CA . GLN A 1 370 ? -26.150 6.647 47.537 1.00 92.56 370 GLN A CA 1
ATOM 3058 C C . GLN A 1 370 ? -27.369 6.915 48.424 1.00 92.56 370 GLN A C 1
ATOM 3060 O O . GLN A 1 370 ? -27.833 5.995 49.094 1.00 92.56 370 GLN A O 1
ATOM 3065 N N . ILE A 1 371 ? -27.933 8.124 48.360 1.00 93.69 371 ILE A N 1
ATOM 3066 C CA . ILE A 1 371 ? -29.151 8.478 49.105 1.00 93.69 371 ILE A CA 1
ATOM 3067 C C . ILE A 1 371 ? -30.324 7.576 48.688 1.00 93.69 371 ILE A C 1
ATOM 3069 O O . ILE A 1 371 ? -31.057 7.068 49.532 1.00 93.69 371 ILE A O 1
ATOM 3073 N N . LEU A 1 372 ? -30.491 7.313 47.387 1.00 90.69 372 LEU A N 1
ATOM 3074 C CA . LEU A 1 372 ? -31.547 6.416 46.898 1.00 90.69 372 LEU A CA 1
ATOM 3075 C C . LEU A 1 372 ? -31.369 4.965 47.370 1.00 90.69 372 LEU A C 1
ATOM 3077 O O . LEU A 1 372 ? -32.361 4.275 47.611 1.00 90.69 372 LEU A O 1
ATOM 3081 N N . LEU A 1 373 ? -30.127 4.491 47.495 1.00 91.81 373 LEU A N 1
ATOM 3082 C CA . LEU A 1 373 ? -29.832 3.160 48.032 1.00 91.81 373 LEU A CA 1
ATOM 3083 C C . LEU A 1 373 ? -30.142 3.061 49.527 1.00 91.81 373 LEU A C 1
ATOM 3085 O O . LEU A 1 373 ? -30.623 2.021 49.971 1.00 91.81 373 LEU A O 1
ATOM 3089 N N . GLU A 1 374 ? -29.891 4.127 50.282 1.00 93.62 374 GLU A N 1
ATOM 3090 C CA . GLU A 1 374 ? -30.222 4.206 51.705 1.00 93.62 374 GLU A CA 1
ATOM 3091 C C . GLU A 1 374 ? -31.740 4.171 51.917 1.00 93.62 374 GLU A C 1
ATOM 3093 O O . GLU A 1 374 ? -32.235 3.276 52.595 1.00 93.62 374 GLU A O 1
ATOM 3098 N N . ILE A 1 375 ? -32.493 5.009 51.192 1.00 91.12 375 ILE A N 1
ATOM 3099 C CA . ILE A 1 375 ? -33.967 4.995 51.212 1.00 91.12 375 ILE A CA 1
ATOM 3100 C C . ILE A 1 375 ? -34.523 3.615 50.832 1.00 91.12 375 ILE A C 1
ATOM 3102 O O . ILE A 1 375 ? -35.494 3.137 51.419 1.00 91.12 375 ILE A O 1
ATOM 3106 N N . ARG A 1 376 ? -33.932 2.950 49.830 1.00 92.75 376 ARG A N 1
ATOM 3107 C CA . ARG A 1 376 ? -34.347 1.595 49.441 1.00 92.75 376 ARG A CA 1
ATOM 3108 C C . ARG A 1 376 ? -34.134 0.595 50.577 1.00 92.75 376 ARG A C 1
ATOM 3110 O O . ARG A 1 376 ? -35.029 -0.201 50.832 1.00 92.75 376 ARG A O 1
ATOM 3117 N N . ARG A 1 377 ? -32.984 0.649 51.253 1.00 93.19 377 ARG A N 1
ATOM 3118 C CA . ARG A 1 377 ? -32.682 -0.234 52.384 1.00 93.19 377 ARG A CA 1
ATOM 3119 C C . ARG A 1 377 ? -33.671 -0.015 53.528 1.00 93.19 377 ARG A C 1
ATOM 3121 O O . ARG A 1 377 ? -34.178 -0.993 54.067 1.00 93.19 377 ARG A O 1
ATOM 3128 N N . ASP A 1 378 ? -33.987 1.235 53.847 1.00 94.38 378 ASP A N 1
ATOM 3129 C CA . ASP A 1 378 ? -34.966 1.558 54.888 1.00 94.38 378 ASP A CA 1
ATOM 3130 C C . ASP A 1 378 ? -36.352 0.995 54.541 1.00 94.38 378 ASP A C 1
ATOM 3132 O O . ASP A 1 378 ? -36.981 0.341 55.374 1.00 94.38 378 ASP A O 1
ATOM 3136 N N . ASN A 1 379 ? -36.792 1.138 53.288 1.00 89.00 379 ASN A N 1
ATOM 3137 C CA . ASN A 1 379 ? -38.043 0.538 52.820 1.00 89.00 379 ASN A CA 1
ATOM 3138 C C . ASN A 1 379 ? -38.043 -0.996 52.923 1.00 89.00 379 ASN A C 1
ATOM 3140 O O . ASN A 1 379 ? -39.038 -1.568 53.366 1.00 89.00 379 ASN A O 1
ATOM 3144 N N . ASP A 1 380 ? -36.940 -1.665 52.578 1.00 90.94 380 ASP A N 1
ATOM 3145 C CA . ASP A 1 380 ? -36.821 -3.122 52.717 1.00 90.94 380 ASP A CA 1
ATOM 3146 C C . ASP A 1 380 ? -36.907 -3.556 54.195 1.00 90.94 380 ASP A C 1
ATOM 3148 O O . ASP A 1 380 ? -37.554 -4.554 54.514 1.00 90.94 380 ASP A O 1
ATOM 3152 N N . THR A 1 381 ? -36.325 -2.786 55.126 1.00 91.50 381 THR A N 1
ATOM 3153 C CA . THR A 1 381 ? -36.459 -3.072 56.568 1.00 91.50 381 THR A CA 1
ATOM 3154 C C . THR A 1 381 ? -37.880 -2.857 57.085 1.00 91.50 381 THR A C 1
ATOM 3156 O O . THR A 1 381 ? -38.348 -3.618 57.934 1.00 91.50 381 THR A O 1
ATOM 3159 N N . LEU A 1 382 ? -38.592 -1.850 56.569 1.00 89.50 382 LEU A N 1
ATOM 3160 C CA . LEU A 1 382 ? -39.999 -1.630 56.896 1.00 89.50 382 LEU A CA 1
ATOM 3161 C C . LEU A 1 382 ? -40.870 -2.777 56.382 1.00 89.50 382 LEU A C 1
ATOM 3163 O O . LEU A 1 382 ? -41.718 -3.258 57.129 1.00 89.50 382 LEU A O 1
ATOM 3167 N N . LEU A 1 383 ? -40.623 -3.259 55.161 1.00 88.69 383 LEU A N 1
ATOM 3168 C CA . LEU A 1 383 ? -41.309 -4.429 54.610 1.00 88.69 383 LEU A CA 1
ATOM 3169 C C . LEU A 1 383 ? -41.090 -5.672 55.480 1.00 88.69 383 LEU A C 1
ATOM 3171 O O . LEU A 1 383 ? -42.061 -6.316 55.859 1.00 88.69 383 LEU A O 1
ATOM 3175 N N . GLN A 1 384 ? -39.853 -5.945 55.905 1.00 90.31 384 GLN A N 1
ATOM 3176 C CA . GLN A 1 384 ? -39.565 -7.061 56.817 1.00 90.31 384 GLN A CA 1
ATOM 3177 C C . GLN A 1 384 ? -40.315 -6.951 58.151 1.00 90.31 384 GLN A C 1
ATOM 3179 O O . GLN A 1 384 ? -40.807 -7.951 58.672 1.00 90.31 384 GLN A O 1
ATOM 3184 N N . ARG A 1 385 ? -40.428 -5.738 58.710 1.00 91.75 385 ARG A N 1
ATOM 3185 C CA . ARG A 1 385 ? -41.214 -5.510 59.932 1.00 91.75 385 ARG A CA 1
ATOM 3186 C C . ARG A 1 385 ? -42.697 -5.768 59.697 1.00 91.75 385 ARG A C 1
ATOM 3188 O O . ARG A 1 385 ? -43.330 -6.381 60.550 1.00 91.75 385 ARG A O 1
ATOM 3195 N N . ILE A 1 386 ? -43.242 -5.319 58.566 1.00 91.12 386 ILE A N 1
ATOM 3196 C CA . ILE A 1 386 ? -44.640 -5.569 58.194 1.00 91.12 386 ILE A CA 1
ATOM 3197 C C . ILE A 1 386 ? -44.889 -7.074 58.055 1.00 91.12 386 ILE A C 1
ATOM 3199 O O . ILE A 1 386 ? -45.835 -7.573 58.656 1.00 91.12 386 ILE A O 1
ATOM 3203 N N . ASP A 1 387 ? -44.018 -7.812 57.365 1.00 90.25 387 ASP A N 1
ATOM 3204 C CA . ASP A 1 387 ? -44.140 -9.269 57.223 1.00 90.25 387 ASP A CA 1
ATOM 3205 C C . ASP A 1 387 ? -44.096 -9.978 58.587 1.00 90.25 387 ASP A C 1
ATOM 3207 O O . ASP A 1 387 ? -44.879 -10.890 58.853 1.00 90.25 387 ASP A O 1
ATOM 3211 N N . GLN A 1 388 ? -43.238 -9.521 59.505 1.00 90.50 388 GLN A N 1
ATOM 3212 C CA . GLN A 1 388 ? -43.180 -10.047 60.871 1.00 90.50 388 GLN A CA 1
ATOM 3213 C C . GLN A 1 388 ? -44.452 -9.732 61.679 1.00 90.50 388 GLN A C 1
ATOM 3215 O O . GLN A 1 388 ? -44.924 -10.569 62.455 1.00 90.50 388 GLN A O 1
ATOM 3220 N N . PHE A 1 389 ? -45.042 -8.551 61.484 1.00 90.44 389 PHE A N 1
ATOM 3221 C CA . PHE A 1 389 ? -46.347 -8.204 62.049 1.00 90.44 389 PHE A CA 1
ATOM 3222 C C . PHE A 1 389 ? -47.472 -9.079 61.484 1.00 90.44 389 PHE A C 1
ATOM 3224 O O . PHE A 1 389 ? -48.337 -9.506 62.244 1.00 90.44 389 PHE A O 1
ATOM 3231 N N . ILE A 1 390 ? -47.447 -9.401 60.189 1.00 89.31 390 ILE A N 1
ATOM 3232 C CA . ILE A 1 390 ? -48.432 -10.298 59.568 1.00 89.31 390 ILE A CA 1
ATOM 3233 C C . ILE A 1 390 ? -48.299 -11.709 60.151 1.00 89.31 390 ILE A C 1
ATOM 3235 O O . ILE A 1 390 ? -49.284 -12.265 60.623 1.00 89.31 390 ILE A O 1
ATOM 3239 N N . LEU A 1 391 ? -47.082 -12.255 60.235 1.00 85.56 391 LEU A N 1
ATOM 3240 C CA . LEU A 1 391 ? -46.845 -13.585 60.812 1.00 85.56 391 LEU A CA 1
ATOM 3241 C C . LEU A 1 391 ? -47.275 -13.682 62.283 1.00 85.56 391 LEU A C 1
ATOM 3243 O O . LEU A 1 391 ? -47.816 -14.699 62.716 1.00 85.56 391 LEU A O 1
ATOM 3247 N N . THR A 1 392 ? -47.036 -12.632 63.071 1.00 85.56 392 THR A N 1
ATOM 3248 C CA . THR A 1 392 ? -47.493 -12.587 64.470 1.00 85.56 392 THR A CA 1
ATOM 3249 C C . THR A 1 392 ? -49.011 -12.457 64.567 1.00 85.56 392 THR A C 1
ATOM 3251 O O . THR A 1 392 ? -49.609 -13.110 65.420 1.00 85.56 392 THR A O 1
ATOM 3254 N N . TYR A 1 393 ? -49.647 -11.688 63.679 1.00 85.31 393 TYR A N 1
ATOM 3255 C CA . TYR A 1 393 ? -51.104 -11.609 63.583 1.00 85.31 393 TYR A CA 1
ATOM 3256 C C . TYR A 1 393 ? -51.731 -12.960 63.210 1.00 85.31 393 TYR A C 1
ATOM 3258 O O . TYR A 1 393 ? -52.671 -13.391 63.876 1.00 85.31 393 TYR A O 1
ATOM 3266 N N . ASP A 1 394 ? -51.178 -13.663 62.222 1.00 83.50 394 ASP A N 1
ATOM 3267 C CA . ASP A 1 394 ? -51.645 -14.988 61.801 1.00 83.50 394 ASP A CA 1
ATOM 3268 C C . ASP A 1 394 ? -51.452 -16.037 62.907 1.00 83.50 394 ASP A C 1
ATOM 3270 O O . ASP A 1 394 ? -52.349 -16.841 63.172 1.00 83.50 394 ASP A O 1
ATOM 3274 N N . ASN A 1 395 ? -50.331 -15.993 63.635 1.00 83.69 395 ASN A N 1
ATOM 3275 C CA . ASN A 1 395 ? -50.121 -16.839 64.814 1.00 83.69 395 ASN A CA 1
ATOM 3276 C C . ASN A 1 395 ? -51.150 -16.552 65.917 1.00 83.69 395 ASN A C 1
ATOM 3278 O O . ASN A 1 395 ? -51.709 -17.480 66.489 1.00 83.69 395 ASN A O 1
ATOM 3282 N N . ILE A 1 396 ? -51.460 -15.285 66.196 1.00 79.31 396 ILE A N 1
ATOM 3283 C CA . ILE A 1 396 ? -52.480 -14.925 67.194 1.00 79.31 396 ILE A CA 1
ATOM 3284 C C . ILE A 1 396 ? -53.881 -15.332 66.716 1.00 79.31 396 ILE A C 1
ATOM 3286 O O . ILE A 1 396 ? -54.683 -15.812 67.513 1.00 79.31 396 ILE A O 1
ATOM 3290 N N . SER A 1 397 ? -54.187 -15.174 65.426 1.00 74.25 397 SER A N 1
ATOM 3291 C CA . SER A 1 397 ? -55.462 -15.585 64.829 1.00 74.25 397 SER A CA 1
ATOM 3292 C C . SER A 1 397 ? -55.653 -17.103 64.889 1.00 74.25 397 SER A C 1
ATOM 3294 O O . SER A 1 397 ? -56.722 -17.576 65.277 1.00 74.25 397 SER A O 1
ATOM 3296 N N . THR A 1 398 ? -54.608 -17.878 64.590 1.00 72.81 398 THR A N 1
ATOM 3297 C CA . THR A 1 398 ? -54.623 -19.342 64.729 1.00 72.81 398 THR A CA 1
ATOM 3298 C C . THR A 1 398 ? -54.715 -19.772 66.193 1.00 72.81 398 THR A C 1
ATOM 3300 O O . THR A 1 398 ? -55.462 -20.696 66.506 1.00 72.81 398 THR A O 1
ATOM 3303 N N . GLU A 1 399 ? -54.051 -19.072 67.115 1.00 69.81 399 GLU A N 1
ATOM 3304 C CA . GLU A 1 399 ? -54.159 -19.338 68.552 1.00 69.81 399 GLU A CA 1
ATOM 3305 C C . GLU A 1 399 ? -55.555 -19.001 69.107 1.00 69.81 399 GLU A C 1
ATOM 3307 O O . GLU A 1 399 ? -56.079 -19.746 69.931 1.00 69.81 399 GLU A O 1
ATOM 3312 N N . LEU A 1 400 ? -56.198 -17.935 68.617 1.00 63.12 400 LEU A N 1
ATOM 3313 C CA . LEU A 1 400 ? -57.585 -17.567 68.934 1.00 63.12 400 LEU A CA 1
ATOM 3314 C C . LEU A 1 400 ? -58.603 -18.559 68.357 1.00 63.12 400 LEU A C 1
ATOM 3316 O O . LEU A 1 400 ? -59.547 -18.917 69.060 1.00 63.12 400 LEU A O 1
ATOM 3320 N N . ASN A 1 401 ? -58.396 -19.038 67.127 1.00 61.69 401 ASN A N 1
ATOM 3321 C CA . ASN A 1 401 ? -59.216 -20.099 66.535 1.00 61.69 401 ASN A CA 1
ATOM 3322 C C . ASN A 1 401 ? -59.051 -21.430 67.289 1.00 61.69 401 ASN A C 1
ATOM 3324 O O . ASN A 1 401 ? -60.028 -22.148 67.480 1.00 61.69 401 ASN A O 1
ATOM 3328 N N . ASN A 1 402 ? -57.848 -21.734 67.784 1.00 59.44 402 ASN A N 1
ATOM 3329 C CA . ASN A 1 402 ? -57.587 -22.937 68.579 1.00 59.44 402 ASN A CA 1
ATOM 3330 C C . ASN A 1 402 ? -58.094 -22.824 70.027 1.00 59.44 402 ASN A C 1
ATOM 3332 O O . ASN A 1 402 ? -58.486 -23.828 70.615 1.00 59.44 402 ASN A O 1
ATOM 3336 N N . LYS A 1 403 ? -58.115 -21.620 70.617 1.00 56.66 403 LYS A N 1
ATOM 3337 C CA . LYS A 1 403 ? -58.543 -21.393 72.012 1.00 56.66 403 LYS A CA 1
ATOM 3338 C C . LYS A 1 403 ? -60.035 -21.126 72.189 1.00 56.66 403 LYS A C 1
ATOM 3340 O O . LYS A 1 403 ? -60.455 -20.800 73.298 1.00 56.66 403 LYS A O 1
ATOM 3345 N N . LYS A 1 404 ? -60.852 -21.316 71.150 1.00 50.75 404 LYS A N 1
ATOM 3346 C CA . LYS A 1 404 ? -62.311 -21.374 71.281 1.00 50.75 404 LYS A CA 1
ATOM 3347 C C . LYS A 1 404 ? -62.971 -22.290 70.256 1.00 50.75 404 LYS A C 1
ATOM 3349 O O . LYS A 1 404 ? -63.541 -21.831 69.271 1.00 50.75 404 LYS A O 1
ATOM 3354 N N . CYS A 1 405 ? -63.049 -23.565 70.618 1.00 46.62 405 CYS A N 1
ATOM 3355 C CA . CYS A 1 405 ? -64.382 -24.153 70.736 1.00 46.62 405 CYS A CA 1
ATOM 3356 C C . CYS A 1 405 ? -64.931 -24.107 72.170 1.00 46.62 405 CYS A C 1
ATOM 3358 O O . CYS A 1 405 ? -66.144 -24.086 72.284 1.00 46.62 405 CYS A O 1
ATOM 3360 N N . ASP A 1 406 ? -64.135 -23.894 73.232 1.00 47.97 406 ASP A N 1
ATOM 3361 C CA . ASP A 1 406 ? -64.684 -23.808 74.597 1.00 47.97 406 ASP A CA 1
ATOM 3362 C C . ASP A 1 406 ? -64.037 -22.681 75.451 1.00 47.97 406 ASP A C 1
ATOM 3364 O O . ASP A 1 406 ? -62.825 -22.513 75.485 1.00 47.97 406 ASP A O 1
ATOM 3368 N N . GLU A 1 407 ? -64.882 -21.873 76.112 1.00 53.00 407 GLU A N 1
ATOM 3369 C CA . GLU A 1 407 ? -64.635 -20.970 77.273 1.00 53.00 407 GLU A CA 1
ATOM 3370 C C . GLU A 1 407 ? -64.518 -19.422 77.150 1.00 53.00 407 GLU A C 1
ATOM 3372 O O . GLU A 1 407 ? -65.352 -18.721 77.710 1.00 53.00 407 GLU A O 1
ATOM 3377 N N . ILE A 1 408 ? -63.603 -18.759 76.444 1.00 51.38 408 ILE A N 1
ATOM 3378 C CA . ILE A 1 408 ? -63.314 -17.308 76.729 1.00 51.38 408 ILE A CA 1
ATOM 3379 C C . ILE A 1 408 ? -64.246 -16.225 76.078 1.00 51.38 408 ILE A C 1
ATOM 3381 O O . ILE A 1 408 ? -63.765 -15.302 75.427 1.00 51.38 408 ILE A O 1
ATOM 3385 N N . PHE A 1 409 ? -65.583 -16.363 76.049 1.00 50.16 409 PHE A N 1
ATOM 3386 C CA . PHE A 1 409 ? -66.464 -15.365 75.373 1.00 50.16 409 PHE A CA 1
ATOM 3387 C C . PHE A 1 409 ? -66.880 -14.175 76.275 1.00 50.16 409 PHE A C 1
ATOM 3389 O O . PHE A 1 409 ? -67.252 -13.142 75.721 1.00 50.16 409 PHE A O 1
ATOM 3396 N N . PRO A 1 410 ? -66.733 -14.208 77.623 1.00 50.81 410 PRO A N 1
ATOM 3397 C CA . PRO A 1 410 ? -67.054 -13.029 78.442 1.00 50.81 410 PRO A CA 1
ATOM 3398 C C . PRO A 1 410 ? -65.912 -12.014 78.663 1.00 50.81 410 PRO A C 1
ATOM 3400 O O . PRO A 1 410 ? -66.193 -10.870 79.004 1.00 50.81 410 PRO A O 1
ATOM 3403 N N . GLN A 1 411 ? -64.629 -12.373 78.501 1.00 51.50 411 GLN A N 1
ATOM 3404 C CA . GLN A 1 411 ? -63.508 -11.528 78.979 1.00 51.50 411 GLN A CA 1
ATOM 3405 C C . GLN A 1 411 ? -63.000 -10.463 77.989 1.00 51.50 411 GLN A C 1
ATOM 3407 O O . GLN A 1 411 ? -62.317 -9.519 78.389 1.00 51.50 411 GLN A O 1
ATOM 3412 N N . ILE A 1 412 ? -63.335 -10.567 76.701 1.00 52.69 412 ILE A N 1
ATOM 3413 C CA . ILE A 1 412 ? -62.830 -9.636 75.673 1.00 52.69 412 ILE A CA 1
ATOM 3414 C C . ILE A 1 412 ? -63.628 -8.318 75.660 1.00 52.69 412 ILE A C 1
ATOM 3416 O O . ILE A 1 412 ? -63.082 -7.259 75.340 1.00 52.69 412 ILE A O 1
ATOM 3420 N N . ASN A 1 413 ? -64.889 -8.334 76.102 1.00 46.91 413 ASN A N 1
ATOM 3421 C CA . ASN A 1 413 ? -65.750 -7.147 76.074 1.00 46.91 413 ASN A CA 1
ATOM 3422 C C . ASN A 1 413 ? -65.383 -6.101 77.154 1.00 46.91 413 ASN A C 1
ATOM 3424 O O . ASN A 1 413 ? -65.699 -4.919 77.027 1.00 46.91 413 ASN A O 1
ATOM 3428 N N . THR A 1 414 ? -64.663 -6.498 78.206 1.00 52.47 414 THR A N 1
ATOM 3429 C CA . THR A 1 414 ? -64.247 -5.601 79.297 1.00 52.47 414 THR A CA 1
ATOM 3430 C C . THR A 1 414 ? -62.970 -4.818 78.988 1.00 52.47 414 THR A C 1
ATOM 3432 O O . THR A 1 414 ? -62.844 -3.671 79.415 1.00 52.47 414 THR A O 1
ATOM 3435 N N . ASN A 1 415 ? -62.045 -5.367 78.194 1.00 46.16 415 ASN A N 1
ATOM 3436 C CA . ASN A 1 415 ? -60.775 -4.693 77.883 1.00 46.16 415 ASN A CA 1
ATOM 3437 C C . ASN A 1 415 ? -60.871 -3.696 76.714 1.00 46.16 415 ASN A C 1
ATOM 3439 O O . ASN A 1 415 ? -60.136 -2.708 76.689 1.00 46.16 415 ASN A O 1
ATOM 3443 N N . LEU A 1 416 ? -61.833 -3.874 75.802 1.00 46.47 416 LEU A N 1
ATOM 3444 C CA . LEU A 1 416 ? -62.095 -2.925 74.709 1.00 46.47 416 LEU A CA 1
ATOM 3445 C C . LEU A 1 416 ? -62.722 -1.600 75.175 1.00 46.47 416 LEU A C 1
ATOM 3447 O O . LEU A 1 416 ? -62.605 -0.594 74.478 1.00 46.47 416 LEU A O 1
ATOM 3451 N N . LYS A 1 417 ? -63.323 -1.553 76.373 1.00 45.88 417 LYS A N 1
ATOM 3452 C CA . LYS A 1 417 ? -63.802 -0.298 76.979 1.00 45.88 417 LYS A CA 1
ATOM 3453 C C . LYS A 1 417 ? -62.699 0.534 77.644 1.00 45.88 417 LYS A C 1
ATOM 3455 O O . LYS A 1 417 ? -62.897 1.731 77.804 1.00 45.88 417 LYS A O 1
ATOM 3460 N N . ARG A 1 418 ? -61.545 -0.049 78.004 1.00 46.25 418 ARG A N 1
ATOM 3461 C CA . ARG A 1 418 ? -60.451 0.683 78.681 1.00 46.25 418 ARG A CA 1
ATOM 3462 C C . ARG A 1 418 ? -59.430 1.334 77.745 1.00 46.25 418 ARG A C 1
ATOM 3464 O O . ARG A 1 418 ? -58.775 2.268 78.168 1.00 46.25 418 ARG A O 1
ATOM 3471 N N . ARG A 1 419 ? -59.305 0.894 76.488 1.00 45.66 419 ARG A N 1
ATOM 3472 C CA . ARG A 1 419 ? -58.299 1.420 75.536 1.00 45.66 419 ARG A CA 1
ATOM 3473 C C . ARG A 1 419 ? -58.811 2.478 74.550 1.00 45.66 419 ARG A C 1
ATOM 3475 O O . ARG A 1 419 ? -58.115 2.808 73.604 1.00 45.66 419 ARG A O 1
ATOM 3482 N N . LYS A 1 420 ? -60.027 2.998 74.739 1.00 41.22 420 LYS A N 1
ATOM 3483 C CA . LYS A 1 420 ? -60.588 4.095 73.924 1.00 41.22 420 LYS A CA 1
ATOM 3484 C C . LYS A 1 420 ? -60.387 5.489 74.548 1.00 41.22 420 LYS A C 1
ATOM 3486 O O . LYS A 1 420 ? -61.049 6.426 74.116 1.00 41.22 420 LYS A O 1
ATOM 3491 N N . LEU A 1 421 ? -59.539 5.616 75.572 1.00 43.16 421 LEU A N 1
ATOM 3492 C CA . LEU A 1 421 ? -59.381 6.843 76.367 1.00 43.16 421 LEU A CA 1
ATOM 3493 C C . LEU A 1 421 ? -57.931 7.326 76.554 1.00 43.16 421 LEU A C 1
ATOM 3495 O O . LEU A 1 421 ? -57.744 8.312 77.252 1.00 43.16 421 LEU A O 1
ATOM 3499 N N . ASP A 1 422 ? -56.962 6.710 75.879 1.00 33.66 422 ASP A N 1
ATOM 3500 C CA . ASP A 1 422 ? -55.585 7.202 75.709 1.00 33.66 422 ASP A CA 1
ATOM 3501 C C . ASP A 1 422 ? -55.233 7.120 74.217 1.00 33.66 422 ASP A C 1
ATOM 3503 O O . ASP A 1 422 ? -54.447 7.968 73.736 1.00 33.66 422 ASP A O 1
#

Organism: NCBI:txid392030

Sequence (422 aa):
YTNLFSVFLTVFRTEGVFALYRGALWSMIGVLPYSGFVFFTYESLKHIRLDYQSHRPINKTERMCFGAISGLIGQTVSYPFDVIRRRLQTAAVIRPNERYLGAIATARKIIREEGITSGLYKGVTMNWFKGPISIELSCLRSTSKHFHRLCSEKLNRGYSQLEIIIHDLQKQIKTKLPRRESERHKHILSTKFDIISSLDSRIQWLKLTFSSAIQNSFCCFYPGQLLDEIYSVLNHLKTQQSFSNPCTLLQETRDMSSMAIEHFREQIKPKLQSMRMTSLNTMRHNISTFSTTTTSSLSHYHHHKRSTNGIFRRRIDILKNRIYKQNIIMKSQKSQIKHYKQLLHMRTKSLIDHHRRLKYLEKKNKESEQILLEIRRDNDTLLQRIDQFILTYDNISTELNNKKCDEIFPQINTNLKRRKLD

Radius of gyration: 41.66 Å; chains: 1; bounding box: 111×66×124 Å

Foldseek 3Di:
DPDPVVVVVCCCVPVNPVLVCFLVVLVVVLVVLLVVQLVVQLVVLVVVVCVVCVPAFQDPVNSLVSNLVSNLVSCVVSQLSVLLSVCRNCCVPPPVPCVDDDSVSVSVVQCVPQNDCRRSCPCSVVVSVVPSVVVVVCVVDPVNVVVLLVVLVVQVVLLVVLLVVLVVVLVVLVVVADPDPVRRVVDLSNLVNVLSVLVNVLSVVQCVQCVVCCVVVNDRHDDPVLSVLSVVLVVVSVVDSHDPDSCVSCVVNVVVSVVVSCCCVPNPVVNVVVVVVVVVVVVVVVVVVVVDDPDDDDDDDDDDDPDCVPVVVVVVVVVVVVVVVVVVVVVVVVVVVVVVVVVVVVVVVVVVVVVVVVVVVVVVVVVVVVVVVVVVVVVVVVVVVVVVVVVVVVVVVVVVVVPDVDDDPPPPVVVVVVPPPD

InterPro domains:
  IPR002067 Mitochondrial carrier protein [PR00926] (21-39)
  IPR002067 Mitochondrial carrier protein [PR00926] (67-89)
  IPR018108 Mitochondrial carrier protein, transmembrane region [PF00153] (4-49)
  IPR018108 Mitochondrial carrier protein, transmembrane region [PF00153] (61-130)
  IPR018108 Mitochondrial carrier protein, transmembrane region [PS50920] (1-48)
  IPR018108 Mitochondrial carrier protein, transmembrane region [PS50920] (58-147)
  IPR023395 Mitochondrial carrier protein domain superfamily [G3DSA:1.50.40.10] (1-147)
  IPR023395 Mitochondrial carrier protein domain superfamily [SSF103506] (1-133)
  IPR039719 F-box only protein 28 [PTHR13252] (136-387)

pLDDT: mean 74.9, std 16.9, range [25.62, 94.44]

Secondary structure (DSSP, 8-state):
--SHHHHHHHHHHHH-HHHHTTTHHHHHHHHHHHHHHHHHHHHHHHHHHHHH-TTSPPPHHHHHHHHHHHHHHHHHHHHHHHHHHHHHHHHHHH-GGGTT--HHHHHHHHHHHT-IIIIITTTHHHHHHHHHHHHHHHHH-HHHHHHHHHHHHHHHHHHHHHHHHHHHHHHHHHHHS-SSHHHHTTSHHHHHHHHHHHHHHHHHHHHHHHHHHHHTTS-----HHHHHHHHHHHHHHHH-S--S-HHHHHHHHHHHHHHHHHHIIIIIHHHHHHHHHHHHHHHHHHHHSTTS----------------HHHHHHHHHHHHHHHHHHHHHHHHHHHHHHHHHHHHHHHHHHHHHHHHHHHHHHHHHHHHHHHHHHHHHHHHHHHHHHHHHHHHHHHHHHHHHHTTTTT-SSSHHHHTTTSS--